Protein AF-0000000080321731 (afdb_homodimer)

Structure (mmCIF, N/CA/C/O backbone):
data_AF-0000000080321731-model_v1
#
loop_
_entity.id
_entity.type
_entity.pdbx_description
1 polymer Nitroreductase
#
loop_
_atom_site.group_PDB
_atom_site.id
_atom_site.type_symbol
_atom_site.label_atom_id
_atom_site.label_alt_id
_atom_site.label_comp_id
_atom_site.label_asym_id
_atom_site.label_entity_id
_atom_site.label_seq_id
_atom_site.pdbx_PDB_ins_code
_atom_site.Cartn_x
_atom_site.Cartn_y
_atom_site.Cartn_z
_atom_site.occupancy
_atom_site.B_iso_or_equiv
_atom_site.auth_seq_id
_atom_site.auth_comp_id
_atom_site.auth_asym_id
_atom_site.auth_atom_id
_atom_site.pdbx_PDB_model_num
ATOM 1 N N . MET A 1 1 ? -7.137 0.066 -21.203 1 71.75 1 MET A N 1
ATOM 2 C CA . MET A 1 1 ? -6.164 0.042 -20.109 1 71.75 1 MET A CA 1
ATOM 3 C C . MET A 1 1 ? -4.77 0.378 -20.625 1 71.75 1 MET A C 1
ATOM 5 O O . MET A 1 1 ? -4.059 1.181 -20.016 1 71.75 1 MET A O 1
ATOM 9 N N . GLU A 1 2 ? -4.523 -0.08 -21.812 1 77.25 2 GLU A N 1
ATOM 10 C CA . GLU A 1 2 ? -3.188 0.177 -22.344 1 77.25 2 GLU A CA 1
ATOM 11 C C . GLU A 1 2 ? -2.979 1.664 -22.609 1 77.25 2 GLU A C 1
ATOM 13 O O . GLU A 1 2 ? -1.878 2.188 -22.422 1 77.25 2 GLU A O 1
ATOM 18 N N . GLU A 1 3 ? -4.098 2.309 -22.781 1 88.25 3 GLU A N 1
ATOM 19 C CA . GLU A 1 3 ? -4.016 3.74 -23.047 1 88.25 3 GLU A CA 1
ATOM 20 C C . GLU A 1 3 ? -3.715 4.523 -21.781 1 88.25 3 GLU A C 1
ATOM 22 O O . GLU A 1 3 ? -3.291 5.68 -21.844 1 88.25 3 GLU A O 1
ATOM 27 N N . CYS A 1 4 ? -3.836 3.773 -20.734 1 94.81 4 CYS A N 1
ATOM 28 C CA . CYS A 1 4 ? -3.689 4.461 -19.453 1 94.81 4 CYS A CA 1
ATOM 29 C C . CYS A 1 4 ? -2.309 4.215 -18.859 1 94.81 4 CYS A C 1
ATOM 31 O O . CYS A 1 4 ? -1.936 4.848 -17.859 1 94.81 4 CYS A O 1
ATOM 33 N N . PHE A 1 5 ? -1.499 3.361 -19.453 1 97.56 5 PHE A N 1
ATOM 34 C CA . PHE A 1 5 ? -0.248 2.961 -18.828 1 97.56 5 PHE A CA 1
ATOM 35 C C . PHE A 1 5 ? 0.68 4.16 -18.656 1 97.56 5 PHE A C 1
ATOM 37 O O . PHE A 1 5 ? 1.294 4.332 -17.609 1 97.56 5 PHE A O 1
ATOM 44 N N . GLU A 1 6 ? 0.753 4.941 -19.656 1 96.88 6 GLU A N 1
ATOM 45 C CA . GLU A 1 6 ? 1.65 6.094 -19.594 1 96.88 6 GLU A CA 1
ATOM 46 C C . GLU A 1 6 ? 1.295 7.004 -18.422 1 96.88 6 GLU A C 1
ATOM 48 O O . GLU A 1 6 ? 2.182 7.512 -17.734 1 96.88 6 GLU A O 1
ATOM 53 N N . CYS A 1 7 ? 0.008 7.203 -18.25 1 97.56 7 CYS A N 1
ATOM 54 C CA . CYS A 1 7 ? -0.447 8.047 -17.141 1 97.56 7 CYS A CA 1
ATOM 55 C C . CYS A 1 7 ? -0.144 7.398 -15.797 1 97.56 7 CYS A C 1
ATOM 57 O O . CYS A 1 7 ? 0.304 8.07 -14.867 1 97.56 7 CYS A O 1
ATOM 59 N N . VAL A 1 8 ? -0.348 6.078 -15.68 1 98.19 8 VAL A N 1
ATOM 60 C CA . VAL A 1 8 ? -0.061 5.344 -14.445 1 98.19 8 VAL A CA 1
ATOM 61 C C . VAL A 1 8 ? 1.429 5.441 -14.125 1 98.19 8 VAL A C 1
ATOM 63 O O . VAL A 1 8 ? 1.806 5.758 -12.992 1 98.19 8 VAL A O 1
ATOM 66 N N . GLU A 1 9 ? 2.246 5.242 -15.133 1 98.06 9 GLU A N 1
ATOM 67 C CA . GLU A 1 9 ? 3.691 5.34 -14.961 1 98.06 9 GLU A CA 1
ATOM 68 C C . GLU A 1 9 ? 4.098 6.738 -14.5 1 98.06 9 GLU A C 1
ATOM 70 O O . GLU A 1 9 ? 4.887 6.883 -13.562 1 98.06 9 GLU A O 1
ATOM 75 N N . ARG A 1 10 ? 3.555 7.68 -15.125 1 97.75 10 ARG A N 1
ATOM 76 C CA . ARG A 1 10 ? 3.898 9.062 -14.812 1 97.75 10 ARG A CA 1
ATOM 77 C C . ARG A 1 10 ? 3.516 9.406 -13.375 1 97.75 10 ARG A C 1
ATOM 79 O O . ARG A 1 10 ? 4.32 9.977 -12.633 1 97.75 10 ARG A O 1
ATOM 86 N N . VAL A 1 11 ? 2.314 9.07 -12.984 1 98.44 11 VAL A N 1
ATOM 87 C CA . VAL A 1 11 ? 1.811 9.422 -11.664 1 98.44 11 VAL A CA 1
ATOM 88 C C . VAL A 1 11 ? 2.641 8.711 -10.594 1 98.44 11 VAL A C 1
ATOM 90 O O . VAL A 1 11 ? 3.014 9.32 -9.586 1 98.44 11 VAL A O 1
ATOM 93 N N . ILE A 1 12 ? 2.986 7.457 -10.805 1 98.5 12 ILE A N 1
ATOM 94 C CA . ILE A 1 12 ? 3.775 6.688 -9.844 1 98.5 12 ILE A CA 1
ATOM 95 C C . ILE A 1 12 ? 5.176 7.289 -9.727 1 98.5 12 ILE A C 1
ATOM 97 O O . ILE A 1 12 ? 5.684 7.48 -8.625 1 98.5 12 ILE A O 1
ATOM 101 N N . LYS A 1 13 ? 5.777 7.664 -10.789 1 97.81 13 LYS A N 1
ATOM 102 C CA . LYS A 1 13 ? 7.16 8.125 -10.797 1 97.81 13 LYS A CA 1
ATOM 103 C C . LYS A 1 13 ? 7.262 9.562 -10.289 1 97.81 13 LYS A C 1
ATOM 105 O O . LYS A 1 13 ? 8.289 9.961 -9.734 1 97.81 13 LYS A O 1
ATOM 110 N N . GLU A 1 14 ? 6.176 10.281 -10.43 1 97.5 14 GLU A N 1
ATOM 111 C CA . GLU A 1 14 ? 6.27 11.703 -10.125 1 97.5 14 GLU A CA 1
ATOM 112 C C . GLU A 1 14 ? 5.715 12.008 -8.734 1 97.5 14 GLU A C 1
ATOM 114 O O . GLU A 1 14 ? 5.969 13.086 -8.18 1 97.5 14 GLU A O 1
ATOM 119 N N . ARG A 1 15 ? 4.867 11.117 -8.195 1 97.75 15 ARG A N 1
ATOM 120 C CA . ARG A 1 15 ? 4.395 11.359 -6.84 1 97.75 15 ARG A CA 1
ATOM 121 C C . ARG A 1 15 ? 5.562 11.508 -5.871 1 97.75 15 ARG A C 1
ATOM 123 O O . ARG A 1 15 ? 6.551 10.781 -5.965 1 97.75 15 ARG A O 1
ATOM 130 N N . ARG A 1 16 ? 5.488 12.5 -5.004 1 97.88 16 ARG A N 1
ATOM 131 C CA . ARG A 1 16 ? 6.492 12.797 -3.988 1 97.88 16 ARG A CA 1
ATOM 132 C C . ARG A 1 16 ? 5.84 13.047 -2.633 1 97.88 16 ARG A C 1
ATOM 134 O O . ARG A 1 16 ? 4.66 13.398 -2.561 1 97.88 16 ARG A O 1
ATOM 141 N N . SER A 1 17 ? 6.641 12.828 -1.626 1 98.38 17 SER A N 1
ATOM 142 C CA . SER A 1 17 ? 6.215 13.32 -0.32 1 98.38 17 SER A CA 1
ATOM 143 C C . SER A 1 17 ? 6.395 14.828 -0.215 1 98.38 17 SER A C 1
ATOM 145 O O . SER A 1 17 ? 7.52 15.336 -0.279 1 98.38 17 SER A O 1
ATOM 147 N N . HIS A 1 18 ? 5.258 15.508 -0.132 1 98.44 18 HIS A N 1
ATOM 148 C CA . HIS A 1 18 ? 5.266 16.953 0.023 1 98.44 18 HIS A CA 1
ATOM 149 C C . HIS A 1 18 ? 5.242 17.359 1.495 1 98.44 18 HIS A C 1
ATOM 151 O O . HIS A 1 18 ? 4.422 16.844 2.264 1 98.44 18 HIS A O 1
ATOM 157 N N . ARG A 1 19 ? 6.078 18.344 1.835 1 98.38 19 ARG A N 1
ATOM 158 C CA . ARG A 1 19 ? 6.199 18.688 3.248 1 98.38 19 ARG A CA 1
ATOM 159 C C . ARG A 1 19 ? 6.113 20.188 3.453 1 98.38 19 ARG A C 1
ATOM 161 O O . ARG A 1 19 ? 6.461 20.703 4.52 1 98.38 19 ARG A O 1
ATOM 168 N N . VAL A 1 20 ? 5.805 20.859 2.404 1 98.44 20 VAL A N 1
ATOM 169 C CA . VAL A 1 20 ? 5.496 22.281 2.422 1 98.44 20 VAL A CA 1
ATOM 170 C C . VAL A 1 20 ? 4.285 22.562 1.539 1 98.44 20 VAL A C 1
ATOM 172 O O . VAL A 1 20 ? 4.301 22.281 0.34 1 98.44 20 VAL A O 1
ATOM 175 N N . TYR A 1 21 ? 3.248 23.172 2.125 1 98.69 21 TYR A N 1
ATOM 176 C CA . TYR A 1 21 ? 1.997 23.438 1.425 1 98.69 21 TYR A CA 1
ATOM 177 C C . TYR A 1 21 ? 1.702 24.938 1.405 1 98.69 21 TYR A C 1
ATOM 179 O O . TYR A 1 21 ? 2.191 25.688 2.258 1 98.69 21 TYR A O 1
ATOM 187 N N . ASP A 1 22 ? 0.878 25.375 0.501 1 98.31 22 ASP A N 1
ATOM 188 C CA . ASP A 1 22 ? 0.612 26.797 0.377 1 98.31 22 ASP A CA 1
ATOM 189 C C . ASP A 1 22 ? -0.523 27.234 1.303 1 98.31 22 ASP A C 1
ATOM 191 O O . ASP A 1 22 ? -0.843 28.422 1.392 1 98.31 22 ASP A O 1
ATOM 195 N N . GLY A 1 23 ? -1.192 26.312 1.923 1 97.5 23 GLY A N 1
ATOM 196 C CA . GLY A 1 23 ? -2.111 26.625 3.01 1 97.5 23 GLY A CA 1
ATOM 197 C C . GLY A 1 23 ? -3.535 26.844 2.539 1 97.5 23 GLY A C 1
ATOM 198 O O . GLY A 1 23 ? -4.457 26.922 3.354 1 97.5 23 GLY A O 1
ATOM 199 N N . ARG A 1 24 ? -3.814 26.953 1.173 1 98 24 ARG A N 1
ATOM 200 C CA . ARG A 1 24 ? -5.184 27.172 0.72 1 98 24 ARG A CA 1
ATOM 201 C C . ARG A 1 24 ? -6.055 25.953 1.001 1 98 24 ARG A C 1
ATOM 203 O O . ARG A 1 24 ? -5.547 24.828 1.083 1 98 24 ARG A O 1
ATOM 210 N N . PRO A 1 25 ? -7.316 26.219 1.226 1 97.75 25 PRO A N 1
ATOM 211 C CA . PRO A 1 25 ? -8.203 25.078 1.477 1 97.75 25 PRO A CA 1
ATOM 212 C C . PRO A 1 25 ? -8.234 24.078 0.318 1 97.75 25 PRO A C 1
ATOM 214 O O . PRO A 1 25 ? -8.031 24.469 -0.836 1 97.75 25 PRO A O 1
ATOM 217 N N . VAL A 1 26 ? -8.414 22.875 0.658 1 98.56 26 VAL A N 1
ATOM 218 C CA . VAL A 1 26 ? -8.617 21.828 -0.339 1 98.56 26 VAL A CA 1
ATOM 219 C C . VAL A 1 26 ? -10.109 21.609 -0.578 1 98.56 26 VAL A C 1
ATOM 221 O O . VAL A 1 26 ? -10.891 21.547 0.373 1 98.56 26 VAL A O 1
ATOM 224 N N . GLU A 1 27 ? -10.523 21.516 -1.781 1 98.31 27 GLU A N 1
ATOM 225 C CA . GLU A 1 27 ? -11.922 21.281 -2.123 1 98.31 27 GLU A CA 1
ATOM 226 C C . GLU A 1 27 ? -12.414 19.969 -1.529 1 98.31 27 GLU A C 1
ATOM 228 O O . GLU A 1 27 ? -11.742 18.938 -1.627 1 98.31 27 GLU A O 1
ATOM 233 N N . ARG A 1 28 ? -13.586 20.047 -0.955 1 97.88 28 ARG A N 1
ATOM 234 C CA . ARG A 1 28 ? -14.195 18.859 -0.359 1 97.88 28 ARG A CA 1
ATOM 235 C C . ARG A 1 28 ? -14.328 17.734 -1.384 1 97.88 28 ARG A C 1
ATOM 237 O O . ARG A 1 28 ? -14.086 16.562 -1.066 1 97.88 28 ARG A O 1
ATOM 244 N N . GLU A 1 29 ? -14.695 18.047 -2.566 1 98.19 29 GLU A N 1
ATOM 245 C CA . GLU A 1 29 ? -14.891 17.062 -3.623 1 98.19 29 GLU A CA 1
ATOM 246 C C . GLU A 1 29 ? -13.609 16.281 -3.902 1 98.19 29 GLU A C 1
ATOM 248 O O . GLU A 1 29 ? -13.648 15.086 -4.184 1 98.19 29 GLU A O 1
ATOM 253 N N . LYS A 1 30 ? -12.461 16.938 -3.867 1 98.19 30 LYS A N 1
ATOM 254 C CA . LYS A 1 30 ? -11.188 16.266 -4.094 1 98.19 30 LYS A CA 1
ATOM 255 C C . LYS A 1 30 ? -10.852 15.32 -2.953 1 98.19 30 LYS A C 1
ATOM 257 O O . LYS A 1 30 ? -10.344 14.219 -3.186 1 98.19 30 LYS A O 1
ATOM 262 N N . LEU A 1 31 ? -11.156 15.742 -1.728 1 98.62 31 LEU A N 1
ATOM 263 C CA . LEU A 1 31 ? -10.93 14.875 -0.576 1 98.62 31 LEU A CA 1
ATOM 264 C C . LEU A 1 31 ? -11.812 13.633 -0.65 1 98.62 31 LEU A C 1
ATOM 266 O O . LEU A 1 31 ? -11.352 12.516 -0.394 1 98.62 31 LEU A O 1
ATOM 270 N N . GLU A 1 32 ? -13.047 13.852 -1.026 1 98.19 32 GLU A N 1
ATOM 271 C CA . GLU A 1 32 ? -13.977 12.734 -1.16 1 98.19 32 GLU A CA 1
ATOM 272 C C . GLU A 1 32 ? -13.523 11.758 -2.24 1 98.19 32 GLU A C 1
ATOM 274 O O . GLU A 1 32 ? -13.586 10.539 -2.051 1 98.19 32 GLU A O 1
ATOM 279 N N . LYS A 1 33 ? -13.102 12.312 -3.328 1 98 33 LYS A N 1
ATOM 280 C CA . LYS A 1 33 ? -12.633 11.469 -4.426 1 98 33 LYS A CA 1
ATOM 281 C C . LYS A 1 33 ? -11.383 10.688 -4.023 1 98 33 LYS A C 1
ATOM 283 O O . LYS A 1 33 ? -11.273 9.492 -4.32 1 98 33 LYS A O 1
ATOM 288 N N . MET A 1 34 ? -10.445 11.266 -3.316 1 97.5 34 MET A N 1
ATOM 289 C CA . MET A 1 34 ? -9.234 10.609 -2.824 1 97.5 34 MET A CA 1
ATOM 290 C C . MET A 1 34 ? -9.586 9.43 -1.927 1 97.5 34 MET A C 1
ATOM 292 O O . MET A 1 34 ? -9 8.352 -2.061 1 97.5 34 MET A O 1
ATOM 296 N N . ILE A 1 35 ? -10.484 9.672 -1.058 1 98.31 35 ILE A N 1
ATOM 297 C CA . ILE A 1 35 ? -10.852 8.656 -0.074 1 98.31 35 ILE A CA 1
ATOM 298 C C . ILE A 1 35 ? -11.633 7.531 -0.756 1 98.31 35 ILE A C 1
ATOM 300 O O . ILE A 1 35 ? -11.445 6.355 -0.436 1 98.31 35 ILE A O 1
ATOM 304 N N . GLU A 1 36 ? -12.523 7.926 -1.691 1 97.94 36 GLU A N 1
ATOM 305 C CA . GLU A 1 36 ? -13.219 6.91 -2.479 1 97.94 36 GLU A CA 1
ATOM 306 C C . GLU A 1 36 ? -12.227 5.977 -3.17 1 97.94 36 GLU A C 1
ATOM 308 O O . GLU A 1 36 ? -12.367 4.754 -3.1 1 97.94 36 GLU A O 1
ATOM 313 N N . LEU A 1 37 ? -11.242 6.508 -3.842 1 98.56 37 LEU A N 1
ATOM 314 C CA . LEU A 1 37 ? -10.273 5.711 -4.586 1 98.56 37 LEU A CA 1
ATOM 315 C C . LEU A 1 37 ? -9.406 4.891 -3.639 1 98.56 37 LEU A C 1
ATOM 317 O O . LEU A 1 37 ? -9 3.773 -3.969 1 98.56 37 LEU A O 1
ATOM 321 N N . ALA A 1 38 ? -9.133 5.414 -2.424 1 98.81 38 ALA A N 1
ATOM 322 C CA . ALA A 1 38 ? -8.453 4.629 -1.396 1 98.81 38 ALA A CA 1
ATOM 323 C C . ALA A 1 38 ? -9.227 3.35 -1.087 1 98.81 38 ALA A C 1
ATOM 325 O O . ALA A 1 38 ? -8.641 2.271 -0.968 1 98.81 38 ALA A O 1
ATOM 326 N N . MET A 1 39 ? -10.508 3.467 -1.064 1 98.25 39 MET A N 1
ATOM 327 C CA . MET A 1 39 ? -11.359 2.373 -0.607 1 98.25 39 MET A CA 1
ATOM 328 C C . MET A 1 39 ? -11.555 1.339 -1.71 1 98.25 39 MET A C 1
ATOM 330 O O . MET A 1 39 ? -12.195 0.307 -1.493 1 98.25 39 MET A O 1
ATOM 334 N N . TRP A 1 40 ? -10.945 1.554 -2.881 1 98.38 40 TRP A N 1
ATOM 335 C CA . TRP A 1 40 ? -10.953 0.572 -3.961 1 98.38 40 TRP A CA 1
ATOM 336 C C . TRP A 1 40 ? -9.695 -0.293 -3.914 1 98.38 40 TRP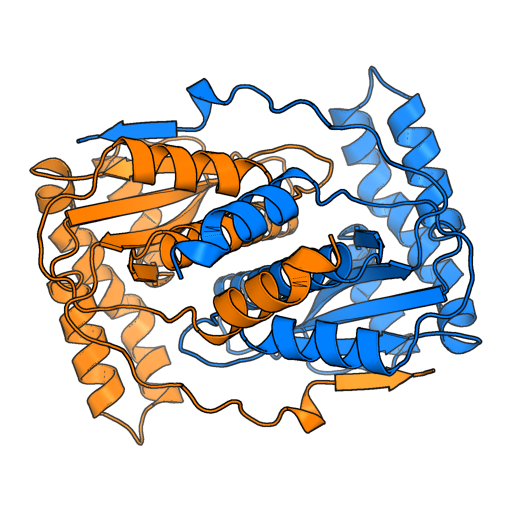 A C 1
ATOM 338 O O . TRP A 1 40 ? -9.484 -1.14 -4.789 1 98.38 40 TRP A O 1
ATOM 348 N N . ALA A 1 41 ? -8.891 -0.109 -2.883 1 98.62 41 ALA A N 1
ATOM 349 C CA . ALA A 1 41 ? -7.703 -0.944 -2.703 1 98.62 41 ALA A CA 1
ATOM 350 C C . ALA A 1 41 ? -8.094 -2.396 -2.441 1 98.62 41 ALA A C 1
ATOM 352 O O . ALA A 1 41 ? -9.203 -2.678 -1.979 1 98.62 41 ALA A O 1
ATOM 353 N N . PRO A 1 42 ? -7.195 -3.338 -2.826 1 98.38 42 PRO A N 1
ATOM 354 C CA . PRO A 1 42 ? -7.402 -4.691 -2.307 1 98.38 42 PRO A CA 1
ATOM 355 C C . PRO A 1 42 ? -7.316 -4.762 -0.784 1 98.38 42 PRO A C 1
ATOM 357 O O . PRO A 1 42 ? -6.672 -3.914 -0.159 1 98.38 42 PRO A O 1
ATOM 360 N N . SER A 1 43 ? -8.008 -5.695 -0.222 1 98.19 43 SER A N 1
ATOM 361 C CA . SER A 1 43 ? -7.941 -5.977 1.208 1 98.19 43 SER A CA 1
ATOM 362 C C . SER A 1 43 ? -7.98 -7.477 1.479 1 98.19 43 SER A C 1
ATOM 364 O O . SER A 1 43 ? -8.617 -8.227 0.738 1 98.19 43 SER A O 1
ATOM 366 N N . ALA A 1 44 ? -7.195 -7.848 2.486 1 97.56 44 ALA A N 1
ATOM 367 C CA . ALA A 1 44 ? -7.152 -9.258 2.844 1 97.56 44 ALA A CA 1
ATOM 368 C C . ALA A 1 44 ? -8.555 -9.82 3.051 1 97.56 44 ALA A C 1
ATOM 370 O O . ALA A 1 44 ? -9.352 -9.25 3.809 1 97.56 44 ALA A O 1
ATOM 371 N N . MET A 1 45 ? -8.875 -10.898 2.256 1 96.06 45 MET A N 1
ATOM 372 C CA . MET A 1 45 ? -10.156 -11.594 2.309 1 96.06 45 MET A CA 1
ATOM 373 C C . MET A 1 45 ? -11.305 -10.656 1.946 1 96.06 45 MET A C 1
ATOM 375 O O . MET A 1 45 ? -12.453 -10.883 2.34 1 96.06 45 MET A O 1
ATOM 379 N N . ASN A 1 46 ? -10.938 -9.547 1.311 1 96.38 46 ASN A N 1
ATOM 380 C CA . ASN A 1 46 ? -11.906 -8.531 0.908 1 96.38 46 ASN A CA 1
ATOM 381 C C . ASN A 1 46 ? -12.703 -8.023 2.1 1 96.38 46 ASN A C 1
ATOM 383 O O . ASN A 1 46 ? -13.914 -7.82 1.998 1 96.38 46 ASN A O 1
ATOM 387 N N . ARG A 1 47 ? -11.977 -7.801 3.207 1 96.25 47 ARG A N 1
ATOM 388 C CA . ARG A 1 47 ? -12.656 -7.355 4.414 1 96.25 47 ARG A CA 1
ATOM 389 C C . ARG A 1 47 ? -12.891 -5.848 4.391 1 96.25 47 ARG A C 1
ATOM 391 O O . ARG A 1 47 ? -13.703 -5.324 5.156 1 96.25 47 ARG A O 1
ATOM 398 N N . GLN A 1 48 ? -12.164 -5.148 3.582 1 97.94 48 GLN A N 1
ATOM 399 C CA . GLN A 1 48 ? -12.359 -3.709 3.414 1 97.94 48 GLN A CA 1
ATOM 400 C C . GLN A 1 48 ? -12.391 -2.996 4.762 1 97.94 48 GLN A C 1
ATOM 402 O O . GLN A 1 48 ? -13.312 -2.223 5.039 1 97.94 48 GLN A O 1
ATOM 407 N N . GLN A 1 49 ? -11.32 -3.234 5.562 1 97.38 49 GLN A N 1
ATOM 408 C CA . GLN A 1 49 ? -11.375 -2.857 6.969 1 97.38 49 GLN A CA 1
ATOM 409 C C . GLN A 1 49 ? -10.719 -1.5 7.199 1 97.38 49 GLN A C 1
ATOM 411 O O . GLN A 1 49 ? -10.359 -1.159 8.328 1 97.38 49 GLN A O 1
ATOM 416 N N . TRP A 1 50 ? -10.508 -0.732 6.203 1 98.31 50 TRP A N 1
ATOM 417 C CA . TRP A 1 50 ? -9.977 0.617 6.355 1 98.31 50 TRP A CA 1
ATOM 418 C C . TRP A 1 50 ? -11 1.537 7.016 1 98.31 50 TRP A C 1
ATOM 420 O O . TRP A 1 50 ? -12.203 1.309 6.91 1 98.31 50 TRP A O 1
ATOM 430 N N . PHE A 1 51 ? -10.508 2.498 7.707 1 98.62 51 PHE A N 1
ATOM 431 C CA . PHE A 1 51 ? -11.273 3.557 8.359 1 98.62 51 PHE A CA 1
ATOM 432 C C . PHE A 1 51 ? -10.508 4.871 8.336 1 98.62 51 PHE A C 1
ATOM 434 O O . PHE A 1 51 ? -9.312 4.906 8.648 1 98.62 51 PHE A O 1
ATOM 441 N N . PHE A 1 52 ? -11.164 5.973 7.922 1 98.88 52 PHE A N 1
ATOM 442 C CA . PHE A 1 52 ? -10.477 7.25 7.742 1 98.88 52 PHE A CA 1
ATOM 443 C C . PHE A 1 52 ? -11.156 8.344 8.555 1 98.88 52 PHE A C 1
ATOM 445 O O . PHE A 1 52 ? -12.391 8.406 8.617 1 98.88 52 PHE A O 1
ATOM 452 N N . VAL A 1 53 ? -10.367 9.141 9.164 1 98.88 53 VAL A N 1
ATOM 453 C CA . VAL A 1 53 ? -10.828 10.359 9.828 1 98.88 53 VAL A CA 1
ATOM 454 C C . VAL A 1 53 ? -10.203 11.578 9.156 1 98.88 53 VAL A C 1
ATOM 456 O O . VAL A 1 53 ? -8.984 11.75 9.172 1 98.88 53 VAL A O 1
ATOM 459 N N . VAL A 1 54 ? -11.008 12.445 8.602 1 98.88 54 VAL A N 1
ATOM 460 C CA . VAL A 1 54 ? -10.547 13.656 7.926 1 98.88 54 VAL A CA 1
ATOM 461 C C . VAL A 1 54 ? -10.641 14.844 8.875 1 98.88 54 VAL A C 1
ATOM 463 O O . VAL A 1 54 ? -11.727 15.188 9.352 1 98.88 54 VAL A O 1
ATOM 466 N N . VAL A 1 55 ? -9.516 15.484 9.094 1 98.81 55 VAL A N 1
ATOM 467 C CA . VAL A 1 55 ? -9.453 16.531 10.102 1 98.81 55 VAL A CA 1
ATOM 468 C C . VAL A 1 55 ? -8.93 17.828 9.477 1 98.81 55 VAL A C 1
ATOM 470 O O . VAL A 1 55 ? -7.949 17.797 8.727 1 98.81 55 VAL A O 1
ATOM 473 N N . SER A 1 56 ? -9.547 19.0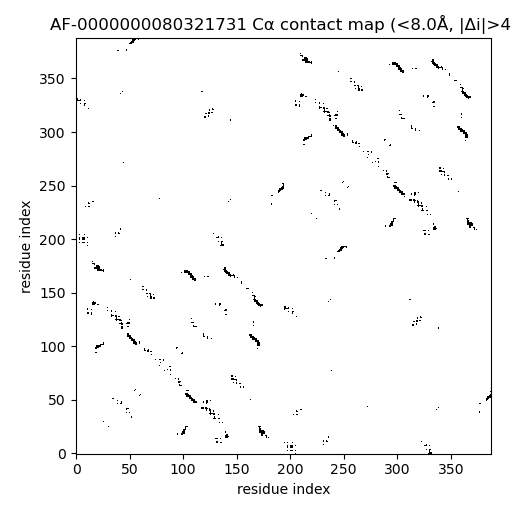16 9.727 1 98.25 56 SER A N 1
ATOM 474 C CA . SER A 1 56 ? -9.117 20.344 9.305 1 98.25 56 SER A CA 1
ATOM 475 C C . SER A 1 56 ? -9.562 21.422 10.297 1 98.25 56 SER A C 1
ATOM 477 O O . SER A 1 56 ? -10.172 21.109 11.32 1 98.25 56 SER A O 1
ATOM 479 N N . GLY A 1 57 ? -9.047 22.625 10.117 1 96.88 57 GLY A N 1
ATOM 480 C CA . GLY A 1 57 ? -9.492 23.766 10.914 1 96.88 57 GLY A CA 1
ATOM 481 C C . GLY A 1 57 ? -9.094 23.656 12.375 1 96.88 57 GLY A C 1
ATOM 48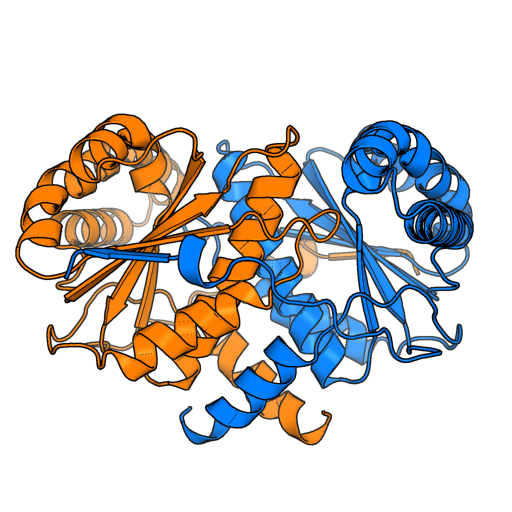2 O O . GLY A 1 57 ? -7.934 23.359 12.688 1 96.88 57 GLY A O 1
ATOM 483 N N . LYS A 1 58 ? -10.055 23.953 13.219 1 96.69 58 LYS A N 1
ATOM 484 C CA . LYS A 1 58 ? -9.797 24.047 14.648 1 96.69 58 LYS A CA 1
ATOM 485 C C . LYS A 1 58 ? -9.359 22.688 15.219 1 96.69 58 LYS A C 1
ATOM 487 O O . LYS A 1 58 ? -8.484 22.625 16.078 1 96.69 58 LYS A O 1
ATOM 492 N N . LYS A 1 59 ? -9.977 21.656 14.789 1 97.38 59 LYS A N 1
ATOM 493 C CA . LYS A 1 59 ? -9.648 20.328 15.305 1 97.38 59 LYS A CA 1
ATOM 494 C C . LYS A 1 59 ? -8.203 19.953 14.969 1 97.38 59 LYS A C 1
ATOM 496 O O . LYS A 1 59 ? -7.52 19.328 15.773 1 97.38 59 LYS A O 1
ATOM 501 N N . LEU A 1 60 ? -7.816 20.266 13.805 1 97.88 60 LEU A N 1
ATOM 502 C CA . LEU A 1 60 ? -6.434 20 13.438 1 97.88 60 LEU A CA 1
ATOM 503 C C . LEU A 1 60 ? -5.465 20.797 14.305 1 97.88 60 LEU A C 1
ATOM 505 O O . LEU A 1 60 ? -4.422 20.281 14.711 1 97.88 60 LEU A O 1
ATOM 509 N N . GLU A 1 61 ? -5.805 22.031 14.555 1 96.31 61 GLU A N 1
ATOM 510 C CA . GLU A 1 61 ? -4.977 22.859 15.422 1 96.31 61 GLU A CA 1
ATOM 511 C C . GLU A 1 61 ? -4.828 22.234 16.812 1 96.31 61 GLU A C 1
ATOM 513 O O . GLU A 1 61 ? -3.748 22.281 17.406 1 96.31 61 GLU A O 1
ATOM 518 N N . GLU A 1 62 ? -5.836 21.609 17.266 1 95.94 62 GLU A N 1
ATOM 519 C CA . GLU A 1 62 ? -5.832 20.953 18.562 1 95.94 62 GLU A CA 1
ATOM 520 C C . GLU A 1 62 ? -4.883 19.766 18.578 1 95.94 62 GLU A C 1
ATOM 522 O O . GLU A 1 62 ? -4.355 19.391 19.625 1 95.94 62 GLU A O 1
ATOM 527 N N . LEU A 1 63 ? -4.656 19.156 17.453 1 97.31 63 LEU A N 1
ATOM 528 C CA . LEU A 1 63 ? -3.875 17.938 17.359 1 97.31 63 LEU A CA 1
ATOM 529 C C . LEU A 1 63 ? -2.416 18.234 17.031 1 97.31 63 LEU A C 1
ATOM 531 O O . LEU A 1 63 ? -1.561 17.359 17.125 1 97.31 63 LEU A O 1
ATOM 535 N N . ARG A 1 64 ? -2.119 19.422 16.719 1 96 64 ARG A N 1
ATOM 536 C CA . ARG A 1 64 ? -0.805 19.797 16.203 1 96 64 ARG A CA 1
ATOM 537 C C . ARG A 1 64 ? 0.292 19.469 17.203 1 96 64 ARG A C 1
ATOM 539 O O . ARG A 1 64 ? 1.357 18.969 16.828 1 96 64 ARG A O 1
ATOM 546 N N . ASP A 1 65 ? 0.01 19.766 18.438 1 96.06 65 ASP A N 1
ATOM 547 C CA . ASP A 1 65 ? 1.02 19.516 19.469 1 96.06 65 ASP A CA 1
ATOM 548 C C . ASP A 1 65 ? 1.307 18.016 19.594 1 96.06 65 ASP A C 1
ATOM 550 O O . ASP A 1 65 ? 2.459 17.625 19.766 1 96.06 65 ASP A O 1
ATOM 554 N N . THR A 1 66 ? 0.278 17.266 19.609 1 97.5 66 THR A N 1
ATOM 555 C CA . THR A 1 66 ? 0.431 15.82 19.688 1 97.5 66 THR A CA 1
ATOM 556 C C . THR A 1 66 ? 1.235 15.297 18.5 1 97.5 66 THR A C 1
ATOM 558 O O . THR A 1 66 ? 2.145 14.477 18.672 1 97.5 66 THR A O 1
ATOM 561 N N . LEU A 1 67 ? 0.937 15.766 17.344 1 97.75 67 LEU A N 1
ATOM 562 C CA . LEU A 1 67 ? 1.632 15.344 16.125 1 97.75 67 LEU A CA 1
ATOM 563 C C . LEU A 1 67 ? 3.092 15.773 16.156 1 97.75 67 LEU A C 1
ATOM 565 O O . LEU A 1 67 ? 3.98 15.016 15.773 1 97.75 67 LEU A O 1
ATOM 569 N N . ARG A 1 68 ? 3.334 16.953 16.688 1 96.62 68 ARG A N 1
ATOM 570 C CA . ARG A 1 68 ? 4.699 17.453 16.844 1 96.62 68 ARG A CA 1
ATOM 571 C C . ARG A 1 68 ? 5.504 16.531 17.75 1 96.62 68 ARG A C 1
ATOM 573 O O . ARG A 1 68 ? 6.648 16.188 17.453 1 96.62 68 ARG A O 1
ATOM 580 N N . LYS A 1 69 ? 4.918 16.094 18.828 1 96.12 69 LYS A N 1
ATOM 581 C CA . LYS A 1 69 ? 5.582 15.258 19.828 1 96.12 69 LYS A CA 1
ATOM 582 C C . LYS A 1 69 ? 5.988 13.906 19.234 1 96.12 69 LYS A C 1
ATOM 584 O O . LYS A 1 69 ? 6.93 13.273 19.719 1 96.12 69 LYS A O 1
ATOM 589 N N . SER A 1 70 ? 5.316 13.539 18.203 1 97.19 70 SER A N 1
ATOM 590 C CA . SER A 1 70 ? 5.609 12.234 17.609 1 97.19 70 SER A CA 1
ATOM 591 C C . SER A 1 70 ? 7 12.203 16.984 1 97.19 70 SER A C 1
ATOM 593 O O . SER A 1 70 ? 7.59 11.133 16.828 1 97.19 70 SER A O 1
ATOM 595 N N . PHE A 1 71 ? 7.531 13.391 16.688 1 97.62 71 PHE A N 1
ATOM 596 C CA . PHE A 1 71 ? 8.883 13.461 16.141 1 97.62 71 PHE A CA 1
ATOM 597 C C . PHE A 1 71 ? 9.898 12.875 17.125 1 97.62 71 PHE A C 1
ATOM 599 O O . PHE A 1 71 ? 10.859 12.227 16.703 1 97.62 71 PHE A O 1
ATOM 606 N N . ASP A 1 72 ? 9.688 13.039 18.391 1 96.88 72 ASP A N 1
ATOM 607 C CA . ASP A 1 72 ? 10.625 12.586 19.422 1 96.88 72 ASP A CA 1
ATOM 608 C C . ASP A 1 72 ? 10.805 11.07 19.375 1 96.88 72 ASP A C 1
ATOM 610 O O . ASP A 1 72 ? 11.883 10.562 19.688 1 96.88 72 ASP A O 1
ATOM 614 N N . HIS A 1 73 ? 9.836 10.445 18.922 1 95.62 73 HIS A N 1
ATOM 615 C CA . HIS A 1 73 ? 9.852 8.984 18.922 1 95.62 73 HIS A CA 1
ATOM 616 C C . HIS A 1 73 ? 10.602 8.43 17.719 1 95.62 73 HIS A C 1
ATOM 618 O O . HIS A 1 73 ? 10.984 7.258 17.703 1 95.62 73 HIS A O 1
ATOM 624 N N . ILE A 1 74 ? 10.766 9.266 16.656 1 95.81 74 ILE A N 1
ATOM 625 C CA . ILE A 1 74 ? 11.453 8.758 15.484 1 95.81 74 ILE A CA 1
ATOM 626 C C . ILE A 1 74 ? 12.828 9.422 15.359 1 95.81 74 ILE A C 1
ATOM 628 O O . ILE A 1 74 ? 13.609 9.078 14.461 1 95.81 74 ILE A O 1
ATOM 632 N N . HIS A 1 75 ? 13.133 10.312 16.234 1 96.56 75 HIS A N 1
ATOM 633 C CA . HIS A 1 75 ? 14.336 11.133 16.156 1 96.56 75 HIS A CA 1
ATOM 634 C C . HIS A 1 75 ? 15.594 10.266 16.141 1 96.56 75 HIS A C 1
ATOM 636 O O . HIS A 1 75 ? 16.484 10.477 15.32 1 96.56 75 HIS A O 1
ATOM 642 N N . ASP A 1 76 ? 15.695 9.297 17.031 1 96 76 ASP A N 1
ATOM 643 C CA . ASP A 1 76 ? 16.891 8.469 17.125 1 96 76 ASP A CA 1
ATOM 644 C C . ASP A 1 76 ? 17.094 7.652 15.852 1 96 76 ASP A C 1
ATOM 646 O O . ASP A 1 76 ? 18.234 7.488 15.391 1 96 76 ASP A O 1
ATOM 650 N N . ARG A 1 77 ? 16.062 7.172 15.336 1 95.19 77 ARG A N 1
ATOM 651 C CA . ARG A 1 77 ? 16.156 6.426 14.086 1 95.19 77 ARG A CA 1
ATOM 652 C C . ARG A 1 77 ? 16.609 7.324 12.938 1 95.19 77 ARG A C 1
ATOM 654 O O . ARG A 1 77 ? 17.422 6.922 12.109 1 95.19 77 ARG A O 1
ATOM 661 N N . LEU A 1 78 ? 16 8.508 12.875 1 95.94 78 LEU A N 1
ATOM 662 C CA . LEU A 1 78 ? 16.391 9.477 11.859 1 95.94 78 LEU A CA 1
ATOM 663 C C . LEU A 1 78 ? 17.891 9.781 11.953 1 95.94 78 LEU A C 1
ATOM 665 O O . LEU A 1 78 ? 18.578 9.852 10.93 1 95.94 78 LEU A O 1
ATOM 669 N N . LYS A 1 79 ? 18.344 9.984 13.141 1 96.31 79 LYS A N 1
ATOM 670 C CA . LYS A 1 79 ? 19.766 10.266 13.359 1 96.31 79 LYS A CA 1
ATOM 671 C C . LYS A 1 79 ? 20.641 9.102 12.891 1 96.31 79 LYS A C 1
ATOM 673 O O . LYS A 1 79 ? 21.719 9.312 12.344 1 96.31 79 LYS A O 1
ATOM 678 N N . ARG A 1 80 ? 20.188 7.926 13.164 1 95.56 80 ARG A N 1
ATOM 679 C CA . ARG A 1 80 ? 20.922 6.73 12.773 1 95.56 80 ARG A CA 1
ATOM 680 C C . ARG A 1 80 ? 21.094 6.664 11.258 1 95.56 80 ARG A C 1
ATOM 682 O O . ARG A 1 80 ? 22.172 6.363 10.758 1 95.56 80 ARG A O 1
ATOM 689 N N . PHE A 1 81 ? 20.047 7.004 10.539 1 95.25 81 PHE A N 1
ATOM 690 C CA . PHE A 1 81 ? 20.047 6.785 9.094 1 95.25 81 PHE A CA 1
ATOM 691 C C . PHE A 1 81 ? 20.578 8.008 8.359 1 95.25 81 PHE A C 1
ATOM 693 O O . PHE A 1 81 ? 21.031 7.902 7.219 1 95.25 81 PHE A O 1
ATOM 700 N N . TYR A 1 82 ? 20.5 9.148 9.016 1 96.19 82 TYR A N 1
ATOM 701 C CA . TYR A 1 82 ? 20.875 10.383 8.336 1 96.19 82 TYR A CA 1
ATOM 702 C C . TYR A 1 82 ? 21.938 11.148 9.125 1 96.19 82 TYR A C 1
ATOM 704 O O . TYR A 1 82 ? 21.969 12.375 9.102 1 96.19 82 TYR A O 1
ATOM 712 N N . ALA A 1 83 ? 22.734 10.484 9.883 1 94.75 83 ALA A N 1
ATOM 713 C CA . ALA A 1 83 ? 23.797 11.078 10.68 1 94.75 83 ALA A CA 1
ATOM 714 C C . ALA A 1 83 ? 24.672 12 9.828 1 94.75 83 ALA A C 1
ATOM 716 O O . ALA A 1 83 ? 25.141 13.039 10.297 1 94.75 83 ALA A O 1
ATOM 717 N N . ASP A 1 84 ? 24.828 11.625 8.547 1 95.25 84 ASP A N 1
ATOM 718 C CA . ASP A 1 84 ? 25.719 12.367 7.652 1 95.25 84 ASP A CA 1
ATOM 719 C C . ASP A 1 84 ? 24.953 13.461 6.91 1 95.25 84 ASP A C 1
ATOM 721 O O . ASP A 1 84 ? 25.531 14.188 6.098 1 95.25 84 ASP A O 1
ATOM 725 N N . ASN A 1 85 ? 23.672 13.586 7.148 1 94.56 85 ASN A N 1
ATOM 726 C CA . ASN A 1 85 ? 22.844 14.609 6.52 1 94.56 85 ASN A CA 1
ATOM 727 C C . ASN A 1 85 ? 21.922 15.281 7.527 1 94.56 85 ASN A C 1
ATOM 729 O O . ASN A 1 85 ? 20.688 15.148 7.445 1 94.56 85 ASN A O 1
ATOM 733 N N . PRO A 1 86 ? 22.516 16.109 8.352 1 94.06 86 PRO A N 1
ATOM 734 C CA . PRO A 1 86 ? 21.734 16.75 9.414 1 94.06 86 PRO A CA 1
ATOM 735 C C . PRO A 1 86 ? 20.625 17.641 8.867 1 94.06 86 PRO A C 1
ATOM 737 O O . PRO A 1 86 ? 19.641 17.922 9.57 1 94.06 86 PRO A O 1
ATOM 740 N N . LYS A 1 87 ? 20.797 18.047 7.656 1 95.69 87 LYS A N 1
ATOM 741 C CA . LYS A 1 87 ? 19.766 18.891 7.047 1 95.69 87 LYS A CA 1
ATOM 742 C C . LYS A 1 87 ? 18.453 18.141 6.941 1 95.69 87 LYS A C 1
ATOM 744 O O . LYS A 1 87 ? 17.375 18.719 7.125 1 95.69 87 LYS A O 1
ATOM 749 N N . VAL A 1 88 ? 18.547 16.859 6.613 1 95.06 88 VAL A N 1
ATOM 750 C CA . VAL A 1 88 ? 17.359 16.031 6.504 1 95.06 88 VAL A CA 1
ATOM 751 C C . VAL A 1 88 ? 16.656 15.953 7.859 1 95.06 88 VAL A C 1
ATOM 753 O O . VAL A 1 88 ? 15.422 16.031 7.938 1 95.06 88 VAL A O 1
ATOM 756 N N . ILE A 1 89 ? 17.406 15.844 8.906 1 96.31 89 ILE A N 1
ATOM 757 C CA . ILE A 1 89 ? 16.859 15.75 10.258 1 96.31 89 ILE A CA 1
ATOM 758 C C . ILE A 1 89 ? 16.156 17.062 10.633 1 96.31 89 ILE A C 1
ATOM 760 O O . ILE A 1 89 ? 15.039 17.047 11.133 1 96.31 89 ILE A O 1
ATOM 764 N N . ARG A 1 90 ? 16.781 18.141 10.344 1 96.62 90 ARG A N 1
ATOM 765 C CA . ARG A 1 90 ? 16.25 19.469 10.664 1 96.62 90 ARG A CA 1
ATOM 766 C C . ARG A 1 90 ? 14.953 19.719 9.898 1 96.62 90 ARG A C 1
ATOM 768 O O . ARG A 1 90 ? 13.977 20.219 10.469 1 96.62 90 ARG A O 1
ATOM 775 N N . PHE A 1 91 ? 15 19.406 8.625 1 96.19 91 PHE A N 1
ATOM 776 C CA . PHE A 1 91 ? 13.836 19.641 7.789 1 96.19 91 PHE A CA 1
ATOM 777 C C . PHE A 1 91 ? 12.664 18.766 8.242 1 96.19 91 PHE A C 1
ATOM 779 O O . PHE A 1 91 ? 11.516 19.219 8.25 1 96.19 91 PHE A O 1
ATOM 786 N N . THR A 1 92 ? 12.969 17.531 8.578 1 97 92 THR A N 1
ATOM 787 C CA . THR A 1 92 ? 11.938 16.641 9.078 1 97 92 THR A CA 1
ATOM 788 C C . THR A 1 92 ? 11.328 17.172 10.375 1 97 92 THR A C 1
ATOM 790 O O . THR A 1 92 ? 10.109 17.141 10.547 1 97 92 THR A O 1
ATOM 793 N N . LYS A 1 93 ? 12.188 17.672 11.242 1 96.81 93 LYS A N 1
ATOM 794 C CA . LYS A 1 93 ? 11.703 18.266 12.484 1 96.81 93 LYS A CA 1
ATOM 795 C C . LYS A 1 93 ? 10.773 19.438 12.203 1 96.81 93 LYS A C 1
ATOM 797 O O . LYS A 1 93 ? 9.703 19.562 12.812 1 96.81 93 LYS A O 1
ATOM 802 N N . GLN A 1 94 ? 11.188 20.281 11.32 1 97.31 94 GLN A N 1
ATOM 803 C CA . GLN A 1 94 ? 10.375 21.438 10.961 1 97.31 94 GLN A CA 1
ATOM 804 C C . GLN A 1 94 ? 9.016 21.016 10.414 1 97.31 94 GLN A C 1
ATOM 806 O O . GLN A 1 94 ? 7.996 21.641 10.711 1 97.31 94 GLN A O 1
ATOM 811 N N . PHE A 1 95 ? 9.016 19.984 9.625 1 98.12 95 PHE A N 1
ATOM 812 C CA . PHE A 1 95 ? 7.773 19.469 9.078 1 98.12 95 PHE A CA 1
ATOM 813 C C . PHE A 1 95 ? 6.836 19 10.188 1 98.12 95 PHE A C 1
ATOM 815 O O . PHE A 1 95 ? 5.648 19.328 10.172 1 98.12 95 PHE A O 1
ATOM 822 N N . PHE A 1 96 ? 7.359 18.234 11.141 1 97.38 96 PHE A N 1
ATOM 823 C CA . PHE A 1 96 ? 6.539 17.75 12.234 1 97.38 96 PHE A CA 1
ATOM 824 C C . PHE A 1 96 ? 6.02 18.906 13.086 1 97.38 96 PHE A C 1
ATOM 826 O O . PHE A 1 96 ? 4.918 18.828 13.633 1 97.38 96 PHE A O 1
ATOM 833 N N . GLU A 1 97 ? 6.711 20.016 13.172 1 96.19 97 GLU A N 1
ATOM 834 C CA . GLU A 1 97 ? 6.332 21.172 13.984 1 96.19 97 GLU A CA 1
ATOM 835 C C . GLU A 1 97 ? 5.148 21.906 13.367 1 96.19 97 GLU A C 1
ATOM 837 O O . GLU A 1 97 ? 4.273 22.406 14.086 1 96.19 97 GLU A O 1
ATOM 842 N N . SER A 1 98 ? 5.121 21.984 12.062 1 96.69 98 SER A N 1
ATOM 843 C CA . SER A 1 98 ? 4.129 22.828 11.414 1 96.69 98 SER A CA 1
ATOM 844 C C . SER A 1 98 ? 3.193 22.016 10.523 1 96.69 98 SER A C 1
ATOM 846 O O . SER A 1 98 ? 2.219 22.547 9.992 1 96.69 98 SER A O 1
ATOM 848 N N . LEU A 1 99 ? 3.557 20.719 10.312 1 98.12 99 LEU A N 1
ATOM 849 C CA . LEU A 1 99 ? 2.896 19.875 9.32 1 98.12 99 LEU A CA 1
ATOM 850 C C . LEU A 1 99 ? 2.957 20.516 7.938 1 98.12 99 LEU A C 1
ATOM 852 O O . LEU A 1 99 ? 2.039 20.328 7.129 1 98.12 99 LEU A O 1
ATOM 856 N N . GLY A 1 100 ? 3.975 21.406 7.746 1 97.94 100 GLY A N 1
ATOM 857 C CA . GLY A 1 100 ? 4.207 22.047 6.457 1 97.94 100 GLY A CA 1
ATOM 858 C C . GLY A 1 100 ? 3.111 23.016 6.07 1 97.94 100 GLY A C 1
ATOM 859 O O . GLY A 1 100 ? 2.967 23.359 4.895 1 97.94 100 GLY A O 1
ATOM 860 N N . ASN A 1 101 ? 2.195 23.328 7 1 97.94 101 ASN A N 1
ATOM 861 C CA . ASN A 1 101 ? 1.042 24.188 6.773 1 97.94 101 ASN A CA 1
ATOM 862 C C . ASN A 1 101 ? -0.052 23.469 5.988 1 97.94 101 ASN A C 1
ATOM 864 O O . ASN A 1 101 ? -0.811 24.094 5.25 1 97.94 101 ASN A O 1
ATOM 868 N N . ALA A 1 102 ? -0.093 22.188 6.137 1 98.62 102 ALA A N 1
ATOM 869 C CA . ALA A 1 102 ? -1.157 21.422 5.5 1 98.62 102 ALA A CA 1
ATOM 870 C C . ALA A 1 102 ? -2.523 21.797 6.066 1 98.62 102 ALA A C 1
ATOM 872 O O . ALA A 1 102 ? -2.715 21.812 7.285 1 98.62 102 ALA A O 1
ATOM 873 N N . PRO A 1 103 ? -3.479 22.016 5.246 1 98.69 103 PRO A N 1
ATOM 874 C CA . PRO A 1 103 ? -4.809 22.391 5.738 1 98.69 103 PRO A CA 1
ATOM 875 C C . PRO A 1 103 ? -5.625 21.188 6.195 1 98.69 103 PRO A C 1
ATOM 877 O O . PRO A 1 103 ? -6.637 21.344 6.875 1 98.69 103 PRO A O 1
ATOM 880 N N . VAL A 1 104 ? -5.289 19.984 5.746 1 98.88 104 VAL A N 1
ATOM 881 C CA . VAL A 1 104 ? -6.027 18.766 6.066 1 98.88 104 VAL A CA 1
ATOM 882 C C . VAL A 1 104 ? -5.055 17.656 6.473 1 98.88 104 VAL A C 1
ATOM 884 O O . VAL A 1 104 ? -3.969 17.531 5.902 1 98.88 104 VAL A O 1
ATOM 887 N N . VAL A 1 105 ? -5.418 16.891 7.461 1 98.88 105 VAL A N 1
ATOM 888 C CA . VAL A 1 105 ? -4.762 15.617 7.777 1 98.88 105 VAL A CA 1
ATOM 889 C C . VAL A 1 105 ? -5.793 14.492 7.789 1 98.88 105 VAL A C 1
ATOM 891 O O . VAL A 1 105 ? -6.867 14.633 8.383 1 98.88 105 VAL A O 1
ATOM 894 N N . ILE A 1 106 ? -5.484 13.453 7.098 1 98.94 106 ILE A N 1
ATOM 895 C CA . ILE A 1 106 ? -6.309 12.25 7.125 1 98.94 106 ILE A CA 1
ATOM 896 C C . ILE A 1 106 ? -5.637 11.188 7.996 1 98.94 106 ILE A C 1
ATOM 898 O O . ILE A 1 106 ? -4.48 10.836 7.77 1 98.94 106 ILE A O 1
ATOM 902 N N . PHE A 1 107 ? -6.328 10.719 8.984 1 98.94 107 PHE A N 1
ATOM 903 C CA . PHE A 1 107 ? -5.871 9.625 9.836 1 98.94 107 PHE A CA 1
ATOM 904 C C . PHE A 1 107 ? -6.43 8.289 9.359 1 98.94 107 PHE A C 1
ATOM 906 O O . PHE A 1 107 ? -7.648 8.117 9.281 1 98.94 107 PHE A O 1
ATOM 913 N N . ALA A 1 108 ? -5.57 7.398 9.039 1 98.94 108 ALA A N 1
ATOM 914 C CA . ALA A 1 108 ? -5.965 6.098 8.492 1 98.94 108 ALA A CA 1
ATOM 915 C C . ALA A 1 108 ? -5.895 5.016 9.562 1 98.94 108 ALA A C 1
ATOM 917 O O . ALA A 1 108 ? -4.902 4.906 10.289 1 98.94 108 ALA A O 1
ATOM 918 N N . TYR A 1 109 ? -6.938 4.219 9.633 1 98.94 109 TYR A N 1
ATOM 919 C CA . TYR A 1 109 ? -7.09 3.133 10.594 1 98.94 109 TYR A CA 1
ATOM 920 C C . TYR A 1 109 ? -7.523 1.846 9.898 1 98.94 109 TYR A C 1
ATOM 922 O O . TYR A 1 109 ? -7.953 1.87 8.742 1 98.94 109 TYR A O 1
ATOM 930 N N . TYR A 1 110 ? -7.312 0.751 10.609 1 98.75 110 TYR A N 1
ATOM 931 C CA . TYR A 1 110 ? -8.062 -0.448 10.258 1 98.75 110 TYR A CA 1
ATOM 932 C C . TYR A 1 110 ? -8.953 -0.894 11.414 1 98.75 110 TYR A C 1
ATOM 934 O O . TYR A 1 110 ? -8.617 -0.677 12.578 1 98.75 110 TYR A O 1
ATOM 942 N N . ILE A 1 111 ? -10.086 -1.401 11.07 1 98 111 ILE A N 1
ATOM 943 C CA . ILE A 1 111 ? -10.906 -2.186 11.992 1 98 111 ILE A CA 1
ATOM 944 C C . ILE A 1 111 ? -10.312 -3.584 12.141 1 98 111 ILE A C 1
ATOM 946 O O . ILE A 1 111 ? -10.25 -4.348 11.172 1 98 111 ILE A O 1
ATOM 950 N N . PRO A 1 112 ? -9.938 -3.945 13.352 1 97.94 112 PRO A N 1
ATOM 951 C CA . PRO A 1 112 ? -9.227 -5.215 13.531 1 97.94 112 PRO A CA 1
ATOM 952 C C . PRO A 1 112 ? -10.055 -6.422 13.109 1 97.94 112 PRO A C 1
ATOM 954 O O . PRO A 1 112 ? -11.227 -6.535 13.484 1 97.94 112 PRO A O 1
ATOM 957 N N . THR A 1 113 ? -9.398 -7.32 12.352 1 96.62 113 THR A N 1
ATOM 958 C CA . THR A 1 113 ? -10.062 -8.531 11.891 1 96.62 113 THR A CA 1
ATOM 959 C C . THR A 1 113 ? -9.477 -9.766 12.578 1 96.62 113 THR A C 1
ATOM 961 O O . THR A 1 113 ? -9.961 -10.883 12.383 1 96.62 113 THR A O 1
ATOM 964 N N . GLY A 1 114 ? -8.43 -9.57 13.312 1 96.06 114 GLY A N 1
ATOM 965 C CA . GLY A 1 114 ? -7.754 -10.68 13.953 1 96.06 114 GLY A CA 1
ATOM 966 C C . GLY A 1 114 ? -6.414 -11.008 13.32 1 96.06 114 GLY A C 1
ATOM 967 O O . GLY A 1 114 ? -5.691 -11.891 13.797 1 96.06 114 GLY A O 1
ATOM 968 N N . ASP A 1 115 ? -6.031 -10.328 12.273 1 96.94 115 ASP A N 1
ATOM 969 C CA . ASP A 1 115 ? -4.746 -10.438 11.586 1 96.94 115 ASP A CA 1
ATOM 970 C C . ASP A 1 115 ? -4.152 -9.055 11.312 1 96.94 115 ASP A C 1
ATOM 972 O O . ASP A 1 115 ? -4.297 -8.523 10.211 1 96.94 115 ASP A O 1
ATOM 976 N N . ASP A 1 116 ? -3.49 -8.562 12.281 1 97.75 116 ASP A N 1
ATOM 977 C CA . ASP A 1 116 ? -2.967 -7.203 12.211 1 97.75 116 ASP A CA 1
ATOM 978 C C . ASP A 1 116 ? -2.035 -7.027 11.016 1 97.75 116 ASP A C 1
ATOM 980 O O . ASP A 1 116 ? -2.008 -5.965 10.398 1 97.75 116 ASP A O 1
ATOM 984 N N . TYR A 1 117 ? -1.296 -8.07 10.711 1 98.12 117 TYR A N 1
ATOM 985 C CA . TYR A 1 117 ? -0.302 -7.988 9.648 1 98.12 117 TYR A CA 1
ATOM 986 C C . TYR A 1 117 ? -0.966 -7.734 8.297 1 98.12 117 TYR A C 1
ATOM 988 O O . TYR A 1 117 ? -0.596 -6.801 7.578 1 98.12 117 TYR A O 1
ATOM 996 N N . SER A 1 118 ? -1.99 -8.5 7.977 1 98.19 118 SER A N 1
ATOM 997 C CA . SER A 1 118 ? -2.689 -8.312 6.711 1 98.19 118 SER A CA 1
ATOM 998 C C . SER A 1 118 ? -3.553 -7.055 6.738 1 98.19 118 SER A C 1
ATOM 1000 O O . SER A 1 118 ? -3.738 -6.398 5.711 1 98.19 118 SER A O 1
ATOM 1002 N N . ASP A 1 119 ? -4.043 -6.691 7.957 1 98.62 119 ASP A N 1
ATOM 1003 C CA . ASP A 1 119 ? -4.848 -5.48 8.078 1 98.62 119 ASP A CA 1
ATOM 1004 C C . ASP A 1 119 ? -4.035 -4.242 7.715 1 98.62 119 ASP A C 1
ATOM 1006 O O . ASP A 1 119 ? -4.508 -3.375 6.977 1 98.62 119 ASP A O 1
ATOM 1010 N N . VAL A 1 120 ? -2.793 -4.184 8.172 1 98.88 120 VAL A N 1
ATOM 1011 C CA . VAL A 1 120 ? -1.935 -3.039 7.883 1 98.88 120 VAL A CA 1
ATOM 1012 C C . VAL A 1 120 ? -1.601 -3.004 6.395 1 98.88 120 VAL A C 1
ATOM 1014 O O . VAL A 1 120 ? -1.522 -1.929 5.793 1 98.88 120 VAL A O 1
ATOM 1017 N N . GLN A 1 121 ? -1.418 -4.172 5.805 1 98.94 121 GLN A N 1
ATOM 1018 C CA . GLN A 1 121 ? -1.158 -4.223 4.367 1 98.94 121 GLN A CA 1
ATOM 1019 C C . GLN A 1 121 ? -2.326 -3.639 3.578 1 98.94 121 GLN A C 1
ATOM 1021 O O . GLN A 1 121 ? -2.123 -2.846 2.656 1 98.94 121 GLN A O 1
ATOM 1026 N N . SER A 1 122 ? -3.512 -3.984 3.984 1 98.88 122 SER A N 1
ATOM 1027 C CA . SER A 1 122 ? -4.715 -3.521 3.305 1 98.88 122 SER A CA 1
ATOM 1028 C C . SER A 1 122 ? -4.836 -2.002 3.365 1 98.88 122 SER A C 1
ATOM 1030 O O . SER A 1 122 ? -5.102 -1.354 2.352 1 98.88 122 SER A O 1
ATOM 1032 N N . VAL A 1 123 ? -4.645 -1.477 4.535 1 98.94 123 VAL A N 1
ATOM 1033 C CA . VAL A 1 123 ? -4.777 -0.034 4.707 1 98.94 123 VAL A CA 1
ATOM 1034 C C . VAL A 1 123 ? -3.633 0.68 3.992 1 98.94 123 VAL A C 1
ATOM 1036 O O . VAL A 1 123 ? -3.82 1.766 3.438 1 98.94 123 VAL A O 1
ATOM 1039 N N . SER A 1 124 ? -2.447 0.051 3.961 1 98.94 124 SER A N 1
ATOM 1040 C CA . SER A 1 124 ? -1.312 0.634 3.256 1 98.94 124 SER A CA 1
ATOM 1041 C C . SER A 1 124 ? -1.572 0.707 1.754 1 98.94 124 SER A C 1
ATOM 1043 O O . SER A 1 124 ? -1.213 1.689 1.104 1 98.94 124 SER A O 1
ATOM 1045 N N . ALA A 1 125 ? -2.166 -0.296 1.225 1 98.94 125 ALA A N 1
ATOM 1046 C CA . ALA A 1 125 ? -2.58 -0.257 -0.176 1 98.94 125 ALA A CA 1
ATOM 1047 C C . ALA A 1 125 ? -3.555 0.89 -0.428 1 98.94 125 ALA A C 1
ATOM 1049 O O . ALA A 1 125 ? -3.445 1.596 -1.433 1 98.94 125 ALA A O 1
ATOM 1050 N N . ALA A 1 126 ? -4.484 1.064 0.489 1 98.94 126 ALA A N 1
ATOM 1051 C CA . ALA A 1 126 ? -5.465 2.141 0.385 1 98.94 126 ALA A CA 1
ATOM 1052 C C . ALA A 1 126 ? -4.785 3.508 0.422 1 98.94 126 ALA A C 1
ATOM 1054 O O . ALA A 1 126 ? -5.137 4.402 -0.353 1 98.94 126 ALA A O 1
ATOM 1055 N N . ILE A 1 127 ? -3.84 3.65 1.311 1 99 127 ILE A N 1
ATOM 1056 C CA . ILE A 1 127 ? -3.107 4.906 1.413 1 99 127 ILE A CA 1
ATOM 1057 C C . ILE A 1 127 ? -2.375 5.188 0.103 1 99 127 ILE A C 1
ATOM 1059 O O . ILE A 1 127 ? -2.381 6.316 -0.391 1 99 127 ILE A O 1
ATOM 1063 N N . GLN A 1 128 ? -1.78 4.172 -0.468 1 98.94 128 GLN A N 1
ATOM 1064 C CA . GLN A 1 128 ? -1.044 4.402 -1.708 1 98.94 128 GLN A CA 1
ATOM 1065 C C . GLN A 1 128 ? -1.982 4.82 -2.836 1 98.94 128 GLN A C 1
ATOM 1067 O O . GLN A 1 128 ? -1.645 5.691 -3.639 1 98.94 128 GLN A O 1
ATOM 1072 N N . ASN A 1 129 ? -3.176 4.195 -2.947 1 98.94 129 ASN A N 1
ATOM 1073 C CA . ASN A 1 129 ? -4.191 4.68 -3.873 1 98.94 129 ASN A CA 1
ATOM 1074 C C . ASN A 1 129 ? -4.488 6.164 -3.654 1 98.94 129 ASN A C 1
ATOM 1076 O O . ASN A 1 129 ? -4.547 6.938 -4.613 1 98.94 129 ASN A O 1
ATOM 1080 N N . MET A 1 130 ? -4.66 6.484 -2.416 1 98.88 130 MET A N 1
ATOM 1081 C CA . MET A 1 130 ? -4.965 7.859 -2.016 1 98.88 130 MET A CA 1
ATOM 1082 C C . MET A 1 130 ? -3.875 8.812 -2.488 1 98.88 130 MET A C 1
ATOM 1084 O O . MET A 1 130 ? -4.172 9.875 -3.037 1 98.88 130 MET A O 1
ATOM 1088 N N . LEU A 1 131 ? -2.633 8.453 -2.295 1 98.94 131 LEU A N 1
ATOM 1089 C CA . LEU A 1 131 ? -1.498 9.297 -2.656 1 98.94 131 LEU A CA 1
ATOM 1090 C C . LEU A 1 131 ? -1.431 9.5 -4.164 1 98.94 131 LEU A C 1
ATOM 1092 O O . LEU A 1 131 ? -1.196 10.617 -4.633 1 98.94 131 LEU A O 1
ATOM 1096 N N . LEU A 1 132 ? -1.632 8.477 -4.898 1 98.88 132 LEU A N 1
ATOM 1097 C CA . LEU A 1 132 ? -1.578 8.562 -6.352 1 98.88 132 LEU A CA 1
ATOM 1098 C C . LEU A 1 132 ? -2.73 9.406 -6.891 1 98.88 132 LEU A C 1
ATOM 1100 O O . LEU A 1 132 ? -2.537 10.234 -7.785 1 98.88 132 LEU A O 1
ATOM 1104 N N . ALA A 1 133 ? -3.904 9.195 -6.344 1 98.75 133 ALA A N 1
ATOM 1105 C CA . ALA A 1 133 ? -5.059 9.992 -6.734 1 98.75 133 ALA A CA 1
ATOM 1106 C C . ALA A 1 133 ? -4.828 11.477 -6.438 1 98.75 133 ALA A C 1
ATOM 1108 O O . ALA A 1 133 ? -5.105 12.336 -7.273 1 98.75 133 ALA A O 1
ATOM 1109 N N . ALA A 1 134 ? -4.344 11.766 -5.246 1 98.75 134 ALA A N 1
ATOM 1110 C CA . ALA A 1 134 ? -4.047 13.141 -4.855 1 98.75 134 ALA A CA 1
ATOM 1111 C C . ALA A 1 134 ? -3.092 13.797 -5.848 1 98.75 134 ALA A C 1
ATOM 1113 O O . ALA A 1 134 ? -3.354 14.898 -6.332 1 98.75 134 ALA A O 1
ATOM 1114 N N . HIS A 1 135 ? -2.037 13.086 -6.137 1 98.5 135 HIS A N 1
ATOM 1115 C CA . HIS A 1 135 ? -1.052 13.625 -7.07 1 98.5 135 HIS A CA 1
ATOM 1116 C C . HIS A 1 135 ? -1.68 13.914 -8.43 1 98.5 135 HIS A C 1
ATOM 1118 O O . HIS A 1 135 ? -1.432 14.969 -9.023 1 98.5 135 HIS A O 1
ATOM 1124 N N . ALA A 1 136 ? -2.518 13.016 -8.883 1 98.38 136 ALA A N 1
ATOM 1125 C CA . ALA A 1 136 ? -3.164 13.164 -10.188 1 98.38 136 ALA A CA 1
ATOM 1126 C C . ALA A 1 136 ? -4.137 14.344 -10.188 1 98.38 136 ALA A C 1
ATOM 1128 O O . ALA A 1 136 ? -4.508 14.852 -11.242 1 98.38 136 ALA A O 1
ATOM 1129 N N . MET A 1 137 ? -4.543 14.766 -9.016 1 98.25 137 MET A N 1
ATOM 1130 C CA . MET A 1 137 ? -5.48 15.883 -8.906 1 98.25 137 MET A CA 1
ATOM 1131 C C . MET A 1 137 ? -4.75 17.172 -8.57 1 98.25 137 MET A C 1
ATOM 1133 O O . MET A 1 137 ? -5.383 18.188 -8.25 1 98.25 137 MET A O 1
ATOM 1137 N N . GLY A 1 138 ? -3.438 17.109 -8.516 1 97.38 138 GLY A N 1
ATOM 1138 C CA . GLY A 1 138 ? -2.637 18.297 -8.273 1 97.38 138 GLY A CA 1
ATOM 1139 C C . GLY A 1 138 ? -2.408 18.578 -6.801 1 97.38 138 GLY A C 1
ATOM 1140 O O . GLY A 1 138 ? -1.934 19.656 -6.434 1 97.38 138 GLY A O 1
ATOM 1141 N N . LEU A 1 139 ? -2.77 17.641 -5.957 1 98.38 139 LEU A N 1
ATOM 1142 C CA . LEU A 1 139 ? -2.557 17.766 -4.52 1 98.38 139 LEU A CA 1
ATOM 1143 C C . LEU A 1 139 ? -1.244 17.109 -4.102 1 98.38 139 LEU A C 1
ATOM 1145 O O . LEU A 1 139 ? -0.76 16.203 -4.777 1 98.38 139 LEU A O 1
ATOM 1149 N N . GLY A 1 140 ? -0.619 17.641 -3.055 1 98.44 140 GLY A N 1
ATOM 1150 C CA . GLY A 1 140 ? 0.494 17 -2.371 1 98.44 140 GLY A CA 1
ATOM 1151 C C . GLY A 1 140 ? 0.081 16.281 -1.1 1 98.44 140 GLY A C 1
ATOM 1152 O O . GLY A 1 140 ? -0.931 16.625 -0.487 1 98.44 140 GLY A O 1
ATOM 1153 N N . THR A 1 141 ? 0.828 15.305 -0.755 1 98.88 141 THR A N 1
ATOM 1154 C CA . THR A 1 141 ? 0.579 14.531 0.455 1 98.88 141 THR A CA 1
ATOM 1155 C C . THR A 1 141 ? 1.893 14.062 1.079 1 98.88 141 THR A C 1
ATOM 1157 O O . THR A 1 141 ? 2.934 14.07 0.42 1 98.88 141 THR A O 1
ATOM 1160 N N . CYS A 1 142 ? 1.841 13.734 2.305 1 98.88 142 CYS A N 1
ATOM 1161 C CA . CYS A 1 142 ? 2.938 13.062 2.99 1 98.88 142 CYS A CA 1
ATOM 1162 C C . CYS A 1 142 ? 2.412 11.992 3.936 1 98.88 142 CYS A C 1
ATOM 1164 O O . CYS A 1 142 ? 1.539 12.258 4.762 1 98.88 142 CYS A O 1
ATOM 1166 N N . TRP A 1 143 ? 2.9 10.781 3.73 1 98.88 143 TRP A N 1
ATOM 1167 C CA . TRP A 1 143 ? 2.605 9.617 4.562 1 98.88 143 TRP A CA 1
ATOM 1168 C C . TRP A 1 143 ? 3.465 9.617 5.82 1 98.88 143 TRP A C 1
ATOM 1170 O O . TRP A 1 143 ? 4.664 9.336 5.766 1 98.88 143 TRP A O 1
ATOM 1180 N N . MET A 1 144 ? 2.818 9.906 7.016 1 98.62 144 MET A N 1
ATOM 1181 C CA . MET A 1 144 ? 3.545 10.008 8.273 1 98.62 144 MET A CA 1
ATOM 1182 C C . MET A 1 144 ? 3.311 8.781 9.141 1 98.62 144 MET A C 1
ATOM 1184 O O . MET A 1 144 ? 2.17 8.469 9.5 1 98.62 144 MET A O 1
ATOM 1188 N N . THR A 1 145 ? 4.375 8.133 9.523 1 97.44 145 THR A N 1
ATOM 1189 C CA . THR A 1 145 ? 4.246 6.973 10.398 1 97.44 145 THR A CA 1
ATOM 1190 C C . THR A 1 145 ? 4.633 7.328 11.828 1 97.44 145 THR A C 1
ATOM 1192 O O . THR A 1 145 ? 4.324 6.586 12.766 1 97.44 145 THR A O 1
ATOM 1195 N N . GLY A 1 146 ? 5.324 8.477 12.078 1 97.44 146 GLY A N 1
ATOM 1196 C CA . GLY A 1 146 ? 5.676 8.93 13.414 1 97.44 146 GLY A CA 1
ATOM 1197 C C . GLY A 1 146 ? 4.488 8.984 14.359 1 97.44 146 GLY A C 1
ATOM 1198 O O . GLY A 1 146 ? 4.578 8.523 15.5 1 97.44 146 GLY A O 1
ATOM 1199 N N . PRO A 1 147 ? 3.373 9.445 13.875 1 98.5 147 PRO A N 1
ATOM 1200 C CA . PRO A 1 147 ? 2.188 9.633 14.719 1 98.5 147 PRO A CA 1
ATOM 1201 C C . PRO A 1 147 ? 1.681 8.32 15.32 1 98.5 147 PRO A C 1
ATOM 1203 O O . PRO A 1 147 ? 0.938 8.344 16.312 1 98.5 147 PRO A O 1
ATOM 1206 N N . VAL A 1 148 ? 2.076 7.191 14.766 1 98.19 148 VAL A N 1
ATOM 1207 C CA . VAL A 1 148 ? 1.642 5.902 15.297 1 98.19 148 VAL A CA 1
ATOM 1208 C C . VAL A 1 148 ? 2.119 5.746 16.734 1 98.19 148 VAL A C 1
ATOM 1210 O O . VAL A 1 148 ? 1.452 5.105 17.547 1 98.19 148 VAL A O 1
ATOM 1213 N N . HIS A 1 149 ? 3.207 6.395 17.094 1 97.62 149 HIS A N 1
ATOM 1214 C CA . HIS A 1 149 ? 3.814 6.273 18.422 1 97.62 149 HIS A CA 1
ATOM 1215 C C . HIS A 1 149 ? 3.031 7.066 19.469 1 97.62 149 HIS A C 1
ATOM 1217 O O . HIS A 1 149 ? 3.256 6.91 20.672 1 97.62 149 HIS A O 1
ATOM 1223 N N . VAL A 1 150 ? 2.074 7.875 19.047 1 98.19 150 VAL A N 1
ATOM 1224 C CA . VAL A 1 150 ? 1.226 8.648 19.953 1 98.19 150 VAL A CA 1
ATOM 1225 C C . VAL A 1 150 ? -0.243 8.352 19.656 1 98.19 150 VAL A C 1
ATOM 1227 O O . VAL A 1 150 ? -1.09 9.25 19.75 1 98.19 150 VAL A O 1
ATOM 1230 N N . GLU A 1 151 ? -0.485 7.16 19.219 1 98.31 151 GLU A N 1
ATOM 1231 C CA . GLU A 1 151 ? -1.813 6.707 18.812 1 98.31 151 GLU A CA 1
ATOM 1232 C C . GLU A 1 151 ? -2.84 6.969 19.922 1 98.31 151 GLU A C 1
ATOM 1234 O O . GLU A 1 151 ? -3.943 7.445 19.641 1 98.31 151 GLU A O 1
ATOM 1239 N N . GLU A 1 152 ? -2.492 6.648 21.156 1 98.06 152 GLU A N 1
ATOM 1240 C CA . GLU A 1 152 ? -3.438 6.793 22.25 1 98.06 152 GLU A CA 1
ATOM 1241 C C . GLU A 1 152 ? -3.898 8.242 22.391 1 98.06 152 GLU A C 1
ATOM 1243 O O . GLU A 1 152 ? -5.094 8.5 22.547 1 98.06 152 GLU A O 1
ATOM 1248 N N . GLU A 1 153 ? -2.953 9.164 22.359 1 98.25 153 GLU A N 1
ATOM 1249 C CA . GLU A 1 153 ? -3.283 10.586 22.469 1 98.25 153 GLU A CA 1
ATOM 1250 C C . GLU A 1 153 ? -4.133 11.047 21.297 1 98.25 153 GLU A C 1
ATOM 1252 O O . GLU A 1 153 ? -5.105 11.781 21.469 1 98.25 153 GLU A O 1
ATOM 1257 N N . ILE A 1 154 ? -3.803 10.609 20.078 1 98.56 154 ILE A N 1
ATOM 1258 C CA . ILE A 1 154 ? -4.555 10.961 18.891 1 98.56 154 ILE A CA 1
ATOM 1259 C C . ILE A 1 154 ? -5.98 10.414 18.984 1 98.56 154 ILE A C 1
ATOM 1261 O O . ILE A 1 154 ? -6.945 11.148 18.766 1 98.56 154 ILE A O 1
ATOM 1265 N N . ASN A 1 155 ? -6.066 9.141 19.391 1 98.5 155 ASN A N 1
ATOM 1266 C CA . ASN A 1 155 ? -7.371 8.5 19.484 1 98.5 155 ASN A CA 1
ATOM 1267 C C . ASN A 1 155 ? -8.258 9.188 20.516 1 98.5 155 ASN A C 1
ATOM 1269 O O . ASN A 1 155 ? -9.461 9.359 20.281 1 98.5 155 ASN A O 1
ATOM 1273 N N . ARG A 1 156 ? -7.652 9.547 21.594 1 98 156 ARG A N 1
ATOM 1274 C CA . ARG A 1 156 ? -8.406 10.258 22.625 1 98 156 ARG A CA 1
ATOM 1275 C C . ARG A 1 156 ? -8.93 11.594 22.094 1 98 156 ARG A C 1
ATOM 1277 O O . ARG A 1 156 ? -10.094 11.93 22.312 1 98 156 ARG A O 1
ATOM 1284 N N . ALA A 1 157 ? -8.133 12.328 21.438 1 97.69 157 ALA A N 1
ATOM 1285 C CA . ALA A 1 157 ? -8.508 13.633 20.906 1 97.69 157 ALA A CA 1
ATOM 1286 C C . ALA A 1 157 ? -9.602 13.5 19.859 1 97.69 157 ALA A C 1
ATOM 1288 O O . ALA A 1 157 ? -10.469 14.367 19.734 1 97.69 157 ALA A O 1
ATOM 1289 N N . LEU A 1 158 ? -9.539 12.391 19.078 1 98.19 158 LEU A N 1
ATOM 1290 C CA . LEU A 1 158 ? -10.461 12.219 17.953 1 98.19 158 LEU A CA 1
ATOM 1291 C C . LEU A 1 158 ? -11.688 11.43 18.375 1 98.19 158 LEU A C 1
ATOM 1293 O O . LEU A 1 158 ? -12.648 11.305 17.609 1 98.19 158 LEU A O 1
ATOM 1297 N N . GLY A 1 159 ? -11.672 10.859 19.5 1 97.88 159 GLY A N 1
ATOM 1298 C CA . GLY A 1 159 ? -12.781 10.039 19.953 1 97.88 159 GLY A CA 1
ATOM 1299 C C . GLY A 1 159 ? -12.891 8.719 19.219 1 97.88 159 GLY A C 1
ATOM 1300 O O . GLY A 1 159 ? -13.992 8.258 18.922 1 97.88 159 GLY A O 1
ATOM 1301 N N . ILE A 1 160 ? -11.766 8.156 18.828 1 97.94 160 ILE A N 1
ATOM 1302 C CA . ILE A 1 160 ? -11.766 6.91 18.078 1 97.94 160 ILE A CA 1
ATOM 1303 C C . ILE A 1 160 ? -11.469 5.738 19.016 1 97.94 160 ILE A C 1
ATOM 1305 O O . ILE A 1 160 ? -10.516 5.777 19.781 1 97.94 160 ILE A O 1
ATOM 1309 N N . GLU A 1 161 ? -12.297 4.73 18.922 1 97.25 161 GLU A N 1
ATOM 1310 C CA . GLU A 1 161 ? -12.133 3.508 19.703 1 97.25 161 GLU A CA 1
ATOM 1311 C C . GLU A 1 161 ? -12.172 2.271 18.812 1 97.25 161 GLU A C 1
ATOM 1313 O O . GLU A 1 161 ? -12.688 2.324 17.688 1 97.25 161 GLU A O 1
ATOM 1318 N N . ASP A 1 162 ? -11.594 1.229 19.203 1 96.69 162 ASP A N 1
ATOM 1319 C CA . ASP A 1 162 ? -11.711 -0.107 18.625 1 96.69 162 ASP A CA 1
ATOM 1320 C C . ASP A 1 162 ? -11.195 -0.129 17.188 1 96.69 162 ASP A C 1
ATOM 1322 O O . ASP A 1 162 ? -11.742 -0.841 16.328 1 96.69 162 ASP A O 1
ATOM 1326 N N . LYS A 1 163 ? -10.391 0.792 16.812 1 98.19 163 LYS A N 1
ATOM 1327 C CA . LYS A 1 163 ? -9.656 0.838 15.547 1 98.19 163 LYS A CA 1
ATOM 1328 C C . LYS A 1 163 ? -8.148 0.941 15.789 1 98.19 163 LYS A C 1
ATOM 1330 O O . LYS A 1 163 ? -7.719 1.363 16.859 1 98.19 163 LYS A O 1
ATOM 1335 N N . LYS A 1 164 ? -7.418 0.462 14.906 1 98.69 164 LYS A N 1
ATOM 1336 C CA . LYS A 1 164 ? -5.965 0.54 15.039 1 98.69 164 LYS A CA 1
ATOM 1337 C C . LYS A 1 164 ? -5.383 1.559 14.062 1 98.69 164 LYS A C 1
ATOM 1339 O O . LYS A 1 164 ? -5.68 1.522 12.867 1 98.69 164 LYS A O 1
ATOM 1344 N N . PHE A 1 165 ? -4.594 2.465 14.617 1 98.81 165 PHE A N 1
ATOM 1345 C CA . PHE A 1 165 ? -4.035 3.582 13.867 1 98.81 165 PHE A CA 1
ATOM 1346 C C . PHE A 1 165 ? -2.885 3.117 12.984 1 98.81 165 PHE A C 1
ATOM 1348 O O . PHE A 1 165 ? -1.998 2.391 13.438 1 98.81 165 PHE A O 1
ATOM 1355 N N . VAL A 1 166 ? -2.896 3.521 11.711 1 98.88 166 VAL A N 1
ATOM 1356 C CA . VAL A 1 166 ? -1.895 3.064 10.758 1 98.88 166 VAL A CA 1
ATOM 1357 C C . VAL A 1 166 ? -0.941 4.211 10.422 1 98.88 166 VAL A C 1
ATOM 1359 O O . VAL A 1 166 ? 0.279 4.031 10.43 1 98.88 166 VAL A O 1
ATOM 1362 N N . ALA A 1 167 ? -1.505 5.395 10.07 1 98.88 167 ALA A N 1
ATOM 1363 C CA . ALA A 1 167 ? -0.682 6.527 9.648 1 98.88 167 ALA A CA 1
ATOM 1364 C C . ALA A 1 167 ? -1.515 7.805 9.555 1 98.88 167 ALA A C 1
ATOM 1366 O O . ALA A 1 167 ? -2.746 7.75 9.555 1 98.88 167 ALA A O 1
ATOM 1367 N N . ALA A 1 168 ? -0.878 8.891 9.555 1 98.88 168 ALA A N 1
ATOM 1368 C CA . ALA A 1 168 ? -1.473 10.18 9.203 1 98.88 168 ALA A CA 1
ATOM 1369 C C . ALA A 1 168 ? -0.989 10.648 7.836 1 98.88 168 ALA A C 1
ATOM 1371 O O . ALA A 1 168 ? 0.187 10.492 7.5 1 98.88 168 ALA A O 1
ATOM 1372 N N . ILE A 1 169 ? -1.883 11.219 7.062 1 98.94 169 ILE A N 1
ATOM 1373 C CA . ILE A 1 169 ? -1.555 11.742 5.742 1 98.94 169 ILE A CA 1
ATOM 1374 C C . ILE A 1 169 ? -1.873 13.234 5.684 1 98.94 169 ILE A C 1
ATOM 1376 O O . ILE A 1 169 ? -3.037 13.633 5.777 1 98.94 169 ILE A O 1
ATOM 1380 N N . THR A 1 170 ? -0.871 14.094 5.504 1 98.94 170 THR A N 1
ATOM 1381 C CA . THR A 1 170 ? -1.125 15.508 5.25 1 98.94 170 THR A CA 1
ATOM 1382 C C . THR A 1 170 ? -1.552 15.727 3.801 1 98.94 170 THR A C 1
ATOM 1384 O O . THR A 1 170 ? -1.06 15.055 2.893 1 98.94 170 THR A O 1
ATOM 1387 N N . VAL A 1 171 ? -2.428 16.656 3.609 1 98.88 171 VAL A N 1
ATOM 1388 C CA . VAL A 1 171 ? -2.945 16.953 2.279 1 98.88 171 VAL A CA 1
ATOM 1389 C C . VAL A 1 171 ? -2.988 18.469 2.066 1 98.88 171 VAL A C 1
ATOM 1391 O O . VAL A 1 171 ? -3.426 19.203 2.947 1 98.88 171 VAL A O 1
ATOM 1394 N N . GLY A 1 172 ? -2.555 18.891 0.935 1 98.88 172 GLY A N 1
ATOM 1395 C CA . GLY A 1 172 ? -2.631 20.297 0.533 1 98.88 172 GLY A CA 1
ATOM 1396 C C . GLY A 1 172 ? -2.035 20.547 -0.838 1 98.88 172 GLY A C 1
ATOM 1397 O O . GLY A 1 172 ? -1.494 19.641 -1.468 1 98.88 172 GLY A O 1
ATOM 1398 N N . TYR A 1 173 ? -2.203 21.75 -1.257 1 98.75 173 TYR A N 1
ATOM 1399 C CA . TYR A 1 173 ? -1.527 22.156 -2.482 1 98.75 173 TYR A CA 1
ATOM 1400 C C . TYR A 1 173 ? -0.057 22.453 -2.223 1 98.75 173 TYR A C 1
ATOM 1402 O O . TYR A 1 173 ? 0.276 23.203 -1.302 1 98.75 173 TYR A O 1
ATOM 1410 N N . PRO A 1 174 ? 0.801 21.875 -3.014 1 98.31 174 PRO A N 1
ATOM 1411 C CA . PRO A 1 174 ? 2.236 22.047 -2.777 1 98.31 174 PRO A CA 1
ATOM 1412 C C . PRO A 1 174 ? 2.691 23.5 -2.959 1 98.31 174 PRO A C 1
ATOM 1414 O O . PRO A 1 174 ? 2.219 24.188 -3.863 1 98.31 174 PRO A O 1
ATOM 1417 N N . ALA A 1 175 ? 3.602 23.922 -2.086 1 98 175 ALA A N 1
ATOM 1418 C CA . ALA A 1 175 ? 4.215 25.234 -2.217 1 98 175 ALA A CA 1
ATOM 1419 C C . ALA A 1 175 ? 5.523 25.156 -2.996 1 98 175 ALA A C 1
ATOM 1421 O O . ALA A 1 175 ? 6.043 26.188 -3.451 1 98 175 ALA A O 1
ATOM 1422 N N . LYS A 1 176 ? 6.062 23.984 -3.086 1 95.5 176 LYS A N 1
ATOM 1423 C CA . LYS A 1 176 ? 7.277 23.719 -3.852 1 95.5 176 LYS A CA 1
ATOM 1424 C C . LYS A 1 176 ? 7.293 22.297 -4.379 1 95.5 176 LYS A C 1
ATOM 1426 O O . LYS A 1 176 ? 6.449 21.469 -4.004 1 95.5 176 LYS A O 1
ATOM 1431 N N . ASN A 1 177 ? 8.219 22.047 -5.223 1 92.56 177 ASN A N 1
ATOM 1432 C CA . ASN A 1 177 ? 8.43 20.688 -5.719 1 92.56 177 ASN A CA 1
ATOM 1433 C C . ASN A 1 177 ? 9.609 20.016 -5.031 1 92.56 177 ASN A C 1
ATOM 1435 O O . ASN A 1 177 ? 10.75 20.469 -5.148 1 92.56 177 ASN A O 1
ATOM 1439 N N . PRO A 1 178 ? 9.289 18.938 -4.344 1 93.5 178 PRO A N 1
ATOM 1440 C CA . PRO A 1 178 ? 10.406 18.234 -3.725 1 93.5 178 PRO A CA 1
ATOM 1441 C C . PRO A 1 178 ? 11.367 17.641 -4.75 1 93.5 178 PRO A C 1
ATOM 1443 O O . PRO A 1 178 ? 10.969 17.344 -5.883 1 93.5 178 PRO A O 1
ATOM 1446 N N . PRO A 1 179 ? 12.57 17.5 -4.297 1 90.44 179 PRO A N 1
ATOM 1447 C CA . PRO A 1 179 ? 13.516 16.844 -5.191 1 90.44 179 PRO A CA 1
ATOM 1448 C C . PRO A 1 179 ? 13.18 15.367 -5.414 1 90.44 179 PRO A C 1
ATOM 1450 O O . PRO A 1 179 ? 12.438 14.773 -4.625 1 90.44 179 PRO A O 1
ATOM 1453 N N . VAL A 1 180 ? 13.734 14.828 -6.488 1 91.38 180 VAL A N 1
ATOM 1454 C CA . VAL A 1 180 ? 13.594 13.398 -6.754 1 91.38 180 VAL A CA 1
ATOM 1455 C C . VAL A 1 180 ? 14.617 12.617 -5.93 1 91.38 180 VAL A C 1
ATOM 1457 O O . VAL A 1 180 ? 15.82 12.773 -6.117 1 91.38 180 VAL A O 1
ATOM 1460 N N . PRO A 1 181 ? 14.078 11.844 -5.016 1 88.25 181 PRO A N 1
ATOM 1461 C CA . PRO A 1 181 ? 15.062 11.016 -4.309 1 88.25 181 PRO A CA 1
ATOM 1462 C C . PRO A 1 181 ? 15.719 9.977 -5.215 1 88.25 181 PRO A C 1
ATOM 1464 O O . PRO A 1 181 ? 15.062 9.391 -6.074 1 88.25 181 PRO A O 1
ATOM 1467 N N . PRO A 1 182 ? 16.922 9.836 -5.047 1 87.5 182 PRO A N 1
ATOM 1468 C CA . PRO A 1 182 ? 17.578 8.797 -5.84 1 87.5 182 PRO A CA 1
ATOM 1469 C C . PRO A 1 182 ? 17.062 7.395 -5.508 1 87.5 182 PRO A C 1
ATOM 1471 O O . PRO A 1 182 ? 16.688 7.129 -4.363 1 87.5 182 PRO A O 1
ATOM 1474 N N . ARG A 1 183 ? 16.969 6.543 -6.523 1 85.69 183 ARG A N 1
ATOM 1475 C CA . ARG A 1 183 ? 16.672 5.129 -6.289 1 85.69 183 ARG A CA 1
ATOM 1476 C C . ARG A 1 183 ? 17.953 4.34 -6.043 1 85.69 183 ARG A C 1
ATOM 1478 O O . ARG A 1 183 ? 18.828 4.273 -6.91 1 85.69 183 ARG A O 1
ATOM 1485 N N . ARG A 1 184 ? 17.984 3.664 -4.891 1 83.56 184 ARG A N 1
ATOM 1486 C CA . ARG A 1 184 ? 19.234 3.107 -4.375 1 83.56 184 ARG A CA 1
ATOM 1487 C C . ARG A 1 184 ? 19.297 1.601 -4.594 1 83.56 184 ARG A C 1
ATOM 1489 O O . ARG A 1 184 ? 18.328 0.89 -4.336 1 83.56 184 ARG A O 1
ATOM 1496 N N . ASP A 1 185 ? 20.422 1.09 -5.133 1 85.44 185 ASP A N 1
ATOM 1497 C CA . ASP A 1 185 ? 20.781 -0.321 -5.188 1 85.44 185 ASP A CA 1
ATOM 1498 C C . ASP A 1 185 ? 19.703 -1.143 -5.891 1 85.44 185 ASP A C 1
ATOM 1500 O O . ASP A 1 185 ? 19.359 -2.234 -5.441 1 85.44 185 ASP A O 1
ATOM 1504 N N . VAL A 1 186 ? 19.141 -0.669 -6.945 1 85.5 186 VAL A N 1
ATOM 1505 C CA . VAL A 1 186 ? 18.016 -1.303 -7.633 1 85.5 186 VAL A CA 1
ATOM 1506 C C . VAL A 1 186 ? 18.391 -2.725 -8.039 1 85.5 186 VAL A C 1
ATOM 1508 O O . VAL A 1 186 ? 17.609 -3.658 -7.867 1 85.5 186 VAL A O 1
ATOM 1511 N N . ASP A 1 187 ? 19.625 -2.938 -8.406 1 85.69 187 ASP A N 1
ATOM 1512 C CA . ASP A 1 187 ? 20.078 -4.23 -8.906 1 85.69 187 ASP A CA 1
ATOM 1513 C C . ASP A 1 187 ? 20.172 -5.254 -7.777 1 85.69 187 ASP A C 1
ATOM 1515 O O . ASP A 1 187 ? 20.188 -6.461 -8.023 1 85.69 187 ASP A O 1
ATOM 1519 N N . LYS A 1 188 ? 20.203 -4.773 -6.57 1 92.19 188 LYS A N 1
ATOM 1520 C CA . LYS A 1 188 ? 20.359 -5.66 -5.422 1 92.19 188 LYS A CA 1
ATOM 1521 C C . LYS A 1 188 ? 19.016 -5.98 -4.781 1 92.19 188 LYS A C 1
ATOM 1523 O O . LYS A 1 188 ? 18.938 -6.781 -3.846 1 92.19 188 LYS A O 1
ATOM 1528 N N . LYS A 1 189 ? 18.016 -5.332 -5.383 1 96 189 LYS A N 1
ATOM 1529 C CA . LYS A 1 189 ? 16.719 -5.445 -4.707 1 96 189 LYS A CA 1
ATOM 1530 C C . LYS A 1 189 ? 15.805 -6.426 -5.434 1 96 189 LYS A C 1
ATOM 1532 O O . LYS A 1 189 ? 14.664 -6.629 -5.027 1 96 189 LYS A O 1
ATOM 1537 N N . VAL A 1 190 ? 16.328 -7.039 -6.523 1 97.62 190 VAL A N 1
ATOM 1538 C CA . VAL A 1 190 ? 15.523 -7.969 -7.309 1 97.62 190 VAL A CA 1
ATOM 1539 C C . VAL A 1 190 ? 16.344 -9.211 -7.648 1 97.62 190 VAL A C 1
ATOM 1541 O O . VAL A 1 190 ? 17.484 -9.094 -8.117 1 97.62 190 VAL A O 1
ATOM 1544 N N . VAL A 1 191 ? 15.82 -10.344 -7.375 1 98 191 VAL A N 1
ATOM 1545 C CA . VAL A 1 191 ? 16.422 -11.617 -7.766 1 98 191 VAL A CA 1
ATOM 1546 C C . VAL A 1 191 ? 15.484 -12.352 -8.727 1 98 191 VAL A C 1
ATOM 1548 O O . VAL A 1 191 ? 14.281 -12.469 -8.469 1 98 191 VAL A O 1
ATOM 1551 N N . TRP A 1 192 ? 16.031 -12.875 -9.844 1 97.56 192 TRP A N 1
ATOM 1552 C CA . TRP A 1 192 ? 15.273 -13.609 -10.844 1 97.56 192 TRP A CA 1
ATOM 1553 C C . TRP A 1 192 ? 15.586 -15.102 -10.773 1 97.56 192 TRP A C 1
ATOM 1555 O O . TRP A 1 192 ? 16.75 -15.5 -10.875 1 97.56 192 TRP A O 1
ATOM 1565 N N . MET A 1 193 ? 14.602 -15.828 -10.484 1 97.06 193 MET A N 1
ATOM 1566 C CA . MET A 1 193 ? 14.68 -17.281 -10.531 1 97.06 193 MET A CA 1
ATOM 1567 C C . MET A 1 193 ? 13.742 -17.844 -11.594 1 97.06 193 MET A C 1
ATOM 1569 O O . MET A 1 193 ? 12.664 -18.359 -11.273 1 97.06 193 MET A O 1
ATOM 1573 N N . VAL A 1 194 ? 14.078 -17.781 -12.891 1 89.5 194 VAL A N 1
ATOM 1574 C CA . VAL A 1 194 ? 13.18 -18.031 -14.008 1 89.5 194 VAL A CA 1
ATOM 1575 C C . VAL A 1 194 ? 13.789 -19.094 -14.938 1 89.5 194 VAL A C 1
ATOM 1577 O O . VAL A 1 194 ? 15.008 -19.25 -14.992 1 89.5 194 VAL A O 1
ATOM 1580 N N . MET B 1 1 ? -0.671 16.438 -15.141 1 71.19 1 MET B N 1
ATOM 1581 C CA . MET B 1 1 ? -1.177 15.523 -14.117 1 71.19 1 MET B CA 1
ATOM 1582 C C . MET B 1 1 ? -2.699 15.453 -14.164 1 71.19 1 MET B C 1
ATOM 1584 O O . MET B 1 1 ? -3.275 14.359 -14.125 1 71.19 1 MET B O 1
ATOM 1588 N N . GLU B 1 2 ? -3.271 16.578 -14.438 1 76.62 2 GLU B N 1
ATOM 1589 C CA . GLU B 1 2 ? -4.73 16.578 -14.469 1 76.62 2 GLU B CA 1
ATOM 1590 C C . GLU B 1 2 ? -5.258 15.75 -15.633 1 76.62 2 GLU B C 1
ATOM 1592 O O . GLU B 1 2 ? -6.285 15.078 -15.508 1 76.62 2 GLU B O 1
ATOM 1597 N N . GLU B 1 3 ? -4.387 15.625 -16.609 1 87.81 3 GLU B N 1
ATOM 1598 C CA . GLU B 1 3 ? -4.789 14.852 -17.766 1 87.81 3 GLU B CA 1
ATOM 1599 C C . GLU B 1 3 ? -4.734 13.352 -17.484 1 87.81 3 GLU B C 1
ATOM 1601 O O . GLU B 1 3 ? -5.324 12.555 -18.219 1 87.81 3 GLU B O 1
ATOM 1606 N N . CYS B 1 4 ? -4.137 13.117 -16.359 1 94.81 4 CYS B N 1
ATOM 1607 C CA . CYS B 1 4 ? -3.918 11.703 -16.062 1 94.81 4 CYS B CA 1
ATOM 1608 C C . CYS B 1 4 ? -4.926 11.203 -15.039 1 94.81 4 CYS B C 1
ATOM 1610 O O . CYS B 1 4 ? -5.012 10 -14.781 1 94.81 4 CYS B O 1
ATOM 1612 N N . PHE B 1 5 ? -5.742 12.078 -14.469 1 97.5 5 PHE B N 1
ATOM 1613 C CA . PHE B 1 5 ? -6.594 11.672 -13.359 1 97.5 5 PHE B CA 1
ATOM 1614 C C . PHE B 1 5 ? -7.59 10.609 -13.805 1 97.5 5 PHE B C 1
ATOM 1616 O O . PHE B 1 5 ? -7.805 9.617 -13.094 1 97.5 5 PHE B O 1
ATOM 1623 N N . GLU B 1 6 ? -8.141 10.805 -14.922 1 96.88 6 GLU B N 1
ATOM 1624 C CA . GLU B 1 6 ? -9.133 9.852 -15.406 1 96.88 6 GLU B CA 1
ATOM 1625 C C . GLU B 1 6 ? -8.547 8.453 -15.523 1 96.88 6 GLU B C 1
ATOM 1627 O O . GLU B 1 6 ? -9.195 7.465 -15.18 1 96.88 6 GLU B O 1
ATOM 1632 N N . CYS B 1 7 ? -7.332 8.406 -16.031 1 97.62 7 CYS B N 1
ATOM 1633 C CA . CYS B 1 7 ? -6.66 7.117 -16.172 1 97.62 7 CYS B CA 1
ATOM 1634 C C . CYS B 1 7 ? -6.348 6.512 -14.805 1 97.62 7 CYS B C 1
ATOM 1636 O O . CYS B 1 7 ? -6.539 5.312 -14.594 1 97.62 7 CYS B O 1
ATOM 1638 N N . VAL B 1 8 ? -5.891 7.328 -13.844 1 98.19 8 VAL B N 1
ATOM 1639 C CA . VAL B 1 8 ? -5.59 6.871 -12.492 1 98.19 8 VAL B CA 1
ATOM 1640 C C . VAL B 1 8 ? -6.855 6.324 -11.844 1 98.19 8 VAL B C 1
ATOM 1642 O O . VAL B 1 8 ? -6.852 5.223 -11.281 1 98.19 8 VAL B O 1
ATOM 1645 N N . GLU B 1 9 ? -7.934 7.055 -11.984 1 98.12 9 GLU B N 1
ATOM 1646 C CA . GLU B 1 9 ? -9.211 6.625 -11.438 1 98.12 9 GLU B CA 1
ATOM 1647 C C . GLU B 1 9 ? -9.656 5.297 -12.039 1 98.12 9 GLU B C 1
ATOM 1649 O O . GLU B 1 9 ? -10.07 4.387 -11.312 1 98.12 9 GLU B O 1
ATOM 1654 N N . ARG B 1 10 ? -9.547 5.219 -13.289 1 97.81 10 ARG B N 1
ATOM 1655 C CA . ARG B 1 10 ? -9.977 4.016 -13.984 1 97.81 10 ARG B CA 1
ATOM 1656 C C . ARG B 1 10 ? -9.172 2.803 -13.547 1 97.81 10 ARG B C 1
ATOM 1658 O O . ARG B 1 10 ? -9.734 1.751 -13.234 1 97.81 10 ARG B O 1
ATOM 1665 N N . VAL B 1 11 ? -7.871 2.941 -13.516 1 98.44 11 VAL B N 1
ATOM 1666 C CA . VAL B 1 11 ? -6.988 1.828 -13.18 1 98.44 11 VAL B CA 1
ATOM 1667 C C . VAL B 1 11 ? -7.246 1.378 -11.742 1 98.44 11 VAL B C 1
ATOM 1669 O O . VAL B 1 11 ? -7.328 0.178 -11.461 1 98.44 11 VAL B O 1
ATOM 1672 N N . ILE B 1 12 ? -7.43 2.301 -10.812 1 98.5 12 ILE B N 1
ATOM 1673 C CA . ILE B 1 12 ? -7.68 1.979 -9.414 1 98.5 12 ILE B CA 1
ATOM 1674 C C . ILE B 1 12 ? -9.023 1.265 -9.281 1 98.5 12 ILE B C 1
ATOM 1676 O O . ILE B 1 12 ? -9.125 0.247 -8.586 1 98.5 12 ILE B O 1
ATOM 1680 N N . LYS B 1 13 ? -10.023 1.694 -9.961 1 97.75 13 LYS B N 1
ATOM 1681 C CA . LYS B 1 13 ? -11.367 1.158 -9.797 1 97.75 13 LYS B CA 1
ATOM 1682 C C . LYS B 1 13 ? -11.516 -0.182 -10.516 1 97.75 13 LYS B C 1
ATOM 1684 O O . LYS B 1 13 ? -12.328 -1.019 -10.109 1 97.75 13 LYS B O 1
ATOM 1689 N N . GLU B 1 14 ? -10.688 -0.371 -11.508 1 97.5 14 GLU B N 1
ATOM 1690 C CA . GLU B 1 14 ? -10.898 -1.555 -12.336 1 97.5 14 GLU B CA 1
ATOM 1691 C C . GLU B 1 14 ? -9.938 -2.674 -11.953 1 97.5 14 GLU B C 1
ATOM 1693 O O . GLU B 1 14 ? -10.141 -3.832 -12.32 1 97.5 14 GLU B O 1
ATOM 1698 N N . ARG B 1 15 ? -8.812 -2.338 -11.297 1 97.81 15 ARG B N 1
ATOM 1699 C CA . ARG B 1 15 ? -7.926 -3.41 -10.844 1 97.81 15 ARG B CA 1
ATOM 1700 C C . ARG B 1 15 ? -8.68 -4.41 -9.969 1 97.81 15 ARG B C 1
ATOM 1702 O O . ARG B 1 15 ? -9.492 -4.02 -9.133 1 97.81 15 ARG B O 1
ATOM 1709 N N . ARG B 1 16 ? -8.469 -5.684 -10.219 1 97.88 16 ARG B N 1
ATOM 1710 C CA . ARG B 1 16 ? -9.07 -6.789 -9.484 1 97.88 16 ARG B CA 1
ATOM 1711 C C . ARG B 1 16 ? -8.031 -7.84 -9.117 1 97.88 16 ARG B C 1
ATOM 1713 O O . ARG B 1 16 ? -6.98 -7.93 -9.758 1 97.88 16 ARG B O 1
ATOM 1720 N N . SER B 1 17 ? -8.367 -8.562 -8.078 1 98.38 17 SER B N 1
ATOM 1721 C CA . SER B 1 17 ? -7.59 -9.773 -7.836 1 98.38 17 SER B CA 1
ATOM 1722 C C . SER B 1 17 ? -7.973 -10.883 -8.812 1 98.38 17 SER B C 1
ATOM 1724 O O . SER B 1 17 ? -9.109 -11.352 -8.812 1 98.38 17 SER B O 1
ATOM 1726 N N . HIS B 1 18 ? -7.016 -11.203 -9.68 1 98.44 18 HIS B N 1
ATOM 1727 C CA . HIS B 1 18 ? -7.211 -12.281 -10.641 1 98.44 18 HIS B CA 1
ATOM 1728 C C . HIS B 1 18 ? -6.727 -13.617 -10.094 1 98.44 18 HIS B C 1
ATOM 1730 O O . HIS B 1 18 ? -5.609 -13.711 -9.57 1 98.44 18 HIS B O 1
ATOM 1736 N N . ARG B 1 19 ? -7.539 -14.656 -10.305 1 98.38 19 ARG B N 1
ATOM 1737 C CA . ARG B 1 19 ? -7.195 -15.938 -9.688 1 98.38 19 ARG B CA 1
ATOM 1738 C C . ARG B 1 19 ? -7.293 -17.078 -10.703 1 98.38 19 ARG B C 1
ATOM 1740 O O . ARG B 1 19 ? -7.316 -18.25 -10.328 1 98.38 19 ARG B O 1
ATOM 1747 N N . VAL B 1 20 ? -7.488 -16.703 -11.914 1 98.44 20 VAL B N 1
ATOM 1748 C CA . VAL B 1 20 ? -7.43 -17.609 -13.055 1 98.44 20 VAL B CA 1
ATOM 1749 C C . VAL B 1 20 ? -6.684 -16.953 -14.211 1 98.44 20 VAL B C 1
ATOM 1751 O O . VAL B 1 20 ? -7.078 -15.883 -14.688 1 98.44 20 VAL B O 1
ATOM 1754 N N . TYR B 1 21 ? -5.637 -17.594 -14.688 1 98.69 21 TYR B N 1
ATOM 1755 C CA . TYR B 1 21 ? -4.785 -17.062 -15.75 1 98.69 21 TYR B CA 1
ATOM 1756 C C . TYR B 1 21 ? -4.773 -17.984 -16.953 1 98.69 21 TYR B C 1
ATOM 1758 O O . TYR B 1 21 ? -5.051 -19.188 -16.828 1 98.69 21 TYR B O 1
ATOM 1766 N N . ASP B 1 22 ? -4.398 -17.484 -18.094 1 98.31 22 ASP B N 1
ATOM 1767 C CA . ASP B 1 22 ? -4.438 -18.297 -19.312 1 98.31 22 ASP B CA 1
ATOM 1768 C C . ASP B 1 22 ? -3.133 -19.078 -19.5 1 98.31 22 ASP B C 1
ATOM 1770 O O . ASP B 1 22 ? -3.004 -19.875 -20.422 1 98.31 22 ASP B O 1
ATOM 1774 N N . GLY B 1 23 ? -2.137 -18.812 -18.703 1 97.5 23 GLY B N 1
ATOM 1775 C CA . GLY B 1 23 ? -0.954 -19.656 -18.625 1 97.5 23 GLY B CA 1
ATOM 1776 C C . GLY B 1 23 ? 0.147 -19.219 -19.562 1 97.5 23 GLY B C 1
ATOM 1777 O O . GLY B 1 23 ? 1.274 -19.719 -19.484 1 97.5 23 GLY B O 1
ATOM 1778 N N . ARG B 1 24 ? -0.103 -18.266 -20.547 1 98 24 ARG B N 1
ATOM 1779 C CA . ARG B 1 24 ? 0.956 -17.844 -21.453 1 98 24 ARG B CA 1
ATOM 1780 C C . ARG B 1 24 ? 2.057 -17.094 -20.719 1 98 24 ARG B C 1
ATOM 1782 O O . ARG B 1 24 ? 1.808 -16.5 -19.672 1 98 24 ARG B O 1
ATOM 1789 N N . PRO B 1 25 ? 3.254 -17.203 -21.219 1 97.75 25 PRO B N 1
ATOM 1790 C CA . PRO B 1 25 ? 4.352 -16.484 -20.578 1 97.75 25 PRO B CA 1
ATOM 1791 C C . PRO B 1 25 ? 4.129 -14.977 -20.531 1 97.75 25 PRO B C 1
ATOM 1793 O O . PRO B 1 25 ? 3.463 -14.422 -21.406 1 97.75 25 PRO B O 1
ATOM 1796 N N . VAL B 1 26 ? 4.617 -14.391 -19.516 1 98.62 26 VAL B N 1
ATOM 1797 C CA . VAL B 1 26 ? 4.617 -12.938 -19.406 1 98.62 26 VAL B CA 1
ATOM 1798 C C . VAL B 1 26 ? 5.938 -12.375 -19.922 1 98.62 26 VAL B C 1
ATOM 1800 O O . VAL B 1 26 ? 7.008 -12.891 -19.594 1 98.62 26 VAL B O 1
ATOM 1803 N N . GLU B 1 27 ? 5.906 -11.367 -20.703 1 98.31 27 GLU B N 1
ATOM 1804 C CA . GLU B 1 27 ? 7.109 -10.727 -21.234 1 98.31 27 GLU B CA 1
ATOM 1805 C C . GLU B 1 27 ? 7.996 -10.211 -20.094 1 98.31 27 GLU B C 1
ATOM 1807 O O . GLU B 1 27 ? 7.512 -9.57 -19.172 1 98.31 27 GLU B O 1
ATOM 1812 N N . ARG B 1 28 ? 9.266 -10.484 -20.25 1 97.88 28 ARG B N 1
ATOM 1813 C CA . ARG B 1 28 ? 10.234 -10.031 -19.25 1 97.88 28 ARG B CA 1
ATOM 1814 C C . ARG B 1 28 ? 10.172 -8.516 -19.078 1 97.88 28 ARG B C 1
ATOM 1816 O O . ARG B 1 28 ? 10.258 -8.016 -17.953 1 97.88 28 ARG B O 1
ATOM 1823 N N . GLU B 1 29 ? 10.023 -7.797 -20.125 1 98.19 29 GLU B N 1
ATOM 1824 C CA . GLU B 1 29 ? 9.992 -6.336 -20.094 1 98.19 29 GLU B CA 1
ATOM 1825 C C . GLU B 1 29 ? 8.836 -5.836 -19.219 1 98.19 29 GLU B C 1
ATOM 1827 O O . GLU B 1 29 ? 8.977 -4.832 -18.516 1 98.19 29 GLU B O 1
ATOM 1832 N N . LYS B 1 30 ? 7.691 -6.484 -19.266 1 98.25 30 LYS B N 1
ATOM 1833 C CA . LYS B 1 30 ? 6.547 -6.086 -18.453 1 98.25 30 LYS B CA 1
ATOM 1834 C C . LYS B 1 30 ? 6.809 -6.34 -16.969 1 98.25 30 LYS B C 1
ATOM 1836 O O . LYS B 1 30 ? 6.441 -5.527 -16.125 1 98.25 30 LYS B O 1
ATOM 1841 N N . LEU B 1 31 ? 7.461 -7.469 -16.672 1 98.62 31 LEU B N 1
ATOM 1842 C CA . LEU B 1 31 ? 7.812 -7.77 -15.297 1 98.62 31 LEU B CA 1
ATOM 1843 C C . LEU B 1 31 ? 8.805 -6.746 -14.75 1 98.62 31 LEU B C 1
ATOM 1845 O O . LEU B 1 31 ? 8.648 -6.273 -13.617 1 98.62 31 LEU B O 1
ATOM 1849 N N . GLU B 1 32 ? 9.766 -6.41 -15.57 1 98.19 32 GLU B N 1
ATOM 1850 C CA . GLU B 1 32 ? 10.758 -5.418 -15.164 1 98.19 32 GLU B CA 1
ATOM 1851 C C . GLU B 1 32 ? 10.109 -4.059 -14.914 1 98.19 32 GLU B C 1
ATOM 1853 O O . GLU B 1 32 ? 10.438 -3.381 -13.945 1 98.19 32 GLU B O 1
ATOM 1858 N N . LYS B 1 33 ? 9.234 -3.709 -15.797 1 98 33 LYS B N 1
ATOM 1859 C CA . LYS B 1 33 ? 8.547 -2.428 -15.648 1 98 33 LYS B CA 1
ATOM 1860 C C . LYS B 1 33 ? 7.676 -2.408 -14.398 1 98 33 LYS B C 1
ATOM 1862 O O . LYS B 1 33 ? 7.664 -1.42 -13.664 1 98 33 LYS B O 1
ATOM 1867 N N . MET B 1 34 ? 6.977 -3.457 -14.078 1 97.5 34 MET B N 1
ATOM 1868 C CA . MET B 1 34 ? 6.152 -3.584 -12.883 1 97.5 34 MET B CA 1
ATOM 1869 C C . MET B 1 34 ? 6.988 -3.395 -11.617 1 97.5 34 MET B C 1
ATOM 1871 O O . MET B 1 34 ? 6.582 -2.68 -10.703 1 97.5 34 MET B O 1
ATOM 1875 N N . ILE B 1 35 ? 8.086 -4.047 -11.617 1 98.31 35 ILE B N 1
ATOM 1876 C CA . ILE B 1 35 ? 8.945 -4.031 -10.438 1 98.31 35 ILE B CA 1
ATOM 1877 C C . ILE B 1 35 ? 9.602 -2.66 -10.289 1 98.31 35 ILE B C 1
ATOM 1879 O O . ILE B 1 35 ? 9.742 -2.148 -9.172 1 98.31 35 ILE B O 1
ATOM 1883 N N . GLU B 1 36 ? 10.016 -2.088 -11.438 1 98 36 GLU B N 1
ATOM 1884 C CA . GLU B 1 36 ? 10.539 -0.726 -11.398 1 98 36 GLU B CA 1
ATOM 1885 C C . GLU B 1 36 ? 9.539 0.234 -10.766 1 98 36 GLU B C 1
ATOM 1887 O O . GLU B 1 36 ? 9.891 1.016 -9.883 1 98 36 GLU B O 1
ATOM 1892 N N . LEU B 1 37 ? 8.297 0.208 -11.195 1 98.56 37 LEU B N 1
ATOM 1893 C CA . LEU B 1 37 ? 7.273 1.119 -10.695 1 98.56 37 LEU B CA 1
ATOM 1894 C C . LEU B 1 37 ? 6.949 0.824 -9.234 1 98.56 37 LEU B C 1
ATOM 1896 O O . LEU B 1 37 ? 6.648 1.738 -8.469 1 98.56 37 LEU B O 1
ATOM 1900 N N . ALA B 1 38 ? 7.051 -0.461 -8.812 1 98.81 38 ALA B N 1
ATOM 1901 C CA . ALA B 1 38 ? 6.93 -0.803 -7.402 1 98.81 38 ALA B CA 1
ATOM 1902 C C . ALA B 1 38 ? 7.961 -0.051 -6.562 1 98.81 38 ALA B C 1
ATOM 1904 O O . ALA B 1 38 ? 7.641 0.479 -5.5 1 98.81 38 ALA B O 1
ATOM 1905 N N . MET B 1 39 ? 9.125 0.073 -7.102 1 98.25 39 MET B N 1
ATOM 1906 C CA . MET B 1 39 ? 10.25 0.605 -6.34 1 98.25 39 MET B CA 1
ATOM 1907 C C . MET B 1 39 ? 10.211 2.129 -6.301 1 98.25 39 MET B C 1
ATOM 1909 O O . MET B 1 39 ? 11.047 2.762 -5.652 1 98.25 39 MET B O 1
ATOM 1913 N N . TRP B 1 40 ? 9.195 2.736 -6.91 1 98.44 40 TRP B N 1
ATOM 1914 C CA . TRP B 1 40 ? 8.977 4.176 -6.824 1 98.44 40 TRP B CA 1
ATOM 1915 C C . TRP B 1 40 ? 7.98 4.512 -5.715 1 98.44 40 TRP B C 1
ATOM 1917 O O . TRP B 1 40 ? 7.621 5.676 -5.527 1 98.44 40 TRP B O 1
ATOM 1927 N N . ALA B 1 41 ? 7.582 3.506 -4.961 1 98.69 41 ALA B N 1
ATOM 1928 C CA . ALA B 1 41 ? 6.699 3.734 -3.82 1 98.69 41 ALA B CA 1
ATOM 1929 C C . ALA B 1 41 ? 7.395 4.566 -2.746 1 98.69 41 ALA B C 1
ATOM 1931 O O . ALA B 1 41 ? 8.625 4.594 -2.676 1 98.69 41 ALA B O 1
ATOM 1932 N N . PRO B 1 42 ? 6.594 5.332 -1.953 1 98.44 42 PRO B N 1
ATOM 1933 C CA . PRO B 1 42 ? 7.199 5.883 -0.739 1 98.44 42 PRO B CA 1
ATOM 1934 C C . PRO B 1 42 ? 7.68 4.801 0.226 1 98.44 42 PRO B C 1
ATOM 1936 O O . PRO B 1 42 ? 7.176 3.678 0.201 1 98.44 42 PRO B O 1
ATOM 1939 N N . SER B 1 43 ? 8.672 5.121 0.987 1 98.19 43 SER B N 1
ATOM 1940 C CA . SER B 1 43 ? 9.172 4.25 2.049 1 98.19 43 SER B CA 1
ATOM 1941 C C . SER B 1 43 ? 9.547 5.055 3.289 1 98.19 43 SER B C 1
ATOM 1943 O O . SER B 1 43 ? 9.992 6.199 3.182 1 98.19 43 SER B O 1
ATOM 1945 N N . ALA B 1 44 ? 9.25 4.43 4.426 1 97.56 44 ALA B N 1
ATOM 1946 C CA . ALA B 1 44 ? 9.57 5.098 5.684 1 97.56 44 ALA B CA 1
ATOM 1947 C C . ALA B 1 44 ? 11.031 5.543 5.711 1 97.56 44 ALA B C 1
ATOM 1949 O O . ALA B 1 44 ? 11.938 4.746 5.449 1 97.56 44 ALA B O 1
ATOM 1950 N N . MET B 1 45 ? 11.227 6.895 5.934 1 96 45 MET B N 1
ATOM 1951 C CA . MET B 1 45 ? 12.539 7.523 6.02 1 96 45 MET B CA 1
ATOM 1952 C C . MET B 1 45 ? 13.312 7.359 4.715 1 96 45 MET B C 1
ATOM 1954 O O . MET B 1 45 ? 14.539 7.402 4.703 1 96 45 MET B O 1
ATOM 1958 N N . ASN B 1 46 ? 12.555 7.031 3.668 1 96.38 46 ASN B N 1
ATOM 1959 C CA . ASN B 1 46 ? 13.133 6.816 2.348 1 96.38 46 ASN B CA 1
ATOM 1960 C C . ASN B 1 46 ? 14.211 5.738 2.377 1 96.38 46 ASN B C 1
ATOM 1962 O O . ASN B 1 46 ? 15.25 5.875 1.734 1 96.38 46 ASN B O 1
ATOM 1966 N N . ARG B 1 47 ? 13.898 4.668 3.117 1 96.25 47 ARG B N 1
ATOM 1967 C CA . ARG B 1 47 ? 14.883 3.602 3.248 1 96.25 47 ARG B CA 1
ATOM 1968 C C . ARG B 1 47 ? 14.836 2.66 2.047 1 96.25 47 ARG B C 1
ATOM 1970 O O . ARG B 1 47 ? 15.773 1.891 1.817 1 96.25 47 ARG B O 1
ATOM 1977 N N . GLN B 1 48 ? 13.766 2.652 1.323 1 97.88 48 GLN B N 1
ATOM 1978 C CA . GLN B 1 48 ? 13.641 1.862 0.103 1 97.88 48 GLN B CA 1
ATOM 1979 C C . GLN B 1 48 ? 14.039 0.409 0.348 1 97.88 48 GLN B C 1
ATOM 1981 O O . GLN B 1 48 ? 14.859 -0.15 -0.386 1 97.88 48 GLN B O 1
ATOM 1986 N N . GLN B 1 49 ? 13.391 -0.192 1.364 1 97.31 49 GLN B N 1
ATOM 1987 C CA . GLN B 1 49 ? 13.875 -1.466 1.885 1 97.31 49 GLN B CA 1
ATOM 1988 C C . GLN B 1 49 ? 13.125 -2.637 1.258 1 97.31 49 GLN B C 1
ATOM 1990 O O . GLN B 1 49 ? 13.141 -3.75 1.79 1 97.31 49 GLN B O 1
ATOM 1995 N N . TRP B 1 50 ? 12.445 -2.447 0.191 1 98.31 50 TRP B N 1
ATOM 1996 C CA . TRP B 1 50 ? 11.781 -3.537 -0.517 1 98.31 50 TRP B CA 1
ATOM 1997 C C . TRP B 1 50 ? 12.805 -4.457 -1.182 1 98.31 50 TRP B C 1
ATOM 1999 O O . TRP B 1 50 ? 13.906 -4.023 -1.523 1 98.31 50 TRP B O 1
ATOM 2009 N N . PHE B 1 51 ? 12.445 -5.676 -1.295 1 98.62 51 PHE B N 1
ATOM 2010 C CA . PHE B 1 51 ? 13.211 -6.727 -1.964 1 98.62 51 PHE B CA 1
ATOM 2011 C C . PHE B 1 51 ? 12.273 -7.711 -2.658 1 98.62 51 PHE B C 1
ATOM 2013 O O . PHE B 1 51 ? 11.289 -8.164 -2.07 1 98.62 51 PHE B O 1
ATOM 2020 N N . PHE B 1 52 ? 12.547 -8.031 -3.943 1 98.81 52 PHE B N 1
ATOM 2021 C CA . PHE B 1 52 ? 11.641 -8.859 -4.73 1 98.81 52 PHE B CA 1
ATOM 2022 C C . PHE B 1 52 ? 12.375 -10.062 -5.309 1 98.81 52 PHE B C 1
ATOM 2024 O O . PHE B 1 52 ? 13.516 -9.945 -5.754 1 98.81 52 PHE B O 1
ATOM 2031 N N . VAL B 1 53 ? 11.742 -11.172 -5.25 1 9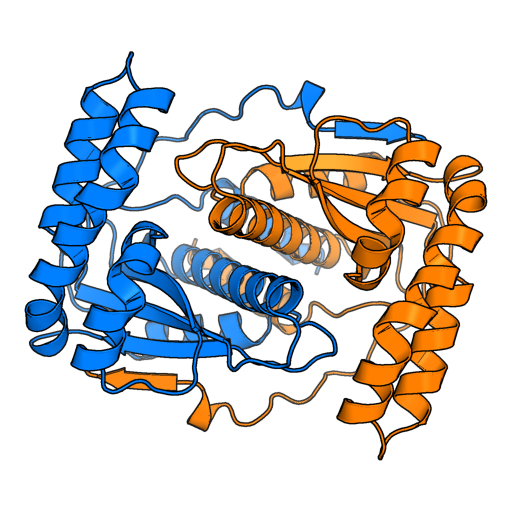8.88 53 VAL B N 1
ATOM 2032 C CA . VAL B 1 53 ? 12.203 -12.383 -5.918 1 98.88 53 VAL B CA 1
ATOM 2033 C C . VAL B 1 53 ? 11.18 -12.812 -6.973 1 98.88 53 VAL B C 1
ATOM 2035 O O . VAL B 1 53 ? 10.039 -13.141 -6.645 1 98.88 53 VAL B O 1
ATOM 2038 N N . VAL B 1 54 ? 11.578 -12.852 -8.219 1 98.88 54 VAL B N 1
ATOM 2039 C CA . VAL B 1 54 ? 10.711 -13.234 -9.328 1 98.88 54 VAL B CA 1
ATOM 2040 C C . VAL B 1 54 ? 10.938 -14.703 -9.68 1 98.88 54 VAL B C 1
ATOM 2042 O O . VAL B 1 54 ? 12.047 -15.094 -10.039 1 98.88 54 VAL B O 1
ATOM 2045 N N . VAL B 1 55 ? 9.883 -15.477 -9.602 1 98.81 55 VAL B N 1
ATOM 2046 C CA . VAL B 1 55 ? 10.016 -16.922 -9.766 1 98.81 55 VAL B CA 1
ATOM 2047 C C . VAL B 1 55 ? 9.094 -17.406 -10.875 1 98.81 55 VAL B C 1
ATOM 2049 O O . VAL B 1 55 ? 7.93 -17 -10.945 1 98.81 55 VAL B O 1
ATOM 2052 N N . SER B 1 56 ? 9.555 -18.281 -11.828 1 98.25 56 SER B N 1
ATOM 2053 C CA . SER B 1 56 ? 8.789 -18.922 -12.891 1 98.25 56 SER B CA 1
ATOM 2054 C C . SER B 1 56 ? 9.375 -20.281 -13.25 1 98.25 56 SER B C 1
ATOM 2056 O O . SER B 1 56 ? 10.352 -20.719 -12.641 1 98.25 56 SER B O 1
ATOM 2058 N N . GLY B 1 57 ? 8.633 -21.047 -14.055 1 96.88 57 GLY B N 1
ATOM 2059 C CA . GLY B 1 57 ? 9.141 -22.312 -14.578 1 96.88 57 GLY B CA 1
ATOM 2060 C C . GLY B 1 57 ? 9.305 -23.375 -13.508 1 96.88 57 GLY B C 1
ATOM 2061 O O . GLY B 1 57 ? 8.406 -23.594 -12.703 1 96.88 57 GLY B O 1
ATOM 2062 N N . LYS B 1 58 ? 10.445 -24.031 -13.578 1 96.69 58 LYS B N 1
ATOM 2063 C CA . LYS B 1 58 ? 10.711 -25.188 -12.719 1 96.69 58 LYS B CA 1
ATOM 2064 C C . LYS B 1 58 ? 10.742 -24.766 -11.242 1 96.69 58 LYS B C 1
ATOM 2066 O O . LYS B 1 58 ? 10.258 -25.5 -10.383 1 96.69 58 LYS B O 1
ATOM 2071 N N . LYS B 1 59 ? 11.32 -23.656 -10.961 1 97.38 59 LYS B N 1
ATOM 2072 C CA . LYS B 1 59 ? 11.422 -23.203 -9.578 1 97.38 59 LYS B CA 1
ATOM 2073 C C . LYS B 1 59 ? 10.039 -22.953 -8.984 1 97.38 59 LYS B C 1
ATOM 2075 O O . LYS B 1 59 ? 9.805 -23.234 -7.805 1 97.38 59 LYS B O 1
ATOM 2080 N N . LEU B 1 60 ? 9.211 -22.375 -9.742 1 97.88 60 LEU B N 1
ATOM 2081 C CA . LEU B 1 60 ? 7.855 -22.156 -9.258 1 97.88 60 LEU B CA 1
ATOM 2082 C C . LEU B 1 60 ? 7.148 -23.484 -8.992 1 97.88 60 LEU B C 1
ATOM 2084 O O . LEU B 1 60 ? 6.422 -23.609 -8 1 97.88 60 LEU B O 1
ATOM 2088 N N . GLU B 1 61 ? 7.348 -24.422 -9.867 1 96.31 61 GLU B N 1
ATOM 2089 C CA . GLU B 1 61 ? 6.762 -25.75 -9.672 1 96.31 61 GLU B CA 1
ATOM 2090 C C . GLU B 1 61 ? 7.223 -26.359 -8.352 1 96.31 61 GLU B C 1
ATOM 2092 O O . GLU B 1 61 ? 6.438 -27 -7.656 1 96.31 61 GLU B O 1
ATOM 2097 N N . GLU B 1 62 ? 8.414 -26.109 -8 1 95.88 62 GLU B N 1
ATOM 2098 C CA . GLU B 1 62 ? 8.992 -26.625 -6.762 1 95.88 62 GLU B CA 1
ATOM 2099 C C . GLU B 1 62 ? 8.32 -26.016 -5.543 1 95.88 62 GLU B C 1
ATOM 2101 O O . GLU B 1 62 ? 8.266 -26.625 -4.473 1 95.88 62 GLU B O 1
ATOM 2106 N N . LEU B 1 63 ? 7.801 -24.812 -5.672 1 97.25 63 LEU B N 1
ATOM 2107 C CA . LEU B 1 63 ? 7.254 -24.062 -4.551 1 97.25 63 LEU B CA 1
ATOM 2108 C C . LEU B 1 63 ? 5.75 -24.281 -4.434 1 97.25 63 LEU B C 1
ATOM 2110 O O . LEU B 1 63 ? 5.137 -23.891 -3.436 1 97.25 63 LEU B O 1
ATOM 2114 N N . ARG B 1 64 ? 5.156 -24.891 -5.375 1 96 64 ARG B N 1
ATOM 2115 C CA . ARG B 1 64 ? 3.705 -24.984 -5.473 1 96 64 ARG B CA 1
ATOM 2116 C C . ARG B 1 64 ? 3.117 -25.688 -4.246 1 96 64 ARG B C 1
ATOM 2118 O O . ARG B 1 64 ? 2.086 -25.25 -3.723 1 96 64 ARG B O 1
ATOM 2125 N N . ASP B 1 65 ? 3.775 -26.734 -3.854 1 96.06 65 ASP B N 1
ATOM 2126 C CA . ASP B 1 65 ? 3.262 -27.484 -2.709 1 96.06 65 ASP B CA 1
ATOM 2127 C C . ASP B 1 65 ? 3.289 -26.625 -1.44 1 96.06 65 ASP B C 1
ATOM 2129 O O . ASP B 1 65 ? 2.361 -26.688 -0.631 1 96.06 65 ASP B O 1
ATOM 2133 N N . THR B 1 66 ? 4.359 -25.969 -1.259 1 97.5 66 THR B N 1
ATOM 2134 C CA . THR B 1 66 ? 4.488 -25.078 -0.103 1 97.5 66 THR B CA 1
ATOM 2135 C C . THR B 1 66 ? 3.406 -24 -0.123 1 97.5 66 THR B C 1
ATOM 2137 O O . THR B 1 66 ? 2.768 -23.734 0.897 1 97.5 66 THR B O 1
ATOM 2140 N N . LEU B 1 67 ? 3.18 -23.422 -1.248 1 97.81 67 LEU B N 1
ATOM 2141 C CA . LEU B 1 67 ? 2.176 -22.375 -1.395 1 97.81 67 LEU B CA 1
ATOM 2142 C C . LEU B 1 67 ? 0.773 -22.938 -1.167 1 97.81 67 LEU B C 1
ATOM 2144 O O . LEU B 1 67 ? -0.056 -22.281 -0.518 1 97.81 67 LEU B O 1
ATOM 2148 N N . ARG B 1 68 ? 0.548 -24.141 -1.635 1 96.62 68 ARG B N 1
ATOM 2149 C CA . ARG B 1 68 ? -0.728 -24.812 -1.404 1 96.62 68 ARG B CA 1
ATOM 2150 C C . ARG B 1 68 ? -0.989 -24.984 0.088 1 96.62 68 ARG B C 1
ATOM 2152 O O . ARG B 1 68 ? -2.094 -24.719 0.566 1 96.62 68 ARG B O 1
ATOM 2159 N N . LYS B 1 69 ? 0.005 -25.375 0.812 1 96.19 69 LYS B N 1
ATOM 2160 C CA . LYS B 1 69 ? -0.109 -25.656 2.238 1 96.19 69 LYS B CA 1
ATOM 2161 C C . LYS B 1 69 ? -0.472 -24.406 3.025 1 96.19 69 LYS B C 1
ATOM 2163 O O . LYS B 1 69 ? -1.062 -24.484 4.105 1 96.19 69 LYS B O 1
ATOM 2168 N N . SER B 1 70 ? -0.166 -23.297 2.453 1 97.25 70 SER B N 1
ATOM 2169 C CA . SER B 1 70 ? -0.423 -22.047 3.17 1 97.25 70 SER B C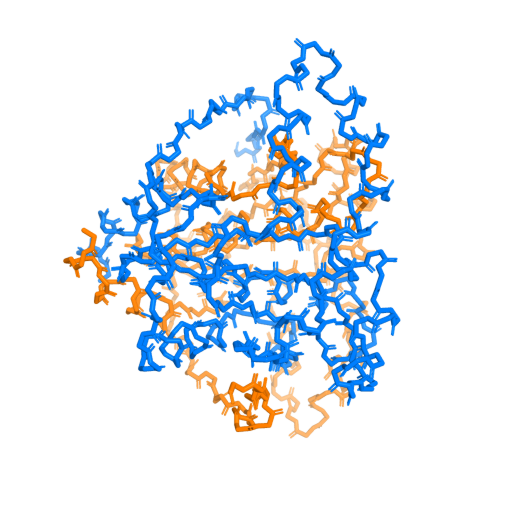A 1
ATOM 2170 C C . SER B 1 70 ? -1.92 -21.797 3.316 1 97.25 70 SER B C 1
ATOM 2172 O O . SER B 1 70 ? -2.344 -21.047 4.199 1 97.25 70 SER B O 1
ATOM 2174 N N . PHE B 1 71 ? -2.711 -22.453 2.471 1 97.69 71 PHE B N 1
ATOM 2175 C CA . PHE B 1 71 ? -4.16 -22.312 2.578 1 97.69 71 PHE B CA 1
ATOM 2176 C C . PHE B 1 71 ? -4.648 -22.797 3.939 1 97.69 71 PHE B C 1
ATOM 2178 O O . PHE B 1 71 ? -5.574 -22.203 4.512 1 97.69 71 PHE B O 1
ATOM 2185 N N . ASP B 1 72 ? -4.035 -23.781 4.496 1 96.94 72 ASP B N 1
ATOM 2186 C CA . ASP B 1 72 ? -4.461 -24.375 5.758 1 96.94 72 ASP B CA 1
ATOM 2187 C C . ASP B 1 72 ? -4.387 -23.359 6.898 1 96.94 72 ASP B C 1
ATOM 2189 O O . ASP B 1 72 ? -5.188 -23.422 7.836 1 96.94 72 ASP B O 1
ATOM 2193 N N . HIS B 1 73 ? -3.551 -22.469 6.742 1 95.62 73 HIS B N 1
ATOM 2194 C CA . HIS B 1 73 ? -3.322 -21.5 7.816 1 95.62 73 HIS B CA 1
ATOM 2195 C C . HIS B 1 73 ? -4.355 -20.375 7.777 1 95.62 73 HIS B C 1
ATOM 2197 O O . HIS B 1 73 ? -4.516 -19.641 8.758 1 95.62 73 HIS B O 1
ATOM 2203 N N . ILE B 1 74 ? -5.027 -20.188 6.613 1 95.88 74 ILE B N 1
ATOM 2204 C CA . ILE B 1 74 ? -5.996 -19.109 6.539 1 95.88 74 ILE B CA 1
ATOM 2205 C C . ILE B 1 74 ? -7.41 -19.688 6.477 1 95.88 74 ILE B C 1
ATOM 2207 O O . ILE B 1 74 ? -8.391 -18.938 6.488 1 95.88 74 ILE B O 1
ATOM 2211 N N . HIS B 1 75 ? -7.531 -20.953 6.434 1 96.62 75 HIS B N 1
ATOM 2212 C CA . HIS B 1 75 ? -8.797 -21.641 6.227 1 96.62 75 HIS B CA 1
ATOM 2213 C C . HIS B 1 75 ? -9.812 -21.266 7.297 1 96.62 75 HIS B C 1
ATOM 2215 O O . HIS B 1 75 ? -10.969 -20.953 6.98 1 96.62 75 HIS B O 1
ATOM 2221 N N . ASP B 1 76 ? -9.43 -21.281 8.555 1 96.12 76 ASP B N 1
ATOM 2222 C CA . ASP B 1 76 ? -10.352 -21 9.641 1 96.12 76 ASP B CA 1
ATOM 2223 C C . ASP B 1 76 ? -10.859 -19.562 9.57 1 96.12 76 ASP B C 1
ATOM 2225 O O . ASP B 1 76 ? -12.039 -19.297 9.828 1 96.12 76 ASP B O 1
ATOM 2229 N N . ARG B 1 77 ? -10.023 -18.688 9.266 1 95.44 77 ARG B N 1
ATOM 2230 C CA . ARG B 1 77 ? -10.422 -17.297 9.117 1 95.44 77 ARG B CA 1
ATOM 2231 C C . ARG B 1 77 ? -11.391 -17.125 7.949 1 95.44 77 ARG B C 1
ATOM 2233 O O . ARG B 1 77 ? -12.375 -16.391 8.055 1 95.44 77 ARG B O 1
ATOM 2240 N N . LEU B 1 78 ? -11.055 -17.781 6.84 1 96.12 78 LEU B N 1
ATOM 2241 C CA . LEU B 1 78 ? -11.938 -17.75 5.68 1 96.12 78 LEU B CA 1
ATOM 2242 C C . LEU B 1 78 ? -13.328 -18.266 6.035 1 96.12 78 LEU B C 1
ATOM 2244 O O . LEU B 1 78 ? -14.336 -17.672 5.637 1 96.12 78 LEU B O 1
ATOM 2248 N N . LYS B 1 79 ? -13.359 -19.344 6.75 1 96.5 79 LYS B N 1
ATOM 2249 C CA . LYS B 1 79 ? -14.633 -19.922 7.168 1 96.5 79 LYS B CA 1
ATOM 2250 C C . LYS B 1 79 ? -15.406 -18.953 8.062 1 96.5 79 LYS B C 1
ATOM 2252 O O . LYS B 1 79 ? -16.641 -18.875 7.973 1 96.5 79 LYS B O 1
ATOM 2257 N N . ARG B 1 80 ? -14.711 -18.297 8.922 1 95.88 80 ARG B N 1
ATOM 2258 C CA . ARG B 1 80 ? -15.336 -17.344 9.828 1 95.88 80 ARG B CA 1
ATOM 2259 C C . ARG B 1 80 ? -16.016 -16.219 9.055 1 95.88 80 ARG B C 1
ATOM 2261 O O . ARG B 1 80 ? -17.141 -15.828 9.383 1 95.88 80 ARG B O 1
ATOM 2268 N N . PHE B 1 81 ? -15.383 -15.742 8.008 1 95.5 81 PHE B N 1
ATOM 2269 C CA . PHE B 1 81 ? -15.859 -14.547 7.324 1 95.5 81 PHE B CA 1
ATOM 2270 C C . PHE B 1 81 ? -16.828 -14.914 6.203 1 95.5 81 PHE B C 1
ATOM 2272 O O . PHE B 1 81 ? -17.641 -14.086 5.781 1 95.5 81 PHE B O 1
ATOM 2279 N N . TYR B 1 82 ? -16.688 -16.141 5.715 1 96.25 82 TYR B N 1
ATOM 2280 C CA . TYR B 1 82 ? -17.484 -16.531 4.547 1 96.25 82 TYR B CA 1
ATOM 2281 C C . TYR B 1 82 ? -18.297 -17.781 4.828 1 96.25 82 TYR B C 1
ATOM 2283 O O . TYR B 1 82 ? -18.547 -18.578 3.926 1 96.25 82 TYR B O 1
ATOM 2291 N N . ALA B 1 83 ? -18.656 -18.031 6.031 1 94.94 83 ALA B N 1
ATOM 2292 C CA . ALA B 1 83 ? -19.4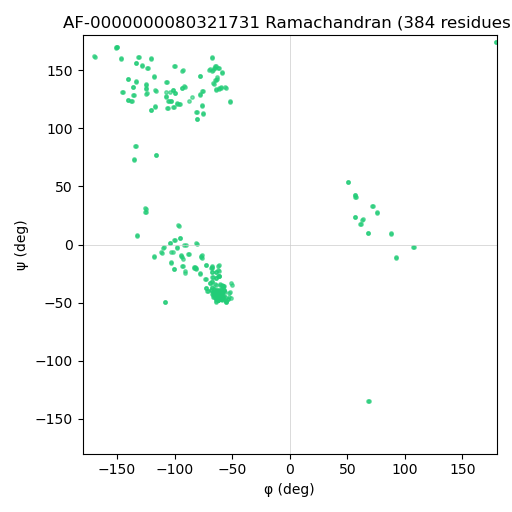53 -19.172 6.441 1 94.94 83 ALA B CA 1
ATOM 2293 C C . ALA B 1 83 ? -20.703 -19.297 5.578 1 94.94 83 ALA B C 1
ATOM 2295 O O . ALA B 1 83 ? -21.141 -20.406 5.258 1 94.94 83 ALA B O 1
ATOM 2296 N N . ASP B 1 84 ? -21.25 -18.141 5.172 1 95.44 84 ASP B N 1
ATOM 2297 C CA . ASP B 1 84 ? -22.5 -18.125 4.422 1 95.44 84 ASP B CA 1
ATOM 2298 C C . ASP B 1 84 ? -22.234 -18.188 2.918 1 95.44 84 ASP B C 1
ATOM 2300 O O . ASP B 1 84 ? -23.172 -18.172 2.119 1 95.44 84 ASP B O 1
ATOM 2304 N N . ASN B 1 85 ? -20.984 -18.234 2.508 1 94.69 85 ASN B N 1
ATOM 2305 C CA . ASN B 1 85 ? -20.625 -18.312 1.1 1 94.69 85 ASN B CA 1
ATOM 2306 C C . ASN B 1 85 ? -19.516 -19.359 0.87 1 94.69 85 ASN B C 1
ATOM 2308 O O . ASN B 1 85 ? -18.406 -19 0.483 1 94.69 85 ASN B O 1
ATOM 2312 N N . PRO B 1 86 ? -19.906 -20.609 0.98 1 94.31 86 PRO B N 1
ATOM 2313 C CA . PRO B 1 86 ? -18.922 -21.672 0.863 1 94.31 86 PRO B CA 1
ATOM 2314 C C . PRO B 1 86 ? -18.234 -21.703 -0.503 1 94.31 86 PRO B C 1
ATOM 2316 O O . PRO B 1 86 ? -17.125 -22.234 -0.638 1 94.31 86 PRO B O 1
ATOM 2319 N N . LYS B 1 87 ? -18.906 -21.141 -1.456 1 95.75 87 LYS B N 1
ATOM 2320 C CA . LYS B 1 87 ? -18.312 -21.078 -2.789 1 95.75 87 LYS B CA 1
ATOM 2321 C C . LYS B 1 87 ? -17.016 -20.281 -2.779 1 95.75 87 LYS B C 1
ATOM 2323 O O . LYS B 1 87 ? -16.062 -20.641 -3.479 1 95.75 87 LYS B O 1
ATOM 2328 N N . VAL B 1 88 ? -17.016 -19.219 -2.008 1 95.12 88 VAL B N 1
ATOM 2329 C CA . VAL B 1 88 ? -15.812 -18.391 -1.898 1 95.12 88 VAL B CA 1
ATOM 2330 C C . VAL B 1 88 ? -14.672 -19.203 -1.297 1 95.12 88 VAL B C 1
ATOM 2332 O O . VAL B 1 88 ? -13.531 -19.125 -1.752 1 95.12 88 VAL B O 1
ATOM 2335 N N . ILE B 1 89 ? -14.961 -20.016 -0.342 1 96.44 89 ILE B N 1
ATOM 2336 C CA . ILE B 1 89 ? -13.969 -20.844 0.326 1 96.44 89 ILE B CA 1
ATOM 2337 C C . ILE B 1 89 ? -13.414 -21.875 -0.653 1 96.44 89 ILE B C 1
ATOM 2339 O O . ILE B 1 89 ? -12.195 -22.062 -0.754 1 96.44 89 ILE B O 1
ATOM 2343 N N . ARG B 1 90 ? -14.266 -22.5 -1.392 1 96.69 90 ARG B N 1
ATOM 2344 C CA . ARG B 1 90 ? -13.875 -23.516 -2.352 1 96.69 90 ARG B CA 1
ATOM 2345 C C . ARG B 1 90 ? -13 -22.922 -3.455 1 96.69 90 ARG B C 1
ATOM 2347 O O . ARG B 1 90 ? -11.984 -23.516 -3.828 1 96.69 90 ARG B O 1
ATOM 2354 N N . PHE B 1 91 ? -13.453 -21.812 -3.953 1 96.19 91 PHE B N 1
ATOM 2355 C CA . PHE B 1 91 ? -12.711 -21.156 -5.031 1 96.19 91 PHE B CA 1
ATOM 2356 C C . PHE B 1 91 ? -11.336 -20.719 -4.547 1 96.19 91 PHE B C 1
ATOM 2358 O O . PHE B 1 91 ? -10.344 -20.828 -5.277 1 96.19 91 PHE B O 1
ATOM 2365 N N . THR B 1 92 ? -11.289 -20.172 -3.336 1 97.06 92 THR B N 1
ATOM 2366 C CA . THR B 1 92 ? -10.008 -19.766 -2.762 1 97.06 92 THR B CA 1
ATOM 2367 C C . THR B 1 92 ? -9.078 -20.969 -2.611 1 97.06 92 THR B C 1
ATOM 2369 O O . THR B 1 92 ? -7.887 -20.891 -2.93 1 97.06 92 THR B O 1
ATOM 2372 N N . LYS B 1 93 ? -9.633 -22.078 -2.158 1 96.88 93 LYS B N 1
ATOM 2373 C CA . LYS B 1 93 ? -8.844 -23.297 -2.037 1 96.88 93 LYS B CA 1
ATOM 2374 C C . LYS B 1 93 ? -8.289 -23.719 -3.391 1 96.88 93 LYS B C 1
ATOM 2376 O O . LYS B 1 93 ? -7.105 -24.062 -3.504 1 96.88 93 LYS B O 1
ATOM 2381 N N . GLN B 1 94 ? -9.117 -23.719 -4.371 1 97.38 94 GLN B N 1
ATOM 2382 C CA . GLN B 1 94 ? -8.695 -24.078 -5.719 1 97.38 94 GLN B CA 1
ATOM 2383 C C . GLN B 1 94 ? -7.578 -23.172 -6.215 1 97.38 94 GLN B C 1
ATOM 2385 O O . GLN B 1 94 ? -6.633 -23.641 -6.859 1 97.38 94 GLN B O 1
ATOM 2390 N N . PHE B 1 95 ? -7.691 -21.922 -5.922 1 98.12 95 PHE B N 1
ATOM 2391 C CA . PHE B 1 95 ? -6.66 -20.969 -6.312 1 98.12 95 PHE B CA 1
ATOM 2392 C C . PHE B 1 95 ? -5.324 -21.312 -5.668 1 98.12 95 PHE B C 1
ATOM 2394 O O . PHE B 1 95 ? -4.289 -21.328 -6.336 1 98.12 95 PHE B O 1
ATOM 2401 N N . PHE B 1 96 ? -5.336 -21.594 -4.371 1 97.38 96 PHE B N 1
ATOM 2402 C CA . PHE B 1 96 ? -4.102 -21.938 -3.672 1 97.38 96 PHE B CA 1
ATOM 2403 C C . PHE B 1 96 ? -3.514 -23.234 -4.211 1 97.38 96 PHE B C 1
ATOM 2405 O O . PHE B 1 96 ? -2.295 -23.406 -4.238 1 97.38 96 PHE B O 1
ATOM 2412 N N . GLU B 1 97 ? -4.301 -24.141 -4.715 1 96.19 97 GLU B N 1
ATOM 2413 C CA . GLU B 1 97 ? -3.854 -25.438 -5.223 1 96.19 97 GLU B CA 1
ATOM 2414 C C . GLU B 1 97 ? -3.115 -25.281 -6.547 1 96.19 97 GLU B C 1
ATOM 2416 O O . GLU B 1 97 ? -2.133 -25.984 -6.801 1 96.19 97 GLU B O 1
ATOM 2421 N N . SER B 1 98 ? -3.57 -24.375 -7.375 1 96.75 98 SER B N 1
ATOM 2422 C CA . SER B 1 98 ? -3.035 -24.297 -8.734 1 96.75 98 SER B CA 1
ATOM 2423 C C . SER B 1 98 ? -2.359 -22.969 -8.984 1 96.75 98 SER B C 1
ATOM 2425 O O . SER B 1 98 ? -1.739 -22.766 -10.031 1 96.75 98 SER B O 1
ATOM 2427 N N . LEU B 1 99 ? -2.555 -22.016 -8.039 1 98.12 99 LEU B N 1
ATOM 2428 C CA . LEU B 1 99 ? -2.162 -20.625 -8.227 1 98.12 99 LEU B CA 1
ATOM 2429 C C . LEU B 1 99 ? -2.818 -20.031 -9.477 1 98.12 99 LEU B C 1
ATOM 2431 O O . LEU B 1 99 ? -2.238 -19.172 -10.141 1 98.12 99 LEU B O 1
ATOM 2435 N N . GLY B 1 100 ? -3.979 -20.656 -9.883 1 97.94 100 GLY B N 1
ATOM 2436 C CA . GLY B 1 100 ? -4.758 -20.172 -11.008 1 97.94 100 GLY B CA 1
ATOM 2437 C C . GLY B 1 100 ? -4.055 -20.344 -12.344 1 97.94 100 GLY B C 1
ATOM 2438 O O . GLY B 1 100 ? -4.398 -19.688 -13.32 1 97.94 100 GLY B O 1
ATOM 2439 N N . ASN B 1 101 ? -2.926 -21.094 -12.352 1 97.94 101 ASN B N 1
ATOM 2440 C CA . ASN B 1 101 ? -2.094 -21.297 -13.531 1 97.94 101 ASN B CA 1
ATOM 2441 C C . ASN B 1 101 ? -1.251 -20.078 -13.852 1 97.94 101 ASN B C 1
ATOM 2443 O O . ASN B 1 101 ? -0.923 -19.828 -15.016 1 97.94 101 ASN B O 1
ATOM 2447 N N . ALA B 1 102 ? -0.953 -19.328 -12.844 1 98.62 102 ALA B N 1
ATOM 2448 C CA . ALA B 1 102 ? -0.074 -18.172 -13.031 1 98.62 102 ALA B CA 1
ATOM 2449 C C . ALA B 1 102 ? 1.32 -18.609 -13.469 1 98.62 102 ALA B C 1
ATOM 2451 O O . ALA B 1 102 ? 1.93 -19.484 -12.844 1 98.62 102 ALA B O 1
ATOM 2452 N N . PRO B 1 103 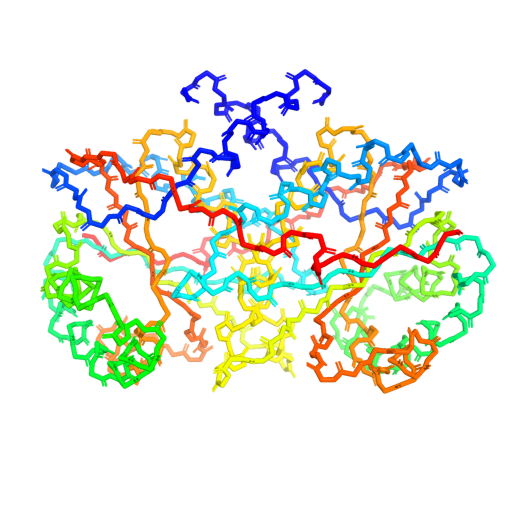? 1.871 -18 -14.453 1 98.69 103 PRO B N 1
ATOM 2453 C CA . PRO B 1 103 ? 3.207 -18.391 -14.914 1 98.69 103 PRO B CA 1
ATOM 2454 C C . PRO B 1 103 ? 4.32 -17.781 -14.055 1 98.69 103 PRO B C 1
ATOM 2456 O O . PRO B 1 103 ? 5.473 -18.219 -14.141 1 98.69 103 PRO B O 1
ATOM 2459 N N . VAL B 1 104 ? 4.051 -16.719 -13.32 1 98.81 104 VAL B N 1
ATOM 2460 C CA . VAL B 1 104 ? 5.047 -16.016 -12.508 1 98.81 104 VAL B CA 1
ATOM 2461 C C . VAL B 1 104 ? 4.484 -15.75 -11.117 1 98.81 104 VAL B C 1
ATOM 2463 O O . VAL B 1 104 ? 3.299 -15.43 -10.977 1 98.81 104 VAL B O 1
ATOM 2466 N N . VAL B 1 105 ? 5.297 -15.891 -10.109 1 98.88 105 VAL B N 1
ATOM 2467 C CA . VAL B 1 105 ? 5.02 -15.391 -8.766 1 98.88 105 VAL B CA 1
ATOM 2468 C C . VAL B 1 105 ? 6.156 -14.484 -8.305 1 98.88 105 VAL B C 1
ATOM 2470 O O . VAL B 1 105 ? 7.332 -14.828 -8.445 1 98.88 105 VAL B O 1
ATOM 2473 N N . ILE B 1 106 ? 5.797 -13.344 -7.848 1 98.94 106 ILE B N 1
ATOM 2474 C CA . ILE B 1 106 ? 6.762 -12.43 -7.246 1 98.94 106 ILE B CA 1
ATOM 2475 C C . ILE B 1 106 ? 6.637 -12.469 -5.723 1 98.94 106 ILE B C 1
ATOM 2477 O O . ILE B 1 106 ? 5.551 -12.266 -5.18 1 98.94 106 ILE B O 1
ATOM 2481 N N . PHE B 1 107 ? 7.703 -12.758 -5.043 1 98.94 107 PHE B N 1
ATOM 2482 C CA . PHE B 1 107 ? 7.77 -12.734 -3.586 1 98.94 107 PHE B CA 1
ATOM 2483 C C . PHE B 1 107 ? 8.336 -11.406 -3.096 1 98.94 107 PHE B C 1
ATOM 2485 O O . PHE B 1 107 ? 9.461 -11.031 -3.445 1 98.94 107 PHE B O 1
ATOM 2492 N N . ALA B 1 108 ? 7.578 -10.719 -2.322 1 98.94 108 ALA B N 1
ATOM 2493 C CA . ALA B 1 108 ? 7.961 -9.398 -1.831 1 98.94 108 ALA B CA 1
ATOM 2494 C C . ALA B 1 108 ? 8.461 -9.469 -0.393 1 98.94 108 ALA B C 1
ATOM 2496 O O . ALA B 1 108 ? 7.828 -10.086 0.465 1 98.94 108 ALA B O 1
ATOM 2497 N N . TYR B 1 109 ? 9.578 -8.82 -0.147 1 98.94 109 TYR B N 1
ATOM 2498 C CA . TYR B 1 109 ? 10.25 -8.781 1.148 1 98.94 109 TYR B CA 1
ATOM 2499 C C . TYR B 1 109 ? 10.609 -7.352 1.532 1 98.94 109 TYR B C 1
ATOM 2501 O O . TYR B 1 109 ? 10.594 -6.453 0.689 1 98.94 109 TYR B O 1
ATOM 2509 N N . TYR B 1 110 ? 10.859 -7.18 2.818 1 98.75 110 TYR B N 1
ATOM 2510 C CA . TYR B 1 110 ? 11.617 -6.008 3.223 1 98.75 110 TYR B CA 1
ATOM 2511 C C . TYR B 1 110 ? 12.93 -6.41 3.898 1 98.75 110 TYR B C 1
ATOM 2513 O O . TYR B 1 110 ? 13 -7.461 4.535 1 98.75 110 TYR B O 1
ATOM 2521 N N . ILE B 1 111 ? 13.922 -5.629 3.666 1 98 111 ILE B N 1
ATOM 2522 C CA . ILE B 1 111 ? 15.133 -5.645 4.48 1 98 111 ILE B CA 1
ATOM 2523 C C . ILE B 1 111 ? 14.867 -4.93 5.805 1 98 111 ILE B C 1
ATOM 2525 O O . ILE B 1 111 ? 14.586 -3.729 5.82 1 98 111 ILE B O 1
ATOM 2529 N N . PRO B 1 112 ? 15.016 -5.645 6.91 1 97.88 112 PRO B N 1
ATOM 2530 C CA . PRO B 1 112 ? 14.641 -5.051 8.195 1 97.88 112 PRO B CA 1
ATOM 2531 C C . PRO B 1 112 ? 15.461 -3.805 8.531 1 97.88 112 PRO B C 1
ATOM 2533 O O . PRO B 1 112 ? 16.688 -3.816 8.414 1 97.88 112 PRO B O 1
ATOM 2536 N N . THR B 1 113 ? 14.727 -2.771 8.992 1 96.5 113 THR B N 1
ATOM 2537 C CA . THR B 1 113 ? 15.375 -1.52 9.367 1 96.5 113 THR B CA 1
ATOM 2538 C C . THR B 1 113 ? 15.289 -1.299 10.875 1 96.5 113 THR B C 1
ATOM 2540 O O . THR B 1 113 ? 15.852 -0.336 11.398 1 96.5 113 THR B O 1
ATOM 2543 N N . GLY B 1 114 ? 14.57 -2.139 11.531 1 95.94 114 GLY B N 1
ATOM 2544 C CA . GLY B 1 114 ? 14.359 -1.976 12.961 1 95.94 114 GLY B CA 1
ATOM 2545 C C . GLY B 1 114 ? 12.953 -1.511 13.305 1 95.94 114 GLY B C 1
ATOM 2546 O O . GLY B 1 114 ? 12.609 -1.387 14.484 1 95.94 114 GLY B O 1
ATOM 2547 N N . ASP B 1 115 ? 12.117 -1.272 12.328 1 96.88 115 ASP B N 1
ATOM 2548 C CA . ASP B 1 115 ? 10.711 -0.91 12.469 1 96.88 115 ASP B CA 1
ATOM 2549 C C . ASP B 1 115 ? 9.844 -1.721 11.516 1 96.88 115 ASP B C 1
ATOM 2551 O O . ASP B 1 115 ? 9.484 -1.246 10.438 1 96.88 115 ASP B O 1
ATOM 2555 N N . ASP B 1 116 ? 9.5 -2.861 11.961 1 97.75 116 ASP B N 1
ATOM 2556 C CA . ASP B 1 116 ? 8.773 -3.805 11.117 1 97.75 116 ASP B CA 1
ATOM 2557 C C . ASP B 1 116 ? 7.457 -3.203 10.633 1 97.75 116 ASP B C 1
ATOM 2559 O O . ASP B 1 116 ? 7.031 -3.461 9.508 1 97.75 116 ASP B O 1
ATOM 2563 N N . TYR B 1 117 ? 6.84 -2.414 11.477 1 98.12 117 TYR B N 1
ATOM 2564 C CA . TYR B 1 117 ? 5.531 -1.857 11.156 1 98.12 117 TYR B CA 1
ATOM 2565 C C . TYR B 1 117 ? 5.613 -0.931 9.945 1 98.12 117 TYR B C 1
ATOM 2567 O O . TYR B 1 117 ? 4.863 -1.091 8.977 1 98.12 117 TYR B O 1
ATOM 2575 N N . SER B 1 118 ? 6.562 -0.014 9.953 1 98.19 118 SER B N 1
ATOM 2576 C CA . SER B 1 118 ? 6.723 0.899 8.828 1 98.19 118 SER B CA 1
ATOM 2577 C C . SER B 1 118 ? 7.316 0.186 7.621 1 98.19 118 SER B C 1
ATOM 2579 O O . SER B 1 118 ? 7.012 0.535 6.477 1 98.19 118 SER B O 1
ATOM 2581 N N . ASP B 1 119 ? 8.141 -0.863 7.883 1 98.62 119 ASP B N 1
ATOM 2582 C CA . ASP B 1 119 ? 8.727 -1.628 6.781 1 98.62 119 ASP B CA 1
ATOM 2583 C C . ASP B 1 119 ? 7.637 -2.316 5.957 1 98.62 119 ASP B C 1
ATOM 2585 O O . ASP B 1 119 ? 7.66 -2.27 4.727 1 98.62 119 ASP B O 1
ATOM 2589 N N . VAL B 1 120 ? 6.652 -2.885 6.633 1 98.88 120 VAL B N 1
ATOM 2590 C CA . VAL B 1 120 ? 5.566 -3.574 5.941 1 98.88 120 VAL B CA 1
ATOM 2591 C C . VAL B 1 120 ? 4.719 -2.564 5.168 1 98.88 120 VAL B C 1
ATOM 2593 O O . VAL B 1 120 ? 4.254 -2.852 4.062 1 98.88 120 VAL B O 1
ATOM 2596 N N . GLN B 1 121 ? 4.531 -1.388 5.742 1 98.94 121 GLN B N 1
ATOM 2597 C CA . GLN B 1 121 ? 3.785 -0.35 5.039 1 98.94 121 GLN B CA 1
ATOM 2598 C C . GLN B 1 121 ? 4.473 0.032 3.73 1 98.94 121 GLN B C 1
ATOM 2600 O O . GLN B 1 121 ? 3.822 0.144 2.689 1 98.94 121 GLN B O 1
ATOM 2605 N N . SER B 1 122 ? 5.77 0.159 3.795 1 98.88 122 SER B N 1
ATOM 2606 C CA . SER B 1 122 ? 6.551 0.55 2.627 1 98.88 122 SER B CA 1
ATOM 2607 C C . SER B 1 122 ? 6.43 -0.482 1.51 1 98.88 122 SER B C 1
ATOM 2609 O O . SER B 1 122 ? 6.199 -0.128 0.352 1 98.88 122 SER B O 1
ATOM 2611 N N . VAL B 1 123 ? 6.59 -1.714 1.874 1 98.94 123 VAL B N 1
ATOM 2612 C CA . VAL B 1 123 ? 6.531 -2.773 0.873 1 98.94 123 VAL B CA 1
ATOM 2613 C C . VAL B 1 123 ? 5.105 -2.914 0.349 1 98.94 123 VAL B C 1
ATOM 2615 O O . VAL B 1 123 ? 4.895 -3.199 -0.833 1 98.94 123 VAL B O 1
ATOM 2618 N N . SER B 1 124 ? 4.102 -2.672 1.21 1 98.94 124 SER B N 1
ATOM 2619 C CA . SER B 1 124 ? 2.709 -2.732 0.781 1 98.94 124 SER B CA 1
ATOM 2620 C C . SER B 1 124 ? 2.395 -1.642 -0.237 1 98.94 124 SER B C 1
ATOM 2622 O O . SER B 1 124 ? 1.669 -1.878 -1.205 1 98.94 124 SER B O 1
ATOM 2624 N N . ALA B 1 125 ? 2.912 -0.489 -0.022 1 98.94 125 ALA B N 1
ATOM 2625 C CA . ALA B 1 125 ? 2.779 0.576 -1.014 1 98.94 125 ALA B CA 1
ATOM 2626 C C . ALA B 1 125 ? 3.395 0.163 -2.348 1 98.94 125 ALA B C 1
ATOM 2628 O O . ALA B 1 125 ? 2.814 0.41 -3.408 1 98.94 125 ALA B O 1
ATOM 2629 N N . ALA B 1 126 ? 4.555 -0.467 -2.273 1 98.94 126 ALA B N 1
ATOM 2630 C CA . ALA B 1 126 ? 5.238 -0.938 -3.473 1 98.94 126 ALA B CA 1
ATOM 2631 C C . ALA B 1 126 ? 4.406 -1.985 -4.207 1 98.94 126 ALA B C 1
ATOM 2633 O O . ALA B 1 126 ? 4.297 -1.952 -5.434 1 98.94 126 ALA B O 1
ATOM 2634 N N . ILE B 1 127 ? 3.83 -2.893 -3.453 1 99 127 ILE B N 1
ATOM 2635 C CA . ILE B 1 127 ? 2.986 -3.922 -4.047 1 99 127 ILE B CA 1
ATOM 2636 C C . ILE B 1 127 ? 1.795 -3.271 -4.75 1 99 127 ILE B C 1
ATOM 2638 O O . ILE B 1 127 ? 1.436 -3.656 -5.863 1 99 127 ILE B O 1
ATOM 2642 N N . GLN B 1 128 ? 1.21 -2.281 -4.133 1 99 128 GLN B N 1
ATOM 2643 C CA . GLN B 1 128 ? 0.051 -1.648 -4.754 1 99 128 GLN B CA 1
ATOM 2644 C C . GLN B 1 128 ? 0.437 -0.946 -6.051 1 99 128 GLN B C 1
ATOM 2646 O O . GLN B 1 128 ? -0.306 -0.992 -7.035 1 99 128 GLN B O 1
ATOM 2651 N N . ASN B 1 129 ? 1.595 -0.254 -6.09 1 98.94 129 ASN B N 1
ATOM 2652 C CA . ASN B 1 129 ? 2.115 0.269 -7.348 1 98.94 129 ASN B CA 1
ATOM 2653 C C . ASN B 1 129 ? 2.219 -0.822 -8.406 1 98.94 129 ASN B C 1
ATOM 2655 O O . ASN B 1 129 ? 1.798 -0.626 -9.547 1 98.94 129 ASN B O 1
ATOM 2659 N N . MET B 1 130 ? 2.766 -1.915 -7.988 1 98.88 130 MET B N 1
ATOM 2660 C CA . MET B 1 130 ? 2.961 -3.062 -8.867 1 98.88 130 MET B CA 1
ATOM 2661 C C . MET B 1 130 ? 1.635 -3.535 -9.453 1 98.88 130 MET B C 1
ATOM 2663 O O . MET B 1 130 ? 1.535 -3.789 -10.648 1 98.88 130 MET B O 1
ATOM 2667 N N . LEU B 1 131 ? 0.621 -3.643 -8.625 1 98.94 131 LEU B N 1
ATOM 2668 C CA . LEU B 1 131 ? -0.691 -4.125 -9.047 1 98.94 131 LEU B CA 1
ATOM 2669 C C . LEU B 1 131 ? -1.328 -3.172 -10.047 1 98.94 131 LEU B C 1
ATOM 2671 O O . LEU B 1 131 ? -1.896 -3.609 -11.055 1 98.94 131 LEU B O 1
ATOM 2675 N N . LEU B 1 132 ? -1.24 -1.919 -9.789 1 98.88 132 LEU B N 1
ATOM 2676 C CA . LEU B 1 132 ? -1.827 -0.925 -10.68 1 98.88 132 LEU B CA 1
ATOM 2677 C C . LEU B 1 132 ? -1.102 -0.9 -12.023 1 98.88 132 LEU B C 1
ATOM 2679 O O . LEU B 1 132 ? -1.738 -0.828 -13.078 1 98.88 132 LEU B O 1
ATOM 2683 N N . ALA B 1 133 ? 0.208 -0.957 -11.977 1 98.75 133 ALA B N 1
ATOM 2684 C CA . ALA B 1 133 ? 0.996 -1.012 -13.203 1 98.75 133 ALA B CA 1
ATOM 2685 C C . ALA B 1 133 ? 0.646 -2.248 -14.031 1 98.75 133 ALA B C 1
ATOM 2687 O O . ALA B 1 133 ? 0.456 -2.16 -15.242 1 98.75 133 ALA B O 1
ATOM 2688 N N . ALA B 1 134 ? 0.583 -3.396 -13.375 1 98.81 134 ALA B N 1
ATOM 2689 C CA . ALA B 1 134 ? 0.223 -4.645 -14.047 1 98.81 134 ALA B CA 1
ATOM 2690 C C . ALA B 1 134 ? -1.12 -4.516 -14.758 1 98.81 134 ALA B C 1
ATOM 2692 O O . ALA B 1 134 ? -1.238 -4.852 -15.938 1 98.81 134 ALA B O 1
ATOM 2693 N N . HIS B 1 135 ? -2.076 -4.012 -14.031 1 98.5 135 HIS B N 1
ATOM 2694 C CA . HIS B 1 135 ? -3.406 -3.848 -14.609 1 98.5 135 HIS B CA 1
ATOM 2695 C C . HIS B 1 135 ? -3.367 -2.941 -15.836 1 98.5 135 HIS B C 1
ATOM 2697 O O . HIS B 1 135 ? -3.98 -3.246 -16.859 1 98.5 13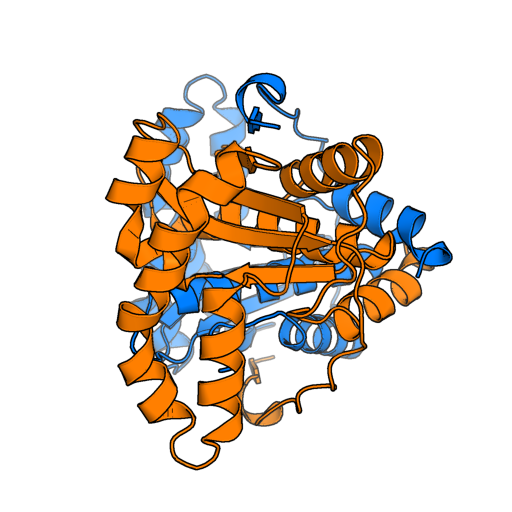5 HIS B O 1
ATOM 2703 N N . ALA B 1 136 ? -2.609 -1.87 -15.742 1 98.44 136 ALA B N 1
ATOM 2704 C CA . ALA B 1 136 ? -2.508 -0.911 -16.844 1 98.44 136 ALA B CA 1
ATOM 2705 C C . ALA B 1 136 ? -1.805 -1.529 -18.047 1 98.44 136 ALA B C 1
ATOM 2707 O O . ALA B 1 136 ? -1.927 -1.029 -19.172 1 98.44 136 ALA B O 1
ATOM 2708 N N . MET B 1 137 ? -1.086 -2.602 -17.828 1 98.25 137 MET B N 1
ATOM 2709 C CA . MET B 1 137 ? -0.368 -3.26 -18.906 1 98.25 137 MET B CA 1
ATOM 2710 C C . MET B 1 137 ? -1.129 -4.488 -19.406 1 98.25 137 MET B C 1
ATOM 2712 O O . MET B 1 137 ? -0.603 -5.277 -20.188 1 98.25 137 MET B O 1
ATOM 2716 N N . GLY B 1 138 ? -2.309 -4.703 -18.859 1 97.44 138 GLY B N 1
ATOM 2717 C CA . GLY B 1 138 ? -3.156 -5.801 -19.297 1 97.44 138 GLY B CA 1
ATOM 2718 C C . GLY B 1 138 ? -2.885 -7.098 -18.562 1 97.44 138 GLY B C 1
ATOM 2719 O O . GLY B 1 138 ? -3.369 -8.156 -18.969 1 97.44 138 GLY B O 1
ATOM 2720 N N . LEU B 1 139 ? -2.09 -7.039 -17.531 1 98.44 139 LEU B N 1
ATOM 2721 C CA . LEU B 1 139 ? -1.789 -8.203 -16.703 1 98.44 139 LEU B CA 1
ATOM 2722 C C . LEU B 1 139 ? -2.738 -8.297 -15.516 1 98.44 139 LEU B C 1
ATOM 2724 O O . LEU B 1 139 ? -3.287 -7.281 -15.078 1 98.44 139 LEU B O 1
ATOM 2728 N N . GLY B 1 140 ? -3.016 -9.508 -15.047 1 98.5 140 GLY B N 1
ATOM 2729 C CA . GLY B 1 140 ? -3.684 -9.766 -13.781 1 98.5 140 GLY B CA 1
ATOM 2730 C C . GLY B 1 140 ? -2.727 -10.148 -12.672 1 98.5 140 GLY B C 1
ATOM 2731 O O . GLY B 1 140 ? -1.634 -10.656 -12.93 1 98.5 140 GLY B O 1
ATOM 2732 N N . THR B 1 141 ? -3.129 -9.883 -11.492 1 98.88 141 THR B N 1
ATOM 2733 C CA . THR B 1 141 ? -2.336 -10.203 -10.312 1 98.88 141 THR B CA 1
ATOM 2734 C C . THR B 1 141 ? -3.238 -10.57 -9.133 1 98.88 141 THR B C 1
ATOM 2736 O O . THR B 1 141 ? -4.434 -10.273 -9.148 1 98.88 141 THR B O 1
ATOM 2739 N N . CYS B 1 142 ? -2.693 -11.227 -8.195 1 98.88 142 CYS B N 1
ATOM 2740 C CA . CYS B 1 142 ? -3.346 -11.469 -6.914 1 98.88 142 CYS B CA 1
ATOM 2741 C C . CYS B 1 142 ? -2.346 -11.359 -5.77 1 98.88 142 CYS B C 1
ATOM 2743 O O . CYS B 1 142 ? -1.292 -12 -5.797 1 98.88 142 CYS B O 1
ATOM 2745 N N . TRP B 1 143 ? -2.664 -10.492 -4.828 1 98.88 143 TRP B N 1
ATOM 2746 C CA . TRP B 1 143 ? -1.904 -10.281 -3.602 1 98.88 143 TRP B CA 1
ATOM 2747 C C . TRP B 1 143 ? -2.24 -11.344 -2.561 1 98.88 143 TRP B C 1
ATOM 2749 O O . TRP B 1 143 ? -3.318 -11.312 -1.959 1 98.88 143 TRP B O 1
ATOM 2759 N N . MET B 1 144 ? -1.271 -12.289 -2.303 1 98.62 144 MET B N 1
ATOM 2760 C CA . MET B 1 144 ? -1.504 -13.406 -1.387 1 98.62 144 MET B CA 1
ATOM 2761 C C . MET B 1 144 ? -0.771 -13.188 -0.068 1 98.62 144 MET B C 1
ATOM 2763 O O . MET B 1 144 ? 0.455 -13.062 -0.047 1 98.62 144 MET B O 1
ATOM 2767 N N . THR B 1 145 ? -1.511 -13.203 1.006 1 97.56 145 THR B N 1
ATOM 2768 C CA . THR B 1 145 ? -0.886 -13.055 2.316 1 97.56 145 THR B CA 1
ATOM 2769 C C . THR B 1 145 ? -0.793 -14.398 3.025 1 97.56 145 THR B C 1
ATOM 2771 O O . THR B 1 145 ? -0.057 -14.547 4.004 1 97.56 145 THR B O 1
ATOM 2774 N N . GLY B 1 146 ? -1.518 -15.453 2.582 1 97.5 146 GLY B N 1
ATOM 2775 C CA . GLY B 1 146 ? -1.438 -16.781 3.148 1 97.5 146 GLY B CA 1
ATOM 2776 C C . GLY B 1 146 ? -0.019 -17.312 3.23 1 97.5 146 GLY B C 1
ATOM 2777 O O . GLY B 1 146 ? 0.389 -17.859 4.262 1 97.5 146 GLY B O 1
ATOM 2778 N N . PRO B 1 147 ? 0.758 -17.094 2.211 1 98.5 147 PRO B N 1
ATOM 2779 C CA . PRO B 1 147 ? 2.117 -17.641 2.137 1 98.5 147 PRO B CA 1
ATOM 2780 C C . PRO B 1 147 ? 3.018 -17.125 3.26 1 98.5 147 PRO B C 1
ATOM 2782 O O . PRO B 1 147 ? 4.047 -17.734 3.553 1 98.5 147 PRO B O 1
ATOM 2785 N N . VAL B 1 148 ? 2.643 -16.031 3.91 1 98.19 148 VAL B N 1
ATOM 2786 C CA . VAL B 1 148 ? 3.447 -15.492 5 1 98.19 148 VAL B CA 1
ATOM 2787 C C . VAL B 1 148 ? 3.555 -16.516 6.125 1 98.19 148 VAL B C 1
ATOM 2789 O O . VAL B 1 148 ? 4.566 -16.578 6.824 1 98.19 148 VAL B O 1
ATOM 2792 N N . HIS B 1 149 ? 2.588 -17.391 6.254 1 97.56 149 HIS B N 1
ATOM 2793 C CA . HIS B 1 149 ? 2.523 -18.375 7.332 1 97.56 149 HIS B CA 1
ATOM 2794 C C . HIS B 1 149 ? 3.484 -19.531 7.082 1 97.56 149 HIS B C 1
ATOM 2796 O O . HIS B 1 149 ? 3.732 -20.344 7.977 1 97.56 149 HIS B O 1
ATOM 2802 N N . VAL B 1 150 ? 4.078 -19.609 5.902 1 98.19 150 VAL B N 1
ATOM 2803 C CA . VAL B 1 150 ? 5.055 -20.641 5.566 1 98.19 150 VAL B CA 1
ATOM 2804 C C . VAL B 1 150 ? 6.348 -20 5.078 1 98.19 150 VAL B C 1
ATOM 2806 O O . VAL B 1 150 ? 7.012 -20.516 4.176 1 98.19 150 VAL B O 1
ATOM 2809 N N . GLU B 1 151 ? 6.605 -18.828 5.605 1 98.31 151 GLU B N 1
ATOM 2810 C CA . GLU B 1 151 ? 7.758 -18.016 5.23 1 98.31 151 GLU B CA 1
ATOM 2811 C C . GLU B 1 151 ? 9.047 -18.828 5.305 1 98.31 151 GLU B C 1
ATOM 2813 O O . GLU B 1 151 ? 9.883 -18.75 4.398 1 98.31 151 GLU B O 1
ATOM 2818 N N . GLU B 1 152 ? 9.227 -19.578 6.379 1 98.06 152 GLU B N 1
ATOM 2819 C CA . GLU B 1 152 ? 10.469 -20.312 6.574 1 98.06 152 GLU B CA 1
ATOM 2820 C C . GLU B 1 152 ? 10.703 -21.312 5.438 1 98.06 152 GLU B C 1
ATOM 2822 O O . GLU B 1 152 ? 11.812 -21.391 4.906 1 98.06 152 GLU B O 1
ATOM 2827 N N . GLU B 1 153 ? 9.672 -22.062 5.074 1 98.25 153 GLU B N 1
ATOM 2828 C CA . GLU B 1 153 ? 9.781 -23.031 3.988 1 98.25 153 GLU B CA 1
ATOM 2829 C C . GLU B 1 153 ? 10.055 -22.328 2.658 1 98.25 153 GLU B C 1
ATOM 2831 O O . GLU B 1 153 ? 10.883 -22.797 1.874 1 98.25 153 GLU B O 1
ATOM 2836 N N . ILE B 1 154 ? 9.383 -21.219 2.396 1 98.56 154 ILE B N 1
ATOM 2837 C CA . ILE B 1 154 ? 9.586 -20.438 1.171 1 98.56 154 ILE B CA 1
ATOM 2838 C C . ILE B 1 154 ? 11.023 -19.922 1.115 1 98.56 154 ILE B C 1
ATOM 2840 O O . ILE B 1 154 ? 11.703 -20.094 0.103 1 98.56 154 ILE B O 1
ATOM 2844 N N . ASN B 1 155 ? 11.453 -19.359 2.238 1 98.5 155 ASN B N 1
ATOM 2845 C CA . ASN B 1 155 ? 12.797 -18.781 2.285 1 98.5 155 ASN B CA 1
ATOM 2846 C C . ASN B 1 155 ? 13.867 -19.844 2.07 1 98.5 155 ASN B C 1
ATOM 2848 O O . ASN B 1 155 ? 14.859 -19.594 1.382 1 98.5 155 ASN B O 1
ATOM 2852 N N . ARG B 1 156 ? 13.641 -20.969 2.656 1 98 156 ARG B N 1
ATOM 2853 C CA . ARG B 1 156 ? 14.586 -22.078 2.467 1 98 156 ARG B CA 1
ATOM 2854 C C . ARG B 1 156 ? 14.656 -22.484 1 1 98 156 ARG B C 1
ATOM 2856 O O . ARG B 1 156 ? 15.75 -22.672 0.456 1 98 156 ARG B O 1
ATOM 2863 N N . ALA B 1 157 ? 13.57 -22.625 0.368 1 97.69 157 ALA B N 1
ATOM 2864 C CA . ALA B 1 157 ? 13.508 -23.047 -1.03 1 97.69 157 ALA B CA 1
ATOM 2865 C C . ALA B 1 157 ? 14.148 -22 -1.942 1 97.69 157 ALA B C 1
ATOM 2867 O O . ALA B 1 157 ? 14.766 -22.344 -2.955 1 97.69 157 ALA B O 1
ATOM 2868 N N . LEU B 1 158 ? 14 -20.719 -1.564 1 98.19 158 LEU B N 1
ATOM 2869 C CA . LEU B 1 158 ? 14.469 -19.625 -2.424 1 98.19 158 LEU B CA 1
ATOM 2870 C C . LEU B 1 158 ? 15.883 -19.219 -2.045 1 98.19 158 LEU B C 1
ATOM 2872 O O . LEU B 1 158 ? 16.5 -18.406 -2.746 1 98.19 158 LEU B O 1
ATOM 2876 N N . GLY B 1 159 ? 16.359 -19.656 -0.97 1 97.88 159 GLY B N 1
ATOM 2877 C CA . GLY B 1 159 ? 17.688 -19.266 -0.503 1 97.88 159 GLY B CA 1
ATOM 2878 C C . GLY B 1 159 ? 17.75 -17.828 -0.003 1 97.88 159 GLY B C 1
ATOM 2879 O O . GLY B 1 159 ? 18.734 -17.125 -0.24 1 97.88 159 GLY B O 1
ATOM 2880 N N . ILE B 1 160 ? 16.656 -17.359 0.589 1 97.94 160 ILE B N 1
ATOM 2881 C CA . ILE B 1 160 ? 16.594 -15.984 1.059 1 97.94 160 ILE B CA 1
ATOM 2882 C C . ILE B 1 160 ? 16.859 -15.938 2.562 1 97.94 160 ILE B C 1
ATOM 2884 O O . ILE B 1 160 ? 16.25 -16.688 3.328 1 97.94 160 ILE B O 1
ATOM 2888 N N . GLU B 1 161 ? 17.75 -15.07 2.939 1 97.25 161 GLU B N 1
ATOM 2889 C CA . GLU B 1 161 ? 18.094 -14.852 4.344 1 97.25 161 GLU B CA 1
ATOM 2890 C C . GLU B 1 161 ? 18.016 -13.375 4.711 1 97.25 161 GLU B C 1
ATOM 2892 O O . GLU B 1 161 ? 18.078 -12.508 3.838 1 97.25 161 GLU B O 1
ATOM 2897 N N . ASP B 1 162 ? 17.781 -13.062 5.918 1 96.75 162 ASP B N 1
ATOM 2898 C CA . ASP B 1 162 ? 17.906 -11.734 6.512 1 96.75 162 ASP B CA 1
ATOM 2899 C C . ASP B 1 162 ? 16.922 -10.758 5.875 1 96.75 162 ASP B C 1
ATOM 2901 O O . ASP B 1 162 ? 17.234 -9.578 5.699 1 96.75 162 ASP B O 1
ATOM 2905 N N . LYS B 1 163 ? 15.891 -11.234 5.285 1 98.19 163 LYS B N 1
ATOM 2906 C CA . LYS B 1 163 ? 14.758 -10.461 4.781 1 98.19 163 LYS B CA 1
ATOM 2907 C C . LYS B 1 163 ? 13.445 -10.953 5.387 1 98.19 163 LYS B C 1
ATOM 2909 O O . LYS B 1 163 ? 13.359 -12.094 5.855 1 98.19 163 LYS B O 1
ATOM 2914 N N . LYS B 1 164 ? 12.539 -10.117 5.488 1 98.69 164 LYS B N 1
ATOM 2915 C CA . LYS B 1 164 ? 11.242 -10.5 6.027 1 98.69 164 LYS B CA 1
ATOM 2916 C C . LYS B 1 164 ? 10.18 -10.555 4.93 1 98.69 164 LYS B C 1
ATOM 2918 O O . LYS B 1 164 ? 10.039 -9.609 4.148 1 98.69 164 LYS B O 1
ATOM 2923 N N . PHE B 1 165 ? 9.508 -11.695 4.875 1 98.81 165 PHE B N 1
ATOM 2924 C CA . PHE B 1 165 ? 8.531 -11.977 3.826 1 98.81 165 PHE B CA 1
ATOM 2925 C C . PHE B 1 165 ? 7.238 -11.211 4.066 1 98.81 165 PHE B C 1
ATOM 2927 O O . PHE B 1 165 ? 6.711 -11.203 5.184 1 98.81 165 PHE B O 1
ATOM 2934 N N . VAL B 1 166 ? 6.723 -10.547 3.027 1 98.88 166 VAL B N 1
ATOM 2935 C CA . VAL B 1 166 ? 5.535 -9.711 3.168 1 98.88 166 VAL B CA 1
ATOM 2936 C C . VAL B 1 166 ? 4.348 -10.383 2.479 1 98.88 166 VAL B C 1
ATOM 2938 O O . VAL B 1 166 ? 3.262 -10.484 3.055 1 98.88 166 VAL B O 1
ATOM 2941 N N . ALA B 1 167 ? 4.539 -10.82 1.204 1 98.88 167 ALA B N 1
ATOM 2942 C CA . ALA B 1 167 ? 3.447 -11.406 0.433 1 98.88 167 ALA B CA 1
ATOM 2943 C C . ALA B 1 167 ? 3.963 -12.031 -0.859 1 98.88 167 ALA B C 1
ATOM 2945 O O . ALA B 1 167 ? 5.102 -11.781 -1.266 1 98.88 167 ALA B O 1
ATOM 2946 N N . ALA B 1 168 ? 3.201 -12.859 -1.43 1 98.88 168 ALA B N 1
ATOM 2947 C CA . ALA B 1 168 ? 3.408 -13.359 -2.787 1 98.88 168 ALA B CA 1
ATOM 2948 C C . ALA B 1 168 ? 2.396 -12.758 -3.756 1 98.88 168 ALA B C 1
ATOM 2950 O O . ALA B 1 168 ? 1.22 -12.609 -3.418 1 98.88 168 ALA B O 1
ATOM 2951 N N . ILE B 1 169 ? 2.842 -12.422 -4.934 1 98.94 169 ILE B N 1
ATOM 2952 C CA . ILE B 1 169 ? 1.979 -11.859 -5.965 1 98.94 169 ILE B CA 1
ATOM 2953 C C . ILE B 1 169 ? 2.002 -12.75 -7.203 1 98.94 169 ILE B C 1
ATOM 2955 O O . ILE B 1 169 ? 3.039 -12.891 -7.855 1 98.94 169 ILE B O 1
ATOM 2959 N N . THR B 1 170 ? 0.883 -13.352 -7.578 1 98.94 170 THR B N 1
ATOM 2960 C CA . THR B 1 170 ? 0.792 -14.062 -8.852 1 98.94 170 THR B CA 1
ATOM 2961 C C . THR B 1 170 ? 0.625 -13.086 -10.008 1 98.94 170 THR B C 1
ATOM 2963 O O . THR B 1 170 ? -0.039 -12.055 -9.867 1 98.94 170 THR B O 1
ATOM 2966 N N . VAL B 1 171 ? 1.198 -13.43 -11.102 1 98.88 171 VAL B N 1
ATOM 2967 C CA . VAL B 1 171 ? 1.148 -12.57 -12.281 1 98.88 171 VAL B CA 1
ATOM 2968 C C . VAL B 1 171 ? 0.861 -13.406 -13.523 1 98.88 171 VAL B C 1
ATOM 2970 O O . VAL B 1 171 ? 1.457 -14.477 -13.711 1 98.88 171 VAL B O 1
ATOM 2973 N N . GLY B 1 172 ? -0.014 -12.938 -14.344 1 98.88 172 GLY B N 1
ATOM 2974 C CA . GLY B 1 172 ? -0.321 -13.555 -15.625 1 98.88 172 GLY B CA 1
ATOM 2975 C C . GLY B 1 172 ? -1.405 -12.828 -16.391 1 98.88 172 GLY B C 1
ATOM 2976 O O . GLY B 1 172 ? -1.982 -11.859 -15.898 1 98.88 172 GLY B O 1
ATOM 2977 N N . TYR B 1 173 ? -1.6 -13.289 -17.578 1 98.75 173 TYR B N 1
ATOM 2978 C CA . TYR B 1 173 ? -2.729 -12.773 -18.344 1 98.75 173 TYR B CA 1
ATOM 2979 C C . TYR B 1 173 ? -4.035 -13.406 -17.891 1 98.75 173 TYR B C 1
ATOM 2981 O O . TYR B 1 173 ? -4.137 -14.633 -17.781 1 98.75 173 TYR B O 1
ATOM 2989 N N . PRO B 1 174 ? -5.008 -12.578 -17.609 1 98.31 174 PRO B N 1
ATOM 2990 C CA . PRO B 1 174 ? -6.27 -13.109 -17.078 1 98.31 174 PRO B CA 1
ATOM 2991 C C . PRO B 1 174 ? -6.996 -14.008 -18.078 1 98.31 174 PRO B C 1
ATOM 2993 O O . PRO B 1 174 ? -7 -13.727 -19.281 1 98.31 174 PRO B O 1
ATOM 2996 N N . ALA B 1 175 ? -7.586 -15.078 -17.547 1 98 175 ALA B N 1
ATOM 2997 C CA . ALA B 1 175 ? -8.414 -15.953 -18.359 1 98 175 ALA B CA 1
ATOM 2998 C C . ALA B 1 175 ? -9.883 -15.555 -18.297 1 98 175 ALA B C 1
ATOM 3000 O O . ALA B 1 175 ? -10.695 -15.977 -19.109 1 98 175 ALA B O 1
ATOM 3001 N N . LYS B 1 176 ? -10.219 -14.797 -17.297 1 95.38 176 LYS B N 1
ATOM 3002 C CA . LYS B 1 176 ? -11.562 -14.266 -17.109 1 95.38 176 LYS B CA 1
ATOM 3003 C C . LYS B 1 176 ? -11.531 -12.93 -16.359 1 95.38 176 LYS B C 1
ATOM 3005 O O . LYS B 1 176 ? -10.484 -12.539 -15.836 1 95.38 176 LYS B O 1
ATOM 3010 N N . ASN B 1 177 ? -12.648 -12.305 -16.359 1 92.69 177 ASN B N 1
ATOM 3011 C CA . ASN B 1 177 ? -12.789 -11.07 -15.578 1 92.69 177 ASN B CA 1
ATOM 3012 C C . ASN B 1 177 ? -13.516 -11.328 -14.258 1 92.69 177 ASN B C 1
ATOM 3014 O O . ASN B 1 177 ? -14.68 -11.742 -14.258 1 92.69 177 ASN B O 1
ATOM 3018 N N . PRO B 1 178 ? -12.789 -11.055 -13.188 1 93.44 178 PRO B N 1
ATOM 3019 C CA . PRO B 1 178 ? -13.477 -11.219 -11.906 1 93.44 178 PRO B CA 1
ATOM 3020 C C . PRO B 1 178 ? -14.641 -10.242 -11.734 1 93.44 178 PRO B C 1
ATOM 3022 O O . PRO B 1 178 ? -14.633 -9.156 -12.328 1 93.44 178 PRO B O 1
ATOM 3025 N N . PRO B 1 179 ? -15.555 -10.68 -10.945 1 90.25 179 PRO B N 1
ATOM 3026 C CA . PRO B 1 179 ? -16.641 -9.75 -10.641 1 90.25 179 PRO B CA 1
ATOM 3027 C C . PRO B 1 179 ? -16.172 -8.555 -9.812 1 90.25 179 PRO B C 1
ATOM 3029 O O . PRO B 1 179 ? -15.117 -8.602 -9.188 1 90.25 179 PRO B O 1
ATOM 3032 N N . VAL B 1 180 ? -16.984 -7.508 -9.836 1 91.25 180 VAL B N 1
ATOM 3033 C CA . VAL B 1 180 ? -16.734 -6.344 -8.992 1 91.25 180 VAL B CA 1
ATOM 3034 C C . VAL B 1 180 ? -17.234 -6.609 -7.578 1 91.25 180 VAL B C 1
ATOM 3036 O O . VAL B 1 180 ? -18.438 -6.805 -7.363 1 91.25 180 VAL B O 1
ATOM 3039 N N . PRO B 1 181 ? -16.281 -6.664 -6.68 1 87.94 181 PRO B N 1
ATOM 3040 C CA . PRO B 1 181 ? -16.781 -6.809 -5.312 1 87.94 181 PRO B CA 1
ATOM 3041 C C . PRO B 1 181 ? -17.562 -5.586 -4.84 1 87.94 181 PRO B C 1
ATOM 3043 O O . PRO B 1 181 ? -17.203 -4.449 -5.148 1 87.94 181 PRO B O 1
ATOM 3046 N N . PRO B 1 182 ? -18.578 -5.852 -4.203 1 87.31 182 PRO B N 1
ATOM 3047 C CA . PRO B 1 182 ? -19.312 -4.703 -3.664 1 87.31 182 PRO B CA 1
ATOM 3048 C C . PRO B 1 182 ? -18.5 -3.916 -2.637 1 87.31 182 PRO B C 1
ATOM 3050 O O . PRO B 1 182 ? -17.688 -4.496 -1.906 1 87.31 182 PRO B O 1
ATOM 3053 N N . ARG B 1 183 ? -18.641 -2.592 -2.656 1 85.75 183 ARG B N 1
ATOM 3054 C CA . ARG B 1 183 ? -18.062 -1.762 -1.608 1 85.75 183 ARG B CA 1
ATOM 3055 C C . ARG B 1 183 ? -19 -1.664 -0.406 1 85.75 183 ARG B C 1
ATOM 3057 O O . ARG B 1 183 ? -20.156 -1.261 -0.542 1 85.75 183 ARG B O 1
ATOM 3064 N N . ARG B 1 184 ? -18.453 -1.991 0.765 1 83.25 184 ARG B N 1
ATOM 3065 C CA . ARG B 1 184 ? -19.281 -2.211 1.946 1 83.25 184 ARG B CA 1
ATOM 3066 C C . ARG B 1 184 ? -19.141 -1.055 2.932 1 83.25 184 ARG B C 1
ATOM 3068 O O . ARG B 1 184 ? -18.031 -0.613 3.23 1 83.25 184 ARG B O 1
ATOM 3075 N N . ASP B 1 185 ? -20.281 -0.506 3.432 1 85.25 185 ASP B N 1
ATOM 3076 C CA . ASP B 1 185 ? -20.375 0.401 4.57 1 85.25 185 ASP B CA 1
ATOM 3077 C C . ASP B 1 185 ? -19.516 1.646 4.359 1 85.25 185 ASP B C 1
ATOM 3079 O O . ASP B 1 185 ? -18.859 2.107 5.285 1 85.25 185 ASP B O 1
ATOM 3083 N N . VAL B 1 186 ? -19.5 2.197 3.176 1 85.19 186 VAL B N 1
ATOM 3084 C CA . VAL B 1 186 ? -18.625 3.314 2.826 1 85.19 186 VAL B CA 1
ATOM 3085 C C . VAL B 1 186 ? -18.891 4.488 3.766 1 85.19 186 VAL B C 1
ATOM 3087 O O . VAL B 1 186 ? -17.953 5.113 4.27 1 85.19 186 VAL B O 1
ATOM 3090 N N . ASP B 1 187 ? -20.109 4.688 4.145 1 85.62 187 ASP B N 1
ATOM 3091 C CA . ASP B 1 187 ? -20.484 5.832 4.961 1 85.62 187 ASP B CA 1
ATOM 3092 C C . ASP B 1 187 ? -20 5.668 6.402 1 85.62 187 ASP B C 1
ATOM 3094 O O . ASP B 1 187 ? -19.891 6.645 7.141 1 85.62 187 ASP B O 1
ATOM 3098 N N . LYS B 1 188 ? -19.672 4.465 6.758 1 92 188 LYS B N 1
ATOM 3099 C CA . LYS B 1 188 ? -19.266 4.188 8.133 1 92 188 LYS B CA 1
ATOM 3100 C C . LYS B 1 188 ? -17.75 4.156 8.258 1 92 188 LYS B C 1
ATOM 3102 O O . LYS B 1 188 ? -17.219 4.023 9.359 1 92 188 LYS B O 1
ATOM 3107 N N . LYS B 1 189 ? -17.156 4.336 7.086 1 96 189 LYS B N 1
ATOM 3108 C CA . LYS B 1 189 ? -15.711 4.133 7.098 1 96 189 LYS B CA 1
ATOM 3109 C C . LYS B 1 189 ? -14.961 5.461 7.059 1 96 189 LYS B C 1
ATOM 3111 O O . LYS B 1 189 ? -13.734 5.492 7.039 1 96 189 LYS B O 1
ATOM 3116 N N . VAL B 1 190 ? -15.727 6.574 7.047 1 97.62 190 VAL B N 1
ATOM 3117 C CA . VAL B 1 190 ? -15.109 7.895 6.98 1 97.62 190 VAL B CA 1
ATOM 3118 C C . VAL B 1 190 ? -15.789 8.828 7.984 1 97.62 190 VAL B C 1
ATOM 3120 O O . VAL B 1 190 ? -17.016 8.914 8.031 1 97.62 190 VAL B O 1
ATOM 3123 N N . VAL B 1 191 ? -15.016 9.469 8.797 1 98 191 VAL B N 1
ATOM 3124 C CA . VAL B 1 191 ? -15.492 10.5 9.711 1 98 191 VAL B CA 1
ATOM 3125 C C . VAL B 1 191 ? -14.859 11.844 9.352 1 98 191 VAL B C 1
ATOM 3127 O O . VAL B 1 191 ? -13.648 11.938 9.164 1 98 191 VAL B O 1
ATOM 3130 N N . TRP B 1 192 ? -15.68 12.898 9.266 1 97.62 192 TRP B N 1
ATOM 3131 C CA . TRP B 1 192 ? -15.219 14.25 8.945 1 97.62 192 TRP B CA 1
ATOM 3132 C C . TRP B 1 192 ? -15.227 15.141 10.188 1 97.62 192 TRP B C 1
ATOM 3134 O O . TRP B 1 192 ? -16.266 15.289 10.836 1 97.62 192 TRP B O 1
ATOM 3144 N N . MET B 1 193 ? -14.094 15.578 10.523 1 97.12 193 MET B N 1
ATOM 3145 C CA . MET B 1 193 ? -13.945 16.578 11.586 1 97.12 193 MET B CA 1
ATOM 3146 C C . MET B 1 193 ? -13.375 17.875 11.039 1 97.12 193 MET B C 1
ATOM 3148 O O . MET B 1 193 ? -12.188 18.156 11.227 1 97.12 193 MET B O 1
ATOM 3152 N N . VAL B 1 194 ? -14.164 18.719 10.352 1 89.94 194 VAL B N 1
ATOM 3153 C CA . VAL B 1 194 ? -13.695 19.844 9.555 1 89.94 194 VAL B CA 1
ATOM 3154 C C . VAL B 1 194 ? -14.422 21.109 9.992 1 89.94 194 VAL B C 1
ATOM 3156 O O . VAL B 1 194 ? -15.539 21.047 10.508 1 89.94 194 VAL B O 1
#

pLDDT: mean 96.84, std 3.6, range [71.19, 99.0]

Organism: NCBI:txid113653

Radius of gyration: 20.09 Å; Cα contacts (8 Å, |Δi|>4): 739; chains: 2; bounding box: 48×55×46 Å

Secondary structure (DSSP, 8-state):
-GGGHHHHHHHHHH--B---B--PPPPHHHHHHHHHHHTTS--GGG---EEEEEEEHHHHHHHHHHHHHHHHHHHHHHHHHSTT-HHHHHHHHHHHHHGGG-SEEEEEEE---S-HHHHHHHHHHHHHHHHHHHHHTT-EEEEE-GGGGGHHHHHHHHT--S-EEEEEEEEE-BSSPPP-PPPP-GGGSEEEE-/-GGGHHHHHHHHHH--B---B--PPPPHHHHHHHHHHHTTS--GGG---EEEEEEEHHHHHHHHHHHHHHHHHHHHHHHHHSTT-HHHHHHHHHHHHHGGG-SEEEEEEE---S-HHHHHHHHHHHHHHHHHHHHHTT-EEEEE-GGGGGHHHHHHHHT--S-EEEEEEEEE-BSSPPP-PPP--GGGSEEEE-

Nearest PDB structures (foldseek):
  3gfa-assembly1_B  TM=8.128E-01  e=6.083E-16  Clostridioides difficile 630
  3eo8-assembly3_E  TM=8.130E-01  e=2.999E-14  Clostridioides difficile 630
  2wzw-assembly1_A  TM=8.041E-01  e=4.534E-14  Mycolicibacterium smegmatis MC2 155
  6q1l-assembly1_B  TM=8.488E-01  e=1.395E-10  Thermotoga neapolitana DSM 4359
  3qdl-assembly1_A  TM=7.503E-01  e=1.988E-10  Helicobacter pylori

Solvent-accessible surface area (backbone atoms only — not comparable to full-atom values): 20227 Å² total; per-residue (Å²): 87,66,84,28,30,65,39,46,52,48,42,47,67,63,52,61,71,41,61,43,28,64,48,54,82,71,60,65,68,58,53,51,49,24,53,54,49,14,70,44,36,68,32,64,92,69,59,64,39,50,32,38,38,38,30,18,63,70,60,38,61,70,43,40,63,60,47,28,54,15,46,70,76,42,43,65,60,48,45,69,77,31,64,92,37,59,65,59,54,52,52,51,50,52,25,38,65,52,55,22,42,38,42,32,38,38,38,35,23,27,49,80,82,87,48,67,70,51,45,49,34,21,37,24,21,14,49,42,40,23,51,45,46,31,34,20,70,64,33,28,32,27,86,36,57,45,45,44,81,39,39,68,63,50,27,63,76,68,70,57,72,86,54,43,72,60,32,37,33,37,34,24,41,56,63,63,80,70,80,82,77,82,83,72,64,64,79,78,30,53,46,80,44,107,87,68,84,27,29,64,39,48,53,49,42,46,68,63,52,62,72,43,62,44,29,65,48,54,81,70,60,66,68,58,54,52,50,24,51,53,48,13,70,46,37,69,30,64,92,69,59,64,39,50,31,39,37,40,31,17,63,70,59,37,62,70,43,41,64,61,46,28,55,15,45,68,78,41,43,66,60,49,46,70,78,31,64,91,39,59,63,58,54,52,51,51,51,52,25,37,66,54,55,21,42,39,42,33,39,36,39,37,23,26,49,80,82,85,45,68,71,50,46,48,34,22,36,24,21,14,50,43,39,24,50,46,46,30,35,19,70,62,32,28,31,28,87,37,57,45,46,46,81,39,39,68,63,51,27,62,76,68,70,58,72,87,54,43,72,60,31,37,32,39,33,25,38,54,63,64,80,69,79,82,76,80,83,73,64,66,79,76,29,53,45,82,44,107

Foldseek 3Di:
DVVCVVVVVCLVQQQDAFLAFPQDDDDPVLVVVLLVQLQVFDADVNPSFKDKDKDFDPLVVVCLVLQLVLLVVCLVVCCVVQVVPVVVSVSVSVSSNCVNNFGMKMWMWGQDPPDVPRRLVSSVRSVVSSSSSCVVVQKHKHWAQSSLVSVVVVCVSVVDPNIHTRTMMGIHHHPDRDDRDDDPPVVVVDDDDD/DVVCVVVVVCLVQQQDAFLAFPQDDDDPVLVVVLLVQLQVFDADVNPSFKDKDKDFDPLVVVCLVLQLVLLVVCLVVCCVVQVVPVVVSVSVSVSSNCVNNFGMKMWMWGQDPPCVPRRLVSSVRSVVSSSSSCVVVQKHKHWAQSSLVSVVVVCVSVVDPNIHTRTMMGIHHHPDRDDRDDDPPVVVVDDDDD

InterPro domains:
  IPR000415 Nitroreductase-like [G3DSA:3.40.109.10] (8-194)
  IPR000415 Nitroreductase-like [SSF55469] (9-192)
  IPR029479 Nitroreductase [PF00881] (12-173)

Sequence (388 aa):
MEECFECVERVIKERRSHRVYDGRPVEREKLEKMIELAMWAPSAMNRQQWFFVVVSGKKLEELRDTLRKSFDHIHDRLKRFYADNPKVIRFTKQFFESLGNAPVVIFAYYIPTGDDYSDVQSVSAAIQNMLLAAHAMGLGTCWMTGPVHVEEEINRALGIEDKKFVAAITVGYPAKNPPVPPRRDVDKKVVWMVMEECFECVERVIKERRSHRVYDGRPVEREKLEKMIELAMWAPSAMNRQQWFFVVVSGKKLEELRDTLRKSFDHIHDRLKRFYADNPKVIRFTKQFFESLGNAPVVIFAYYIPTGDDYSDVQSVSAAIQNMLLAAHAMGLGTCWMTGPVHVEEEINRALGIEDKKFVAAITVGYPAKNPPVPPRRDVDKKVVWMV